Protein AF-0000000084521544 (afdb_homodimer)

Nearest PDB structures (foldseek):
  5mh6-assembly1_A  TM=7.989E-01  e=2.087E-28  Haloferax mediterranei ATCC 33500
  3evt-assembly1_A-2  TM=7.135E-01  e=3.095E-27  Lactiplantibacillus plantarum
  8hpg-assembly1_A  TM=7.380E-01  e=3.315E-25  Lactobacillus sp. CGMCC 9967
  4n18-assembly1_A-2  TM=7.648E-01  e=1.282E-23  Klebsiella pneumoniae 342
  4zqb-assembly1_B  TM=7.429E-01  e=1.446E-23  Cereibacter sphaeroides 2.4.1

pLDDT: mean 91.62, std 9.05, range [40.03, 98.94]

Foldseek 3Di:
DPDDDDDDDPDPPDVVDQQLDDQEAEEQAPPADPVSCVSHVNHAEYEHLDPANLPHPLVVCVVSNHWYFYDDDQQQVLLLVVVVVVVCCQQVVVLVVVVCVVVVHDDDPDDGHALAAFEEEEEDCPPSVLSSLQVSVVSNYAYEYEDQPQDDDPSHPGGDYLVCLLVSQLRHQEYEYADEDDPVQQQCDFQSSLLSHQLNHEYEYLHEQRNHDVVRVLVSCVVSSHQAYEYCYHNDPPDDPPDCLVPRSRYDYHPNCSRPDPCSVVSSVVLVVQCVVQVVVVHHRPRTDDSVVSD/DPDDDDDDDPDPPDVVDQQLDDQEAEEQAPPQDPVSCVSHVNHAEYEHLDPANLPHPLVVCVVSNHWYFYDDDQQQVLLLVVVVVVVCCQQVVVLVVVVCVVVVHDDDPDDGHALAAFEEEEEDCPPSVLSSLQVSVVSNYAYEYEDQPQDDDPSHPGGDYLVCLLVSQLRHQEYEYADEDDPVQQQCDFQSSLLSHQLNHEYEYLHEQRNHDVVRVLVSCVVSSHQAYEYCYHNDPPDDPPDCLVPRSRYDYHPNCSRPDPCSVVSSVVLVVQCVVQVVVVHHRPRTDPSVVSD

InterPro domains:
  IPR006139 D-isomer specific 2-hydroxyacid dehydrogenase, catalytic domain [PF00389] (19-289)
  IPR006140 D-isomer specific 2-hydroxyacid dehydrogenase, NAD-binding domain [PF02826] (84-258)
  IPR029753 D-isomer specific 2-hydroxyacid dehydrogenase, NAD-binding domain conserved site [PS00671] (197-213)
  IPR036291 NAD(P)-binding domain superfamily [SSF51735] (78-259)

Organism: Aneurinibacillus migulanus (NCBI:txid47500)

Sequence (590 aa):
MSPMEVVIEKDLYQPEIPIENAEILITYGHQVTGETLNRMPGLKWIQIFQSGVERLPFEEITKREILLTNIRDFHGIPMAEYVISMILYFTRCIPRYIQYQKERHWCRQEYVDEAYGKTLSIFGAGAIGQYIAQRCRQFGMRILGVNTTGKPHPDFDAMFSMKEKTEVLKRSDFVVLLLPATEETYHCFGKKEFAAMKQTACLINIGRGALINTDDLLASLDSREIRGAALDVTEEEPLPANHPLWDSEHVILTPHIAARTYQYFNRAIDKFALNWEMYSKGEQPPYYVDVKKEYMSPMEVVIEKDLYQPEIPIENAEILITYGHQVTGETLNRMPGLKWIQIFQSGVERLPFEEITKREILLTNIRDFHGIPMAEYVISMILYFTRCIPRYIQYQKERHWCRQEYVDEAYGKTLSIFGAGAIGQYIAQRCRQFGMRILGVNTTGKPHPDFDAMFSMKEKTEVLKRSDFVVLLLPATEETYHCFGKKEFAAMKQTACLINIGRGALINTDDLLASLDSREIRGAALDVTEEEPLPANHPLWDSEHVILTPHIAARTYQYFNRAIDKFALNWEMYSKGEQPPYYVDVKKEY

Secondary structure (DSSP, 8-state):
---------S-TT-TTS-GGG-SEEEE-STT--HHHHHH-TT--EEEESSS--TTS-HHHHHHTT-EEE---S-SHHHHHHHHHHHHHHHHTTHHHHHHHHHTT-----PPB--STT-EEEEE--SHHHHHHHHHHHHTT-EEEEEESS----TT-SEEEEGGGHHHHHHH-SEEEE-----TTTTT-BSHHHHHHS-TT-EEEE-S-GGGB-HHHHHHHHHTTSSSEEEES--SSSSPPTT-GGGG-TTEEE--S-TT-BTHHHHHHHHHHHHHHHHHHTT---TTB--TTTT-/---------S-TT-TTS-GGG-SEEEE-STT--HHHHHH-TT--EEEESSS--TTS-HHHHHHTT-EEE---S-SHHHHHHHHHHHHHHHHTTHHHHHHHHHTT-----PPB--STT-EEEEE--SHHHHHHHHHHHHTT-EEEEEESS----TT-SEEEEGGGHHHHHHH-SEEEE-----TTTTT-BSHHHHHHS-TT-EEEE-S-GGGB-HHHHHHHHHTTSSSEEEES--SSSSPPTT-GGGG-TTEEE--S-TT-BTHHHHHHHHHHHHHHHHHHTT---TTB--TTTT-

Radius of gyration: 28.56 Å; Cα contacts (8 Å, |Δi|>4): 1080; chains: 2; bounding box: 58×94×63 Å

Structure (mmCIF, N/CA/C/O backbone):
data_AF-0000000084521544-model_v1
#
loop_
_entity.id
_entity.type
_entity.pdbx_description
1 polymer 'Phosphoglycerate dehydrogenase'
#
loop_
_atom_site.group_PDB
_atom_site.id
_atom_site.type_symbol
_atom_site.label_atom_id
_atom_site.label_alt_id
_atom_site.label_comp_id
_atom_site.label_asym_id
_atom_site.label_entity_id
_atom_site.label_seq_id
_atom_site.pdbx_PDB_ins_code
_atom_site.Cartn_x
_atom_site.Cartn_y
_atom_site.Cartn_z
_atom_site.occupancy
_atom_site.B_iso_or_equiv
_atom_site.auth_seq_id
_atom_site.auth_comp_id
_atom_site.auth_asym_id
_atom_site.auth_atom_id
_atom_site.pdbx_PDB_model_num
ATOM 1 N N . MET A 1 1 ? 16.953 43.719 -7.117 1 40.03 1 MET A N 1
ATOM 2 C CA . MET A 1 1 ? 16.141 43.375 -5.953 1 40.03 1 MET A CA 1
ATOM 3 C C . MET A 1 1 ? 16.906 43.625 -4.66 1 40.03 1 MET A C 1
ATOM 5 O O . MET A 1 1 ? 18.078 43.281 -4.543 1 40.03 1 MET A O 1
ATOM 9 N N . SER A 1 2 ? 16.594 44.594 -4.016 1 53.31 2 SER A N 1
ATOM 10 C CA . SER A 1 2 ? 17.328 44.906 -2.797 1 53.31 2 SER A CA 1
ATOM 11 C C . SER A 1 2 ? 17.594 43.625 -1.973 1 53.31 2 SER A C 1
ATOM 13 O O . SER A 1 2 ? 16.812 42.688 -2.029 1 53.31 2 SER A O 1
ATOM 15 N N . PRO A 1 3 ? 18.781 43.531 -1.416 1 70.25 3 PRO A N 1
ATOM 16 C CA . PRO A 1 3 ? 19.125 42.344 -0.625 1 70.25 3 PRO A CA 1
ATOM 17 C C . PRO A 1 3 ? 18.094 42.031 0.448 1 70.25 3 PRO A C 1
ATOM 19 O O . PRO A 1 3 ? 17.531 42.938 1.065 1 70.25 3 PRO A O 1
ATOM 22 N N . MET A 1 4 ? 17.422 40.938 0.374 1 74.69 4 MET A N 1
ATOM 23 C CA . MET A 1 4 ? 16.469 40.469 1.383 1 74.69 4 MET A CA 1
ATOM 24 C C . MET A 1 4 ? 17.188 39.812 2.551 1 74.69 4 MET A C 1
ATOM 26 O O . MET A 1 4 ? 18.125 39.031 2.35 1 74.69 4 MET A O 1
ATOM 30 N N . GLU A 1 5 ? 16.938 40.438 3.746 1 81.5 5 GLU A N 1
ATOM 31 C CA . GLU A 1 5 ? 17.422 39.781 4.961 1 81.5 5 GLU A CA 1
ATOM 32 C C . GLU A 1 5 ? 16.406 38.75 5.461 1 81.5 5 GLU A C 1
ATOM 34 O O . GLU A 1 5 ? 15.203 39.031 5.539 1 81.5 5 GLU A O 1
ATOM 39 N N . VAL A 1 6 ? 16.938 37.531 5.535 1 81.19 6 VAL A N 1
ATOM 40 C CA . VAL A 1 6 ? 16.078 36.469 6.043 1 81.19 6 VAL A CA 1
ATOM 41 C C . VAL A 1 6 ? 16.516 36.094 7.453 1 81.19 6 VAL A C 1
ATOM 43 O O . VAL A 1 6 ? 17.688 35.812 7.691 1 81.19 6 VAL A O 1
ATOM 46 N N . VAL A 1 7 ? 15.531 36.219 8.406 1 79.94 7 VAL A N 1
ATOM 47 C CA . VAL A 1 7 ? 15.773 35.812 9.781 1 79.94 7 VAL A CA 1
ATOM 48 C C . VAL A 1 7 ? 14.953 34.594 10.109 1 79.94 7 VAL A C 1
ATOM 50 O O . VAL A 1 7 ? 13.75 34.531 9.852 1 79.94 7 VAL A O 1
ATOM 53 N N . ILE A 1 8 ? 15.688 33.5 10.508 1 77.56 8 ILE A N 1
ATOM 54 C CA . ILE A 1 8 ? 15.031 32.281 10.914 1 77.56 8 ILE A CA 1
ATOM 55 C C . ILE A 1 8 ? 15.141 32.094 12.422 1 77.56 8 ILE A C 1
ATOM 57 O O . ILE A 1 8 ? 16.25 32 12.969 1 77.56 8 ILE A O 1
ATOM 61 N N . GLU A 1 9 ? 13.945 32.219 13.07 1 76.88 9 GLU A N 1
ATOM 62 C CA . GLU A 1 9 ? 13.922 32.094 14.523 1 76.88 9 GLU A CA 1
ATOM 63 C C . GLU A 1 9 ? 12.719 31.297 15 1 76.88 9 GLU A C 1
ATOM 65 O O . GLU A 1 9 ? 11.648 31.359 14.398 1 76.88 9 GLU A O 1
ATOM 70 N N . LYS A 1 10 ? 12.977 30.516 16.047 1 75.69 10 LYS A N 1
ATOM 71 C CA . LYS A 1 10 ? 11.898 29.734 16.641 1 75.69 10 LYS A CA 1
ATOM 72 C C . LYS A 1 10 ? 10.922 30.641 17.391 1 75.69 10 LYS A C 1
ATOM 74 O O . LYS A 1 10 ? 9.711 30.391 17.375 1 75.69 10 LYS A O 1
ATOM 79 N N . ASP A 1 11 ? 11.531 31.609 17.984 1 76.81 11 ASP A N 1
ATOM 80 C CA . ASP A 1 11 ? 10.734 32.531 18.781 1 76.81 11 ASP A CA 1
ATOM 81 C C . ASP A 1 11 ? 10.633 33.906 18.109 1 76.81 11 ASP A C 1
ATOM 83 O O . ASP A 1 11 ? 11.641 34.594 17.938 1 76.81 11 ASP A O 1
ATOM 87 N N . LEU A 1 12 ? 9.484 34.25 17.75 1 77.81 12 LEU A N 1
ATOM 88 C CA . LEU A 1 12 ? 9.227 35.5 17.031 1 77.81 12 LEU A CA 1
ATOM 89 C C . LEU A 1 12 ? 9.562 36.688 17.891 1 77.81 12 LEU A C 1
ATOM 91 O O . LEU A 1 12 ? 9.906 37.75 17.375 1 77.81 12 LEU A O 1
ATOM 95 N N . TYR A 1 13 ? 9.531 36.531 19.266 1 73.31 13 TYR A N 1
ATOM 96 C CA . TYR A 1 13 ? 9.609 37.688 20.141 1 73.31 13 TYR A CA 1
ATOM 97 C C . TYR A 1 13 ? 11 37.812 20.766 1 73.31 13 TYR A C 1
ATOM 99 O O . TYR A 1 13 ? 11.18 38.531 21.75 1 73.31 13 TYR A O 1
ATOM 107 N N . GLN A 1 14 ? 11.844 37.188 20.078 1 75 14 GLN A N 1
ATOM 108 C CA . GLN A 1 14 ? 13.203 37.406 20.578 1 75 14 GLN A CA 1
ATOM 109 C C . GLN A 1 14 ? 13.656 38.844 20.391 1 75 14 GLN A C 1
ATOM 111 O O . GLN A 1 14 ? 13.523 39.406 19.297 1 75 14 GLN A O 1
ATOM 116 N N . PRO A 1 15 ? 14.039 39.406 21.453 1 71.81 15 PRO A N 1
ATOM 117 C CA . PRO A 1 15 ? 14.391 40.844 21.438 1 71.81 15 PRO A CA 1
ATOM 118 C C . PRO A 1 15 ? 15.43 41.188 20.375 1 71.81 15 PRO A C 1
ATOM 120 O O . PRO A 1 15 ? 15.43 42.281 19.844 1 71.81 15 PRO A O 1
ATOM 123 N N . GLU A 1 16 ? 16.156 40.25 20.031 1 74.75 16 GLU A N 1
ATOM 124 C CA . GLU A 1 16 ? 17.25 40.531 19.109 1 74.75 16 GLU A CA 1
ATOM 125 C C . GLU A 1 16 ? 16.766 40.562 17.656 1 74.75 16 GLU A C 1
ATOM 127 O O . GLU A 1 16 ? 17.5 40.938 16.75 1 74.75 16 GLU A O 1
ATOM 132 N N . ILE A 1 17 ? 15.539 40.312 17.516 1 75.62 17 ILE A N 1
ATOM 133 C CA . ILE A 1 17 ? 15.031 40.25 16.156 1 75.62 17 ILE A CA 1
ATOM 134 C C . ILE A 1 17 ? 14.211 41.531 15.852 1 75.62 17 ILE A C 1
ATOM 136 O O . ILE A 1 17 ? 13.234 41.812 16.547 1 75.62 17 ILE A O 1
ATOM 140 N N . PRO A 1 18 ? 14.609 42.281 14.961 1 81.75 18 PRO A N 1
ATOM 141 C CA . PRO A 1 18 ? 13.852 43.5 14.586 1 81.75 18 PRO A CA 1
ATOM 142 C C . PRO A 1 18 ? 12.602 43.156 13.773 1 81.75 18 PRO A C 1
ATOM 144 O O . PRO A 1 18 ? 12.547 43.438 12.57 1 81.75 18 PRO A O 1
ATOM 147 N N . ILE A 1 19 ? 11.672 42.688 14.414 1 86.56 19 ILE A N 1
ATOM 148 C CA . ILE A 1 19 ? 10.492 42.219 13.711 1 86.56 19 ILE A CA 1
ATOM 149 C C . ILE A 1 19 ? 9.688 43.375 13.172 1 86.56 19 ILE A C 1
ATOM 151 O O . ILE A 1 19 ? 8.844 43.219 12.289 1 86.56 19 ILE A O 1
ATOM 155 N N . GLU A 1 20 ? 9.961 44.594 13.758 1 87.75 20 GLU A N 1
ATOM 156 C CA . GLU A 1 20 ? 9.25 45.781 13.32 1 87.75 20 GLU A CA 1
ATOM 157 C C . GLU A 1 20 ? 9.539 46.094 11.852 1 87.75 20 GLU A C 1
ATOM 159 O O . GLU A 1 20 ? 8.734 46.719 11.172 1 87.75 20 GLU A O 1
ATOM 164 N N . ASN A 1 21 ? 10.641 45.562 11.398 1 88.25 21 ASN A N 1
ATOM 165 C CA . ASN A 1 21 ? 11.047 45.875 10.023 1 88.25 21 ASN A CA 1
ATOM 166 C C . ASN A 1 21 ? 10.68 44.719 9.078 1 88.25 21 ASN A C 1
ATOM 168 O O . ASN A 1 21 ? 10.938 44.812 7.875 1 88.25 21 ASN A O 1
ATOM 172 N N . ALA A 1 22 ? 10.094 43.75 9.57 1 91.56 22 ALA A N 1
ATOM 173 C CA . ALA A 1 22 ? 9.789 42.594 8.742 1 91.56 22 ALA A CA 1
ATOM 174 C C . ALA A 1 22 ? 8.656 42.875 7.766 1 91.56 22 ALA A C 1
ATOM 176 O O . ALA A 1 22 ? 7.652 43.5 8.141 1 91.56 22 ALA A O 1
ATOM 177 N N . GLU A 1 23 ? 8.828 42.5 6.531 1 93.5 23 GLU A N 1
ATOM 178 C CA . GLU A 1 23 ? 7.816 42.688 5.492 1 93.5 23 GLU A CA 1
ATOM 179 C C . GLU A 1 23 ? 7.078 41.375 5.195 1 93.5 23 GLU A C 1
ATOM 181 O O . GLU A 1 23 ? 5.969 41.406 4.656 1 93.5 23 GLU A O 1
ATOM 186 N N . ILE A 1 24 ? 7.785 40.344 5.457 1 93.62 24 ILE A N 1
ATOM 187 C CA . ILE A 1 24 ? 7.219 39.031 5.188 1 93.62 24 ILE A CA 1
ATOM 188 C C . ILE A 1 24 ? 7.355 38.125 6.426 1 93.62 24 ILE A C 1
ATOM 190 O O . ILE A 1 24 ? 8.422 38.094 7.043 1 93.62 24 ILE A O 1
ATOM 194 N N . LEU A 1 25 ? 6.238 37.562 6.828 1 92.44 25 LEU A N 1
ATOM 195 C CA . LEU A 1 25 ? 6.234 36.594 7.93 1 92.44 25 LEU A CA 1
ATOM 196 C C . LEU A 1 25 ? 5.855 35.219 7.438 1 92.44 25 LEU A C 1
ATOM 198 O O . LEU A 1 25 ? 4.785 35.031 6.859 1 92.44 25 LEU A O 1
ATOM 202 N N . ILE A 1 26 ? 6.785 34.281 7.57 1 90.5 26 ILE A N 1
ATOM 203 C CA . ILE A 1 26 ? 6.559 32.875 7.25 1 90.5 26 ILE A CA 1
ATOM 204 C C . ILE A 1 26 ? 6.391 32.094 8.539 1 90.5 26 ILE A C 1
ATOM 206 O O . ILE A 1 26 ? 7.301 32.031 9.375 1 90.5 26 ILE A O 1
ATOM 210 N N . THR A 1 27 ? 5.211 31.531 8.75 1 88.31 27 THR A N 1
ATOM 211 C CA . THR A 1 27 ? 4.918 30.906 10.031 1 88.31 27 THR A CA 1
ATOM 212 C C . THR A 1 27 ? 3.871 29.797 9.875 1 88.31 27 THR A C 1
ATOM 214 O O . THR A 1 27 ? 3.365 29.578 8.773 1 88.31 27 THR A O 1
ATOM 217 N N . TYR A 1 28 ? 3.592 29.078 10.992 1 82.12 28 TYR A N 1
ATOM 218 C CA . TYR A 1 28 ? 2.555 28.062 11 1 82.12 28 TYR A CA 1
ATOM 219 C C . TYR A 1 28 ? 1.21 28.641 11.414 1 82.12 28 TYR A C 1
ATOM 221 O O . TYR A 1 28 ? 0.18 27.969 11.32 1 82.12 28 TYR A O 1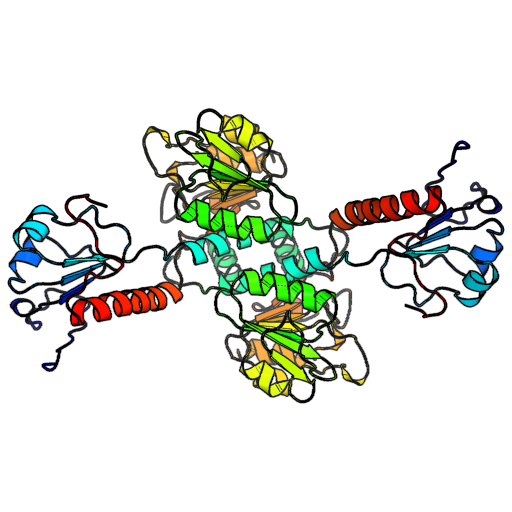
ATOM 229 N N . GLY A 1 29 ? 1.201 29.828 11.75 1 80.94 29 GLY A N 1
ATOM 230 C CA . GLY A 1 29 ? -0.072 30.516 11.93 1 80.94 29 GLY A CA 1
ATOM 231 C C . GLY A 1 29 ? -0.373 30.844 13.383 1 80.94 29 GLY A C 1
ATOM 232 O O . GLY A 1 29 ? -0.979 31.875 13.68 1 80.94 29 GLY A O 1
ATOM 233 N N . HIS A 1 30 ? 0.132 30.062 14.32 1 78.62 30 HIS A N 1
ATOM 234 C CA . HIS A 1 30 ? -0.253 30.188 15.719 1 78.62 30 HIS A CA 1
ATOM 235 C C . HIS A 1 30 ? 0.256 31.484 16.312 1 78.62 30 HIS A C 1
ATOM 237 O O . HIS A 1 30 ? -0.351 32.031 17.234 1 78.62 30 HIS A O 1
ATOM 243 N N . GLN A 1 31 ? 1.173 32.062 15.773 1 82 31 GLN A N 1
ATOM 244 C CA . GLN A 1 31 ? 1.794 33.281 16.312 1 82 31 GLN A CA 1
ATOM 245 C C . GLN A 1 31 ? 1.178 34.531 15.719 1 82 31 GLN A C 1
ATOM 247 O O . GLN A 1 31 ? 1.502 35.656 16.125 1 82 31 GLN A O 1
ATOM 252 N N . VAL A 1 32 ? 0.397 34.344 14.766 1 89.75 32 VAL A N 1
ATOM 253 C CA . VAL A 1 32 ? -0.199 35.5 14.109 1 89.75 32 VAL A CA 1
ATOM 254 C C . VAL A 1 32 ? -1.408 36 14.906 1 89.75 32 VAL A C 1
ATOM 256 O O . VAL A 1 32 ? -2.506 35.438 14.773 1 89.75 32 VAL A O 1
ATOM 259 N N . THR A 1 33 ? -1.177 36.938 15.758 1 90.38 33 THR A N 1
ATOM 260 C CA . THR A 1 33 ? -2.189 37.562 16.594 1 90.38 33 THR A CA 1
ATOM 261 C C . THR A 1 33 ? -2.211 39.094 16.391 1 90.38 33 THR A C 1
ATOM 263 O O . THR A 1 33 ? -1.355 39.625 15.695 1 90.38 33 THR A O 1
ATOM 266 N N . GLY A 1 34 ? -3.264 39.625 17.016 1 90.56 34 GLY A N 1
ATOM 267 C CA . GLY A 1 34 ? -3.281 41.094 16.984 1 90.56 34 GLY A CA 1
ATOM 268 C C . GLY A 1 34 ? -2.006 41.719 17.516 1 90.56 34 GLY A C 1
ATOM 269 O O . GLY A 1 34 ? -1.482 42.656 16.922 1 90.56 34 GLY A O 1
ATOM 270 N N . GLU A 1 35 ? -1.585 41.156 18.5 1 90.12 35 GLU A N 1
ATOM 271 C CA . GLU A 1 35 ? -0.365 41.656 19.125 1 90.12 35 GLU A CA 1
ATOM 272 C C . GLU A 1 35 ? 0.83 41.531 18.188 1 90.12 35 GLU A C 1
ATOM 274 O O . GLU A 1 35 ? 1.618 42.469 18.047 1 90.12 35 GLU A O 1
ATOM 279 N N . THR A 1 36 ? 0.923 40.406 17.562 1 91.38 36 THR A N 1
ATOM 280 C CA . THR A 1 36 ? 2.025 40.156 16.625 1 91.38 36 THR A CA 1
ATOM 281 C C . THR A 1 36 ? 1.962 41.156 15.461 1 91.38 36 THR A C 1
ATOM 283 O O . THR A 1 36 ? 2.984 41.719 15.055 1 91.38 36 THR A O 1
ATOM 286 N N . LEU A 1 37 ? 0.837 41.375 15 1 93.62 37 LEU A N 1
ATOM 287 C CA . LEU A 1 37 ? 0.668 42.281 13.867 1 93.62 37 LEU A CA 1
ATOM 288 C C . LEU A 1 37 ? 1.02 43.719 14.258 1 93.62 37 LEU A C 1
ATOM 290 O O . LEU A 1 37 ? 1.612 44.438 13.461 1 93.62 37 LEU A O 1
ATOM 294 N N . ASN A 1 38 ? 0.636 44 15.492 1 92.25 38 ASN A N 1
ATOM 295 C CA . ASN A 1 38 ? 0.954 45.344 15.984 1 92.25 38 ASN A CA 1
ATOM 296 C C . ASN A 1 38 ? 2.461 45.562 16.062 1 92.25 38 ASN A C 1
ATOM 298 O O . ASN A 1 38 ? 2.938 46.688 15.836 1 92.25 38 ASN A O 1
ATOM 302 N N . ARG A 1 39 ? 3.107 44.562 16.281 1 91.06 39 ARG A N 1
ATOM 303 C CA . ARG A 1 39 ? 4.559 44.656 16.438 1 91.06 39 ARG A CA 1
ATOM 304 C C . ARG A 1 39 ? 5.246 44.625 15.078 1 91.06 39 ARG A C 1
ATOM 306 O O . ARG A 1 39 ? 6.449 44.875 14.977 1 91.06 39 ARG A O 1
ATOM 313 N N . MET A 1 40 ? 4.488 44.344 14.07 1 93.25 40 MET A N 1
ATOM 314 C CA . MET A 1 40 ? 5.043 44.281 12.719 1 93.25 40 MET A CA 1
ATOM 315 C C . MET A 1 40 ? 4.32 45.219 11.773 1 93.25 40 MET A C 1
ATOM 317 O O . MET A 1 40 ? 3.666 44.781 10.82 1 93.25 40 MET A O 1
ATOM 321 N N . PRO A 1 41 ? 4.578 46.438 11.984 1 93.25 41 PRO A N 1
ATOM 322 C CA . PRO A 1 41 ? 3.82 47.438 11.203 1 93.25 41 PRO A CA 1
ATOM 323 C C . PRO A 1 41 ? 4.164 47.375 9.719 1 93.25 41 PRO A C 1
ATOM 325 O O . PRO A 1 41 ? 3.354 47.812 8.883 1 93.25 41 PRO A O 1
ATOM 328 N N . GLY A 1 42 ? 5.262 46.938 9.344 1 92.69 42 GLY A N 1
ATOM 329 C CA . GLY A 1 42 ? 5.691 46.906 7.957 1 92.69 42 GLY A CA 1
ATOM 330 C C . GLY A 1 42 ? 5.309 45.625 7.227 1 92.69 42 GLY A C 1
ATOM 331 O O . GLY A 1 42 ? 5.645 45.469 6.055 1 92.69 42 GLY A O 1
ATOM 332 N N . LE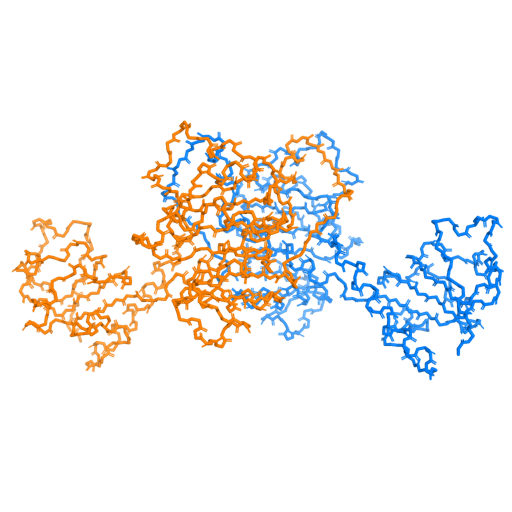U A 1 43 ? 4.602 44.812 7.848 1 94.75 43 LEU A N 1
ATOM 333 C CA . LEU A 1 43 ? 4.281 43.5 7.293 1 94.75 43 LEU A CA 1
ATOM 334 C C . LEU A 1 43 ? 3.41 43.656 6.047 1 94.75 43 LEU A C 1
ATOM 336 O O . LEU A 1 43 ? 2.412 44.375 6.059 1 94.75 43 LEU A O 1
ATOM 340 N N . LYS A 1 44 ? 3.816 42.938 4.988 1 94.94 44 LYS A N 1
ATOM 341 C CA . LYS A 1 44 ? 3.098 43 3.719 1 94.94 44 LYS A CA 1
ATOM 342 C C . LYS A 1 44 ? 2.58 41.625 3.312 1 94.94 44 LYS A C 1
ATOM 344 O O . LYS A 1 44 ? 1.625 41.5 2.539 1 94.94 44 LYS A O 1
ATOM 349 N N . TRP A 1 45 ? 3.209 40.594 3.791 1 95.81 45 TRP A N 1
ATOM 350 C CA . TRP A 1 45 ? 2.883 39.219 3.379 1 95.81 45 TRP A CA 1
ATOM 351 C C . TRP A 1 45 ? 3.035 38.25 4.547 1 95.81 45 TRP A C 1
ATOM 353 O O . TRP A 1 45 ? 4.055 38.281 5.238 1 95.81 45 TRP A O 1
ATOM 363 N N . ILE A 1 46 ? 1.935 37.562 4.781 1 95.19 46 ILE A N 1
ATOM 364 C CA . ILE A 1 46 ? 1.97 36.469 5.723 1 95.19 46 ILE A CA 1
ATOM 365 C C . ILE A 1 46 ? 1.808 35.125 4.969 1 95.19 46 ILE A C 1
ATOM 367 O O . ILE A 1 46 ? 0.793 34.906 4.305 1 95.19 46 ILE A O 1
ATOM 371 N N . GLN A 1 47 ? 2.822 34.281 5.051 1 93.44 47 GLN A N 1
ATOM 372 C CA . GLN A 1 47 ? 2.762 32.906 4.531 1 93.44 47 GLN A CA 1
ATOM 373 C C . GLN A 1 47 ? 2.52 31.906 5.652 1 93.44 47 GLN A C 1
ATOM 375 O O . GLN A 1 47 ? 3.316 31.812 6.59 1 93.44 47 GLN A O 1
ATOM 380 N N . ILE A 1 48 ? 1.399 31.172 5.477 1 89.31 48 ILE A N 1
ATOM 381 C CA . ILE A 1 48 ? 1.044 30.172 6.477 1 89.31 48 ILE A CA 1
ATOM 382 C C . ILE A 1 48 ? 1.344 28.781 5.938 1 89.31 48 ILE A C 1
ATOM 384 O O . ILE A 1 48 ? 0.876 28.406 4.859 1 89.31 48 ILE A O 1
ATOM 388 N N . PHE A 1 49 ? 2.102 27.984 6.727 1 84.31 49 PHE A N 1
ATOM 389 C CA . PHE A 1 49 ? 2.457 26.625 6.309 1 84.31 49 PHE A CA 1
ATOM 390 C C . PHE A 1 49 ? 1.435 25.609 6.82 1 84.31 49 PHE A C 1
ATOM 392 O O . PHE A 1 49 ? 1.801 24.531 7.273 1 84.31 49 PHE A O 1
ATOM 399 N N . GLN A 1 50 ? 0.224 26 6.863 1 75.75 50 GLN A N 1
ATOM 400 C CA . GLN A 1 50 ? -0.92 25.141 7.125 1 75.75 50 GLN A CA 1
ATOM 401 C C . GLN A 1 50 ? -2.111 25.516 6.25 1 75.75 50 GLN A C 1
ATOM 403 O O . GLN A 1 50 ? -2.186 26.641 5.754 1 75.75 50 GLN A O 1
ATOM 408 N N . SER A 1 51 ? -2.938 24.547 6.07 1 71.25 51 SER A N 1
ATOM 409 C CA . SER A 1 51 ? -4.109 24.844 5.246 1 71.25 51 SER A CA 1
ATOM 410 C C . SER A 1 51 ? -5.121 25.688 6.008 1 71.25 51 SER A C 1
ATOM 412 O O . SER A 1 51 ? -5.762 26.578 5.426 1 71.25 51 SER A O 1
ATOM 414 N N . GLY A 1 52 ? -5.262 25.438 7.254 1 69.12 52 GLY A N 1
ATOM 415 C CA . GLY A 1 52 ? -6.242 26.125 8.078 1 69.12 52 GLY A CA 1
ATOM 416 C C . GLY A 1 52 ? -5.801 27.516 8.5 1 69.12 52 GLY A C 1
ATOM 417 O O . GLY A 1 52 ? -4.688 27.688 9 1 69.12 52 GLY A O 1
ATOM 418 N N . VAL A 1 53 ? -6.598 28.625 8.25 1 76.5 53 VAL A N 1
ATOM 419 C CA . VAL A 1 53 ? -6.238 29.984 8.602 1 76.5 53 VAL A CA 1
ATOM 420 C C . VAL A 1 53 ? -7.375 30.625 9.398 1 76.5 53 VAL A C 1
ATOM 422 O O . VAL A 1 53 ? -7.43 31.859 9.531 1 76.5 53 VAL A O 1
ATOM 425 N N . GLU A 1 54 ? -8.156 29.719 9.945 1 67.69 54 GLU A N 1
ATOM 426 C CA . GLU A 1 54 ? -9.414 30.188 10.523 1 67.69 54 GLU A CA 1
ATOM 427 C C . GLU A 1 54 ? -9.156 31.047 11.766 1 67.69 54 GLU A C 1
ATOM 429 O O . GLU A 1 54 ? -9.977 31.906 12.109 1 67.69 54 GLU A O 1
ATOM 434 N N . ARG A 1 55 ? -8.109 30.984 12.43 1 76.06 55 ARG A N 1
ATOM 435 C CA . ARG A 1 55 ? -7.867 31.672 13.703 1 76.06 55 ARG A CA 1
ATOM 436 C C . ARG A 1 55 ? -7.109 32.969 13.484 1 76.06 55 ARG A C 1
ATOM 438 O O . ARG A 1 55 ? -6.766 33.656 14.445 1 76.06 55 ARG A O 1
ATOM 445 N N . LEU A 1 56 ? -6.945 33.344 12.375 1 87.12 56 LEU A N 1
ATOM 446 C CA . LEU A 1 56 ? -6.145 34.531 12.102 1 87.12 56 LEU A CA 1
ATOM 447 C C . LEU A 1 56 ? -6.984 35.781 12.234 1 87.12 56 LEU A C 1
ATOM 449 O O . LEU A 1 56 ? -8.203 35.75 12.039 1 87.12 56 LEU A O 1
ATOM 453 N N . PRO A 1 57 ? -6.387 36.844 12.664 1 90.06 57 PRO A N 1
ATOM 454 C CA . PRO A 1 57 ? -7.098 38.125 12.742 1 90.06 57 PRO A CA 1
ATOM 455 C C . PRO A 1 57 ? -7.359 38.75 11.375 1 90.06 57 PRO A C 1
ATOM 457 O O . PRO A 1 57 ? -6.703 39.719 11 1 90.06 57 PRO A O 1
ATOM 460 N N . PHE A 1 58 ? -8.406 38.312 10.727 1 90.44 58 PHE A N 1
ATOM 461 C CA . PHE A 1 58 ? -8.688 38.656 9.336 1 90.44 58 PHE A CA 1
ATOM 462 C C . PHE A 1 58 ? -9.008 40.125 9.188 1 90.44 58 PHE A C 1
ATOM 464 O O . PHE A 1 58 ? -8.633 40.75 8.188 1 90.44 58 PHE A O 1
ATOM 471 N N . GLU A 1 59 ? -9.648 40.656 10.164 1 90.25 59 GLU A N 1
ATOM 472 C CA . GLU A 1 59 ? -10.008 42.062 10.102 1 90.25 59 GLU A CA 1
ATOM 473 C C . GLU A 1 59 ? -8.773 42.938 9.977 1 90.25 59 GLU A C 1
ATOM 475 O O . GLU A 1 59 ? -8.719 43.812 9.117 1 90.25 59 GLU A O 1
ATOM 480 N N . GLU A 1 60 ? -7.879 42.688 10.812 1 93.12 60 GLU A N 1
ATOM 481 C CA . GLU A 1 60 ? -6.648 43.469 10.797 1 93.12 60 GLU A CA 1
ATOM 482 C C . GLU A 1 60 ? -5.848 43.219 9.523 1 93.12 60 GLU A C 1
ATOM 484 O O . GLU A 1 60 ? -5.266 44.156 8.953 1 93.12 60 GLU A O 1
ATOM 489 N N . ILE A 1 61 ? -5.809 42.031 9.016 1 94.19 61 ILE A N 1
ATOM 490 C CA . ILE A 1 61 ? -5.082 41.625 7.816 1 94.19 61 ILE A CA 1
ATOM 491 C C . ILE A 1 61 ? -5.676 42.344 6.602 1 94.19 61 ILE A C 1
ATOM 493 O O . ILE A 1 61 ? -4.941 42.844 5.75 1 94.19 61 ILE A O 1
ATOM 497 N N . THR A 1 62 ? -6.938 42.406 6.602 1 92.25 62 THR A N 1
ATOM 498 C CA . THR A 1 62 ? -7.645 43.062 5.512 1 92.25 62 THR A CA 1
ATOM 499 C C . THR A 1 62 ? -7.422 44.594 5.562 1 92.25 62 THR A C 1
ATOM 501 O O . THR A 1 62 ? -7.117 45.188 4.539 1 92.25 62 THR A O 1
ATOM 504 N N . LYS A 1 63 ? -7.609 45.156 6.719 1 93.19 63 LYS A N 1
ATOM 505 C CA . LYS A 1 63 ? -7.438 46.562 6.918 1 93.19 63 LYS A CA 1
ATOM 506 C C . LYS A 1 63 ? -6.062 47.031 6.445 1 93.19 63 LYS A C 1
ATOM 508 O O . LYS A 1 63 ? -5.934 48.094 5.824 1 93.19 63 LYS A O 1
ATOM 513 N N . ARG A 1 64 ? -5.094 46.281 6.664 1 94.19 64 ARG A N 1
ATOM 514 C CA . ARG A 1 64 ? -3.713 46.625 6.348 1 94.19 64 ARG A CA 1
ATOM 515 C C . ARG A 1 64 ? -3.334 46.156 4.949 1 94.19 64 ARG A C 1
ATOM 517 O O . ARG A 1 64 ? -2.203 46.375 4.504 1 94.19 64 ARG A O 1
ATOM 524 N N . GLU A 1 65 ? -4.258 45.406 4.285 1 93.5 65 GLU A N 1
ATOM 525 C CA . GLU A 1 65 ? -4.047 44.875 2.947 1 93.5 65 GLU A CA 1
ATOM 526 C C . GLU A 1 65 ? -2.824 43.938 2.902 1 93.5 65 GLU A C 1
ATOM 528 O O . GLU A 1 65 ? -2.014 44.031 1.979 1 93.5 65 GLU A O 1
ATOM 533 N N . ILE A 1 66 ? -2.68 43.219 3.967 1 95.19 66 ILE A N 1
ATOM 534 C CA . ILE A 1 66 ? -1.604 42.25 4.016 1 95.19 66 ILE A CA 1
ATOM 535 C C . ILE A 1 66 ? -1.967 41.031 3.154 1 95.19 66 ILE A C 1
ATOM 537 O O . ILE A 1 66 ? -3.07 40.5 3.266 1 95.19 66 ILE A O 1
ATOM 541 N N . LEU A 1 67 ? -1.038 40.625 2.301 1 95.12 67 LEU A N 1
ATOM 542 C CA . LEU A 1 67 ? -1.206 39.406 1.524 1 95.12 67 LEU A CA 1
ATOM 543 C C . LEU A 1 67 ? -1.164 38.188 2.426 1 95.12 67 LEU A C 1
ATOM 545 O O . LEU A 1 67 ? -0.274 38.062 3.271 1 95.12 67 LEU A O 1
ATOM 549 N N . LEU A 1 68 ? -2.193 37.406 2.303 1 94.81 68 LEU A N 1
ATOM 550 C CA . LEU A 1 68 ? -2.246 36.156 3.057 1 94.81 68 LEU A CA 1
ATOM 551 C C . LEU A 1 68 ? -2.236 34.969 2.117 1 94.81 68 LEU A C 1
ATOM 553 O O . LEU A 1 68 ? -3.066 34.875 1.21 1 94.81 68 LEU A O 1
ATOM 557 N N . THR A 1 69 ? -1.221 34.156 2.242 1 93.5 69 THR A N 1
ATOM 558 C CA . THR A 1 69 ? -1.158 32.875 1.502 1 93.5 69 THR A CA 1
ATOM 559 C C . THR A 1 69 ? -1.029 31.703 2.457 1 93.5 69 THR A C 1
ATOM 561 O O . THR A 1 69 ? -0.539 31.859 3.578 1 93.5 69 THR A O 1
ATOM 564 N N . ASN A 1 70 ? -1.562 30.641 2.072 1 87.75 70 ASN A N 1
ATOM 565 C CA . ASN A 1 70 ? -1.388 29.391 2.805 1 87.75 70 ASN A CA 1
ATOM 566 C C . ASN A 1 70 ? -0.927 28.25 1.885 1 87.75 70 ASN A C 1
ATOM 568 O O . ASN A 1 70 ? -0.435 28.516 0.784 1 87.75 70 ASN A O 1
ATOM 572 N N . ILE A 1 71 ? -0.691 27.172 2.438 1 79.88 71 ILE A N 1
ATOM 573 C CA . ILE A 1 71 ? -0.345 26 1.646 1 79.88 71 ILE A CA 1
ATOM 574 C C . ILE A 1 71 ? -1.457 24.969 1.755 1 79.88 71 ILE A C 1
ATOM 576 O O . ILE A 1 71 ? -2.047 24.781 2.824 1 79.88 71 ILE A O 1
ATOM 580 N N . ARG A 1 72 ? -1.978 24.5 0.585 1 73.38 72 ARG A N 1
ATOM 581 C CA . ARG A 1 72 ? -3.039 23.5 0.51 1 73.38 72 ARG A CA 1
ATOM 582 C C . ARG A 1 72 ? -2.572 22.266 -0.24 1 73.38 72 ARG A C 1
ATOM 584 O O . ARG A 1 72 ? -1.484 22.25 -0.822 1 73.38 72 ARG A O 1
ATOM 591 N N . ASP A 1 73 ? -3.244 21.281 -0.059 1 73.5 73 ASP A N 1
ATOM 592 C CA . ASP A 1 73 ? -3.086 20.031 -0.815 1 73.5 73 ASP A CA 1
ATOM 593 C C . ASP A 1 73 ? -1.791 19.328 -0.435 1 73.5 73 ASP A C 1
ATOM 595 O O . ASP A 1 73 ? -1.036 18.891 -1.307 1 73.5 73 ASP A O 1
ATOM 599 N N . PHE A 1 74 ? -1.465 19.344 0.782 1 77.38 74 PHE A N 1
ATOM 600 C CA . PHE A 1 74 ? -0.224 18.75 1.26 1 77.38 74 PHE A CA 1
ATOM 601 C C . PHE A 1 74 ? -0.476 17.344 1.818 1 77.38 74 PHE A C 1
ATOM 603 O O . PHE A 1 74 ? 0.43 16.516 1.848 1 77.38 74 PHE A O 1
ATOM 610 N N . HIS A 1 75 ? -1.707 17.203 2.082 1 87.19 75 HIS A N 1
ATOM 611 C CA . HIS A 1 75 ? -1.906 16.016 2.902 1 87.19 75 HIS A CA 1
ATOM 612 C C . HIS A 1 75 ? -2.48 14.859 2.078 1 87.19 75 HIS A C 1
ATOM 614 O O . HIS A 1 75 ? -2.537 13.727 2.547 1 87.19 75 HIS A O 1
ATOM 620 N N . GLY A 1 76 ? -2.758 15.148 0.815 1 90.62 76 GLY A N 1
ATOM 621 C CA . GLY A 1 76 ? -3.381 14.141 -0.02 1 90.62 76 GLY A CA 1
ATOM 622 C C . GLY A 1 76 ? -2.512 12.906 -0.217 1 90.62 76 GLY A C 1
ATOM 623 O O . GLY A 1 76 ? -2.955 11.781 0.021 1 90.62 76 GLY A O 1
ATOM 624 N N . ILE A 1 77 ? -1.268 13.18 -0.484 1 92.88 77 ILE A N 1
ATOM 625 C CA . ILE A 1 77 ? -0.354 12.094 -0.831 1 92.88 77 ILE A CA 1
ATOM 626 C C . ILE A 1 77 ? -0.086 11.227 0.4 1 92.88 77 ILE A C 1
ATOM 628 O O . ILE A 1 77 ? -0.363 10.031 0.396 1 92.88 77 ILE A O 1
ATOM 632 N N . PRO A 1 78 ? 0.365 11.859 1.481 1 94.44 78 PRO A N 1
ATOM 633 C CA . PRO A 1 78 ? 0.683 10.992 2.623 1 94.44 78 PRO A CA 1
ATOM 634 C C . PRO A 1 78 ? -0.549 10.297 3.199 1 94.44 78 PRO A C 1
ATOM 636 O O . PRO A 1 78 ? -0.468 9.141 3.625 1 94.44 78 PRO A O 1
ATOM 639 N N . MET A 1 79 ? -1.672 10.898 3.186 1 95.88 79 MET A N 1
ATOM 640 C CA . MET A 1 79 ? -2.861 10.289 3.775 1 95.88 79 MET A CA 1
ATOM 641 C C . MET A 1 79 ? -3.391 9.164 2.895 1 95.88 79 MET A C 1
ATOM 643 O O . MET A 1 79 ? -3.875 8.148 3.4 1 95.88 79 MET A O 1
ATOM 647 N N . ALA A 1 80 ? -3.285 9.328 1.585 1 96.56 80 ALA A N 1
ATOM 648 C CA . ALA A 1 80 ? -3.643 8.242 0.681 1 96.56 80 ALA A CA 1
ATOM 649 C C . ALA A 1 80 ? -2.709 7.047 0.865 1 96.56 80 ALA A C 1
ATOM 651 O O . ALA A 1 80 ? -3.158 5.898 0.904 1 96.56 80 ALA A O 1
ATOM 652 N N . GLU A 1 81 ? -1.434 7.324 0.976 1 96.94 81 GLU A N 1
ATOM 653 C CA . GLU A 1 81 ? -0.467 6.254 1.184 1 96.94 81 GLU A CA 1
ATOM 654 C C . GLU A 1 81 ? -0.717 5.535 2.506 1 96.94 81 GLU A C 1
ATOM 656 O O . GLU A 1 81 ? -0.562 4.312 2.596 1 96.94 81 GLU A O 1
ATOM 661 N N . TYR A 1 82 ? -1.096 6.305 3.494 1 97.5 82 TYR A N 1
ATOM 662 C CA . TYR A 1 82 ? -1.429 5.676 4.766 1 97.5 82 TYR A CA 1
ATOM 663 C C . TYR A 1 82 ? -2.611 4.727 4.613 1 97.5 82 TYR A C 1
ATOM 665 O O . TYR A 1 82 ? -2.539 3.566 5.02 1 97.5 82 TYR A O 1
ATOM 673 N N . VAL A 1 83 ? -3.67 5.172 4 1 98.62 83 VAL A N 1
ATOM 674 C CA . VAL A 1 83 ? -4.883 4.379 3.846 1 98.62 83 VAL A CA 1
ATOM 675 C C . VAL A 1 83 ? -4.574 3.115 3.045 1 98.62 83 VAL A C 1
ATOM 677 O O . VAL A 1 83 ? -4.938 2.01 3.453 1 98.62 83 VAL A O 1
ATOM 680 N N . ILE A 1 84 ? -3.857 3.246 2.002 1 98.25 84 ILE A N 1
ATOM 681 C CA . ILE A 1 84 ? -3.52 2.104 1.159 1 98.25 84 ILE A CA 1
ATOM 682 C C . ILE A 1 84 ? -2.623 1.14 1.932 1 98.25 84 ILE A C 1
ATOM 684 O O . ILE A 1 84 ? -2.766 -0.08 1.815 1 98.25 84 ILE A O 1
ATOM 688 N N . SER A 1 85 ? -1.716 1.705 2.742 1 98.25 85 SER A N 1
ATOM 689 C CA . SER A 1 85 ? -0.854 0.858 3.562 1 98.25 85 SER A CA 1
ATOM 690 C C . SER A 1 85 ? -1.674 -0.004 4.516 1 98.25 85 SER A C 1
ATOM 692 O O . SER A 1 85 ? -1.382 -1.188 4.699 1 98.25 85 SER A O 1
ATOM 694 N N . MET A 1 86 ? -2.682 0.563 5.059 1 98.69 86 MET A N 1
ATOM 695 C CA . MET A 1 86 ? -3.508 -0.187 6 1 98.69 86 MET A CA 1
ATOM 696 C C . MET A 1 86 ? -4.355 -1.225 5.273 1 98.69 86 MET A C 1
ATOM 698 O O . MET A 1 86 ? -4.539 -2.34 5.77 1 98.69 86 MET A O 1
ATOM 702 N N . ILE A 1 87 ? -4.875 -0.863 4.121 1 98.56 87 ILE A N 1
ATOM 703 C CA . ILE A 1 87 ? -5.637 -1.813 3.32 1 98.56 87 ILE A CA 1
ATOM 704 C C . ILE A 1 87 ? -4.773 -3.029 2.998 1 98.56 87 ILE A C 1
ATOM 706 O O . ILE A 1 87 ? -5.191 -4.172 3.205 1 98.56 87 ILE A O 1
ATOM 710 N N . LEU A 1 88 ? -3.555 -2.779 2.602 1 97.88 88 LEU A N 1
ATOM 711 C CA . LEU A 1 88 ? -2.654 -3.863 2.221 1 97.88 88 LEU A CA 1
ATOM 712 C C . LEU A 1 88 ? -2.145 -4.605 3.451 1 97.88 88 LEU A C 1
ATOM 714 O O . LEU A 1 88 ? -1.918 -5.816 3.402 1 97.88 88 LEU A O 1
ATOM 718 N N . TYR A 1 89 ? -2.002 -3.885 4.582 1 97.75 89 TYR A N 1
ATOM 719 C CA . TYR A 1 89 ? -1.642 -4.484 5.863 1 97.75 89 TYR A CA 1
ATOM 720 C C . TYR A 1 89 ? -2.607 -5.605 6.23 1 97.75 89 TYR A C 1
ATOM 722 O O . TYR A 1 89 ? -2.184 -6.684 6.656 1 97.75 89 TYR A O 1
ATOM 730 N N . PHE A 1 90 ? -3.865 -5.387 5.957 1 97.5 90 PHE A N 1
ATOM 731 C CA . PHE A 1 90 ? -4.891 -6.355 6.328 1 97.5 90 PHE A CA 1
ATOM 732 C C . PHE A 1 90 ? -5.086 -7.391 5.227 1 97.5 90 PHE A C 1
ATOM 734 O O . PHE A 1 90 ? -5.195 -8.586 5.5 1 97.5 90 PHE A O 1
ATOM 741 N N . THR A 1 91 ? -5.094 -6.977 3.943 1 96.5 91 THR A N 1
ATOM 742 C CA . THR A 1 91 ? -5.375 -7.906 2.854 1 96.5 91 THR A CA 1
ATOM 743 C C . THR A 1 91 ? -4.234 -8.898 2.68 1 96.5 91 THR A C 1
ATOM 745 O O . THR A 1 91 ? -4.465 -10.07 2.379 1 96.5 91 THR A O 1
ATOM 748 N N . ARG A 1 92 ? -3.012 -8.422 2.922 1 95.56 92 ARG A N 1
ATOM 749 C CA . ARG A 1 92 ? -1.86 -9.297 2.738 1 95.56 92 ARG A CA 1
ATOM 750 C C . ARG A 1 92 ? -1.528 -10.039 4.027 1 95.56 92 ARG A C 1
ATOM 752 O O . ARG A 1 92 ? -0.529 -10.758 4.094 1 95.56 92 ARG A O 1
ATOM 759 N N . CYS A 1 93 ? -2.287 -9.828 5.07 1 95 93 CYS A N 1
ATOM 760 C CA . CYS A 1 93 ? -2.176 -10.531 6.344 1 95 93 CYS A CA 1
ATOM 761 C C . CYS A 1 93 ? -0.801 -10.312 6.965 1 95 93 CYS A C 1
ATOM 763 O O . CYS A 1 93 ? -0.199 -11.25 7.492 1 95 93 CYS A O 1
ATOM 765 N N . ILE A 1 94 ? -0.312 -9.117 6.906 1 94.5 94 ILE A N 1
ATOM 766 C CA . ILE A 1 94 ? 1.006 -8.766 7.426 1 94.5 94 ILE A CA 1
ATOM 767 C C . ILE A 1 94 ? 1.069 -9.062 8.922 1 94.5 94 ILE A C 1
ATOM 769 O O . ILE A 1 94 ? 2.055 -9.625 9.406 1 94.5 94 ILE A O 1
ATOM 773 N N . PRO A 1 95 ? -0.018 -8.773 9.734 1 93.06 95 PRO A N 1
ATOM 774 C CA . PRO A 1 95 ? 0.022 -9.117 11.156 1 93.06 95 PRO A CA 1
ATOM 775 C C . PRO A 1 95 ? 0.314 -10.594 11.406 1 93.06 95 PRO A C 1
ATOM 777 O O . PRO A 1 95 ? 1.093 -10.938 12.297 1 93.06 95 PRO A O 1
ATOM 780 N N . ARG A 1 96 ? -0.288 -11.469 10.633 1 93.31 96 ARG A N 1
ATOM 781 C CA . ARG A 1 96 ? -0.1 -12.906 10.781 1 93.31 96 ARG A CA 1
ATOM 782 C C . ARG A 1 96 ? 1.35 -13.297 10.516 1 93.31 96 ARG A C 1
ATOM 784 O O . ARG A 1 96 ? 1.932 -14.086 11.266 1 93.31 96 ARG A O 1
ATOM 791 N N . TYR A 1 97 ? 1.931 -12.75 9.555 1 94.5 97 TYR A N 1
ATOM 792 C CA . TYR A 1 97 ? 3.27 -13.172 9.156 1 94.5 97 TYR A CA 1
ATOM 793 C C . TYR A 1 97 ? 4.324 -12.562 10.07 1 94.5 97 TYR A C 1
ATOM 795 O O . TYR A 1 97 ? 5.395 -13.141 10.273 1 94.5 97 TYR A O 1
ATOM 803 N N . ILE A 1 98 ? 4.035 -11.398 10.664 1 94 98 ILE A N 1
ATOM 804 C CA . ILE A 1 98 ? 4.887 -10.867 11.727 1 94 98 ILE A CA 1
ATOM 805 C C . ILE A 1 98 ? 4.891 -11.82 12.914 1 94 98 ILE A C 1
ATOM 807 O O . ILE A 1 98 ? 5.945 -12.117 13.484 1 94 98 ILE A O 1
ATOM 811 N N . GLN A 1 99 ? 3.715 -12.305 13.242 1 93.38 99 GLN A N 1
ATOM 812 C CA . GLN A 1 99 ? 3.602 -13.273 14.328 1 93.38 99 GLN A CA 1
ATOM 813 C C . GLN A 1 99 ? 4.32 -14.57 13.984 1 93.38 99 GLN A C 1
ATOM 815 O O . GLN A 1 99 ? 5.039 -15.125 14.82 1 93.38 99 GLN A O 1
ATOM 820 N N . TYR A 1 100 ? 4.113 -15.055 12.781 1 95.88 100 TYR A N 1
ATOM 821 C CA . TYR A 1 100 ? 4.766 -16.281 12.344 1 95.88 100 TYR A CA 1
ATOM 822 C C . TYR A 1 100 ? 6.285 -16.141 12.375 1 95.88 100 TYR A C 1
ATOM 824 O O . TYR A 1 100 ? 6.996 -17.078 12.719 1 95.88 100 TYR A O 1
ATOM 832 N N . GLN A 1 101 ? 6.777 -14.969 11.953 1 95.81 101 GLN A N 1
ATOM 833 C CA . GLN A 1 101 ? 8.219 -14.719 11.992 1 95.81 101 GLN A CA 1
ATOM 834 C C . GLN A 1 101 ? 8.742 -14.805 13.422 1 95.81 101 GLN A C 1
ATOM 836 O O . GLN A 1 101 ? 9.781 -15.422 13.672 1 95.81 101 GLN A O 1
ATOM 841 N N . LYS A 1 102 ? 8.031 -14.25 14.383 1 94.25 102 LYS A N 1
ATOM 842 C CA . LYS A 1 102 ? 8.414 -14.32 15.789 1 94.25 102 LYS A CA 1
ATOM 843 C C . LYS A 1 102 ? 8.438 -15.766 16.281 1 94.25 102 LYS A C 1
ATOM 845 O O . LYS A 1 102 ? 9.281 -16.141 17.109 1 94.25 102 LYS A O 1
ATOM 850 N N . GLU A 1 103 ? 7.551 -16.547 15.742 1 96.5 103 GLU A N 1
ATOM 851 C CA . GLU A 1 103 ? 7.426 -17.953 16.141 1 96.5 103 GLU A CA 1
ATOM 852 C C . GLU A 1 103 ? 8.344 -18.844 15.312 1 96.5 103 GLU A C 1
ATOM 854 O O . GLU A 1 103 ? 8.391 -20.062 15.523 1 96.5 103 GLU A O 1
ATOM 859 N N . ARG A 1 104 ? 9.023 -18.281 14.328 1 97.12 104 ARG A N 1
ATOM 860 C CA . ARG A 1 104 ? 9.906 -19.016 13.422 1 97.12 104 ARG A CA 1
ATOM 861 C C . ARG A 1 104 ? 9.156 -20.109 12.68 1 97.12 104 ARG A C 1
ATOM 863 O O . ARG A 1 104 ? 9.617 -21.25 12.617 1 97.12 104 ARG A O 1
ATOM 870 N N . HIS A 1 105 ? 7.992 -19.703 12.219 1 95.56 105 HIS A N 1
ATOM 871 C CA . HIS A 1 105 ? 7.07 -20.641 11.57 1 95.56 105 HIS A CA 1
ATOM 872 C C . HIS A 1 105 ? 6.879 -20.297 10.102 1 95.56 105 HIS A C 1
ATOM 874 O O . HIS A 1 105 ? 6.254 -19.281 9.773 1 95.56 105 HIS A O 1
ATOM 880 N N . TRP A 1 106 ? 7.434 -21.172 9.25 1 95.56 106 TRP A N 1
ATOM 881 C CA . TRP A 1 106 ? 7.262 -21.016 7.809 1 95.56 106 TRP A CA 1
ATOM 882 C C . TRP A 1 106 ? 5.984 -21.703 7.336 1 95.56 106 TRP A C 1
ATOM 884 O O . TRP A 1 106 ? 5.98 -22.906 7.082 1 95.56 106 TRP A O 1
ATOM 894 N N . CYS A 1 107 ? 4.863 -20.938 7.168 1 89.75 107 CYS A N 1
ATOM 895 C CA . CYS A 1 107 ? 3.568 -21.516 6.836 1 89.75 107 CYS A CA 1
ATOM 896 C C . CYS A 1 107 ? 3.021 -20.922 5.543 1 89.75 107 CYS A C 1
ATOM 898 O O . CYS A 1 107 ? 2.738 -19.734 5.473 1 89.75 107 CYS A O 1
ATOM 900 N N . ARG A 1 108 ? 2.807 -21.766 4.547 1 85.88 108 ARG A N 1
ATOM 901 C CA . ARG A 1 108 ? 2.336 -21.344 3.232 1 85.88 108 ARG A CA 1
ATOM 902 C C . ARG A 1 108 ? 0.882 -21.75 3.016 1 85.88 108 ARG A C 1
ATOM 904 O O . ARG A 1 108 ? 0.363 -21.641 1.902 1 85.88 108 ARG A O 1
ATOM 911 N N . GLN A 1 109 ? 0.266 -22.188 3.9 1 79.19 109 GLN A N 1
ATOM 912 C CA . GLN A 1 109 ? -1.029 -22.828 3.699 1 79.19 109 GLN A CA 1
ATOM 913 C C . GLN A 1 109 ? -2.133 -21.781 3.518 1 79.19 109 GLN A C 1
ATOM 915 O O . GLN A 1 109 ? -3.137 -22.047 2.85 1 79.19 109 GLN A O 1
ATOM 920 N N . GLU A 1 110 ? -1.948 -20.672 3.988 1 78.06 110 GLU A N 1
ATOM 921 C CA . GLU A 1 110 ? -3.043 -19.719 3.957 1 78.06 110 GLU A CA 1
ATOM 922 C C . GLU A 1 110 ? -2.943 -18.797 2.736 1 78.06 110 GLU A C 1
ATOM 924 O O . GLU A 1 110 ? -1.843 -18.5 2.268 1 78.06 110 GLU A O 1
ATOM 929 N N . TYR A 1 111 ? -4.148 -18.578 2.191 1 82.69 111 TYR A N 1
ATOM 930 C CA . TYR A 1 111 ? -4.258 -17.594 1.113 1 82.69 111 TYR A CA 1
ATOM 931 C C . TYR A 1 111 ? -4.512 -16.203 1.665 1 82.69 111 TYR A C 1
ATOM 933 O O . TYR A 1 111 ? -5.105 -16.047 2.736 1 82.69 111 TYR A O 1
ATOM 941 N N . VAL A 1 112 ? -3.914 -15.297 0.933 1 87.5 112 VAL A N 1
ATOM 942 C CA . VAL A 1 112 ? -4.16 -13.914 1.307 1 87.5 112 VAL A CA 1
ATOM 943 C C . VAL A 1 112 ? -5.168 -13.289 0.344 1 87.5 112 VAL A C 1
ATOM 945 O O . VAL A 1 112 ? -5.57 -13.914 -0.64 1 87.5 112 VAL A O 1
ATOM 948 N N . ASP A 1 113 ? -5.625 -12.18 0.678 1 92.19 113 ASP A N 1
ATOM 949 C CA . ASP A 1 113 ? -6.613 -11.461 -0.119 1 92.19 113 ASP A CA 1
ATOM 950 C C . ASP A 1 113 ? -5.961 -10.344 -0.926 1 92.19 113 ASP A C 1
ATOM 952 O O . ASP A 1 113 ? -4.738 -10.188 -0.912 1 92.19 113 ASP A O 1
ATOM 956 N N . GLU A 1 114 ? -6.742 -9.656 -1.765 1 95.12 114 GLU A N 1
ATOM 957 C CA . GLU A 1 114 ? -6.305 -8.539 -2.59 1 95.12 114 GLU A CA 1
ATOM 958 C C . GLU A 1 114 ? -7.168 -7.301 -2.342 1 95.12 114 GLU A C 1
ATOM 960 O O . GLU A 1 114 ? -8.336 -7.418 -1.956 1 95.12 114 GLU A O 1
ATOM 965 N N . ALA A 1 115 ? -6.578 -6.125 -2.527 1 96.75 115 ALA A N 1
ATOM 966 C CA . ALA A 1 115 ? -7.348 -4.883 -2.537 1 96.75 115 ALA A CA 1
ATOM 967 C C . ALA A 1 115 ? -8.172 -4.754 -3.816 1 96.75 115 ALA A C 1
ATOM 969 O O . ALA A 1 115 ? -9.281 -4.219 -3.795 1 96.75 115 ALA A O 1
ATOM 970 N N . TYR A 1 116 ? -7.586 -5.27 -4.891 1 94.88 116 TYR A N 1
ATOM 971 C CA . TYR A 1 116 ? -8.227 -5.199 -6.195 1 94.88 116 TYR A CA 1
ATOM 972 C C . TYR A 1 116 ? -9.625 -5.797 -6.148 1 94.88 116 TYR A C 1
ATOM 974 O O . TYR A 1 116 ? -9.82 -6.902 -5.637 1 94.88 116 TYR A O 1
ATOM 982 N N . GLY A 1 117 ? -10.57 -5.016 -6.559 1 95 117 GLY A N 1
ATOM 983 C CA . GLY A 1 117 ? -11.938 -5.484 -6.652 1 95 117 GLY A CA 1
ATOM 984 C C . GLY A 1 117 ? -12.742 -5.246 -5.387 1 95 117 GLY A C 1
ATOM 985 O O . GLY A 1 117 ? -13.961 -5.398 -5.383 1 95 117 GLY A O 1
ATOM 986 N N . LYS A 1 118 ? -12.117 -4.832 -4.32 1 97.69 118 LYS A N 1
ATOM 987 C CA . LYS A 1 118 ? -12.805 -4.582 -3.055 1 97.69 118 LYS A CA 1
ATOM 988 C C . LYS A 1 118 ? -13.453 -3.201 -3.049 1 97.69 118 LYS A C 1
ATOM 990 O O . LYS A 1 118 ? -13.109 -2.342 -3.861 1 97.69 118 LYS A O 1
ATOM 995 N N . THR A 1 119 ? -14.336 -3.035 -2.137 1 98.75 119 THR A N 1
ATOM 996 C CA . THR A 1 119 ? -15.062 -1.775 -2.016 1 98.75 119 THR A CA 1
ATOM 997 C C . THR A 1 119 ? -14.555 -0.969 -0.826 1 98.75 119 THR A C 1
ATOM 999 O O . THR A 1 119 ? -14.484 -1.48 0.294 1 98.75 119 THR A O 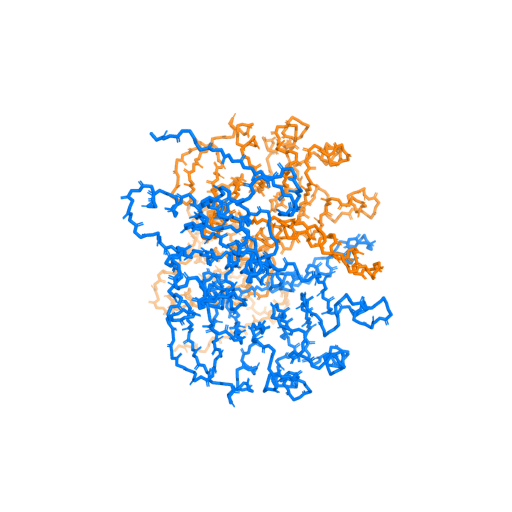1
ATOM 1002 N N . LEU A 1 120 ? -14.18 0.227 -1.09 1 98.88 120 LEU A N 1
ATOM 1003 C CA . LEU A 1 120 ? -13.781 1.192 -0.071 1 98.88 120 LEU A CA 1
ATOM 1004 C C . LEU A 1 120 ? -14.82 2.301 0.063 1 98.88 120 LEU A C 1
ATOM 1006 O O . LEU A 1 120 ? -15.219 2.91 -0.933 1 98.88 120 LEU A O 1
ATOM 1010 N N . SER A 1 121 ? -15.312 2.52 1.229 1 98.94 121 SER A N 1
ATOM 1011 C CA . SER A 1 121 ? -16.141 3.699 1.479 1 98.94 121 SER A CA 1
ATOM 1012 C C . SER A 1 121 ? -15.352 4.773 2.225 1 98.94 121 SER A C 1
ATOM 1014 O O . SER A 1 121 ? -14.562 4.465 3.119 1 98.94 121 SER A O 1
ATOM 1016 N N . ILE A 1 122 ? -15.531 5.977 1.814 1 98.81 122 ILE A N 1
ATOM 1017 C CA . ILE A 1 122 ? -14.875 7.129 2.418 1 98.81 122 ILE A CA 1
ATOM 1018 C C . ILE A 1 122 ? -15.922 8.07 3.002 1 98.81 122 ILE A C 1
ATOM 1020 O O . ILE A 1 122 ? -16.703 8.68 2.264 1 98.81 122 ILE A O 1
ATOM 1024 N N . PHE A 1 123 ? -15.938 8.094 4.324 1 98.56 123 PHE A N 1
ATOM 1025 C CA . PHE A 1 123 ? -16.797 9.055 5.016 1 98.56 123 PHE A CA 1
ATOM 1026 C C . PHE A 1 123 ? -16.078 10.391 5.168 1 98.56 123 PHE A C 1
ATOM 1028 O O . PHE A 1 123 ? -15.25 10.562 6.066 1 98.56 123 PHE A O 1
ATOM 1035 N N . GLY A 1 124 ? -16.438 11.352 4.43 1 96.5 124 GLY A N 1
ATOM 1036 C CA . GLY A 1 124 ? -15.719 12.602 4.203 1 96.5 124 GLY A CA 1
ATOM 1037 C C . GLY A 1 124 ? -15.148 12.719 2.801 1 96.5 124 GLY A C 1
ATOM 1038 O O . GLY A 1 124 ? -13.984 12.367 2.566 1 96.5 124 GLY A O 1
ATOM 1039 N N . ALA A 1 125 ? -15.945 13.312 1.891 1 94 125 ALA A N 1
ATOM 1040 C CA . ALA A 1 125 ? -15.594 13.352 0.474 1 94 125 ALA A CA 1
ATOM 1041 C C . ALA A 1 125 ? -15.047 14.719 0.082 1 94 125 ALA A C 1
ATOM 1043 O O . ALA A 1 125 ? -15.328 15.219 -1.011 1 94 125 ALA A O 1
ATOM 1044 N N . GLY A 1 126 ? -14.344 15.312 1.03 1 90.75 126 GLY A N 1
ATOM 1045 C CA . GLY A 1 126 ? -13.648 16.547 0.732 1 90.75 126 GLY A CA 1
ATOM 1046 C C . GLY A 1 126 ? -12.359 16.328 -0.044 1 90.75 126 GLY A C 1
ATOM 1047 O O . GLY A 1 126 ? -12.188 15.305 -0.704 1 90.75 126 GLY A O 1
ATOM 1048 N N . ALA A 1 127 ? -11.469 17.234 -0.034 1 87.38 127 ALA A N 1
ATOM 1049 C CA . ALA A 1 127 ? -10.25 17.234 -0.843 1 87.38 127 ALA A CA 1
ATOM 1050 C C . ALA A 1 127 ? -9.406 16 -0.555 1 87.38 127 ALA A C 1
ATOM 1052 O O . ALA A 1 127 ? -8.961 15.312 -1.479 1 87.38 127 ALA A O 1
ATOM 1053 N N . ILE A 1 128 ? -9.25 15.758 0.712 1 92.06 128 ILE A N 1
ATOM 1054 C CA . ILE A 1 128 ? -8.43 14.609 1.102 1 92.06 128 ILE A CA 1
ATOM 1055 C C . ILE A 1 128 ? -9.133 13.312 0.685 1 92.06 128 ILE A C 1
ATOM 1057 O O . ILE A 1 128 ? -8.5 12.414 0.129 1 92.06 128 ILE A O 1
ATOM 1061 N N . GLY A 1 129 ? -10.453 13.234 0.956 1 96.25 129 GLY A N 1
ATOM 1062 C CA . GLY A 1 129 ? -11.227 12.07 0.547 1 96.25 129 GLY A CA 1
ATOM 1063 C C . GLY A 1 129 ? -11.172 11.82 -0.948 1 96.25 129 GLY A C 1
ATOM 1064 O O . GLY A 1 129 ? -11.07 10.672 -1.384 1 96.25 129 GLY A O 1
ATOM 1065 N N . GLN A 1 130 ? -11.211 12.867 -1.667 1 95.38 130 GLN A N 1
ATOM 1066 C CA . GLN A 1 130 ? -11.148 12.766 -3.121 1 95.38 130 GLN A CA 1
ATOM 1067 C C . GLN A 1 130 ? -9.789 12.242 -3.576 1 95.38 130 GLN A C 1
ATOM 1069 O O . GLN A 1 130 ? -9.711 11.406 -4.48 1 95.38 130 GLN A O 1
ATOM 1074 N N . TYR A 1 131 ? -8.797 12.711 -2.979 1 93.75 131 TYR A N 1
ATOM 1075 C CA . TYR A 1 131 ? -7.465 12.242 -3.33 1 93.75 131 TYR A CA 1
ATOM 1076 C C . TYR A 1 131 ? -7.312 10.758 -3.029 1 93.75 131 TYR A C 1
ATOM 1078 O O . TYR A 1 131 ? -6.812 10 -3.859 1 93.75 131 TYR A O 1
ATOM 1086 N N . ILE A 1 132 ? -7.781 10.312 -1.899 1 97.44 132 ILE A N 1
ATOM 1087 C CA . ILE A 1 132 ? -7.746 8.906 -1.52 1 97.44 132 ILE A CA 1
ATOM 1088 C C . ILE A 1 132 ? -8.562 8.078 -2.51 1 97.44 132 ILE A C 1
ATOM 1090 O O . ILE A 1 132 ? -8.133 7.016 -2.953 1 97.44 132 ILE A O 1
ATOM 1094 N N . ALA A 1 133 ? -9.695 8.625 -2.873 1 98.06 133 ALA A N 1
ATOM 1095 C CA . ALA A 1 133 ? -10.578 7.957 -3.828 1 98.06 133 ALA A CA 1
ATOM 1096 C C . ALA A 1 133 ? -9.859 7.719 -5.156 1 98.06 133 ALA A C 1
ATOM 1098 O O . ALA A 1 133 ? -9.859 6.602 -5.676 1 98.06 133 ALA A O 1
ATOM 1099 N N . GLN A 1 134 ? -9.234 8.695 -5.617 1 95.94 134 GLN A N 1
ATOM 1100 C CA . GLN A 1 134 ? -8.531 8.609 -6.895 1 95.94 134 GLN A CA 1
ATOM 1101 C C . GLN A 1 134 ? -7.438 7.547 -6.852 1 95.94 134 GLN A C 1
ATOM 1103 O O . GLN A 1 134 ? -7.332 6.723 -7.758 1 95.94 134 GLN A O 1
ATOM 1108 N N . ARG A 1 135 ? -6.703 7.539 -5.84 1 95.44 135 ARG A N 1
ATOM 1109 C CA . ARG A 1 135 ? -5.57 6.625 -5.727 1 95.44 135 ARG A CA 1
ATOM 1110 C C . ARG A 1 135 ? -6.047 5.184 -5.562 1 95.44 135 ARG A C 1
ATOM 1112 O O . ARG A 1 135 ? -5.5 4.27 -6.184 1 95.44 135 ARG A O 1
ATOM 1119 N N . CYS A 1 136 ? -7.062 4.984 -4.758 1 97.31 136 CYS A N 1
ATOM 1120 C CA . CYS A 1 136 ? -7.57 3.639 -4.523 1 97.31 136 CYS A CA 1
ATOM 1121 C C . CYS A 1 136 ? -8.281 3.1 -5.758 1 97.31 136 CYS A C 1
ATOM 1123 O O . CYS A 1 136 ? -8.25 1.896 -6.02 1 97.31 136 CYS A O 1
ATOM 1125 N N . ARG A 1 137 ? -8.875 3.977 -6.484 1 95.19 137 ARG A N 1
ATOM 1126 C CA . ARG A 1 137 ? -9.484 3.568 -7.742 1 95.19 137 ARG A CA 1
ATOM 1127 C C . ARG A 1 137 ? -8.43 3.047 -8.719 1 95.19 137 ARG A C 1
ATOM 1129 O O . ARG A 1 137 ? -8.68 2.078 -9.438 1 95.19 137 ARG A O 1
ATOM 1136 N N . GLN A 1 138 ? -7.34 3.656 -8.703 1 89.06 138 GLN A N 1
ATOM 1137 C CA . GLN A 1 138 ? -6.234 3.219 -9.547 1 89.06 138 GLN A CA 1
ATOM 1138 C C . GLN A 1 138 ? -5.738 1.836 -9.141 1 89.06 138 GLN A C 1
ATOM 1140 O O . GLN A 1 138 ? -5.121 1.13 -9.938 1 89.06 138 GLN A O 1
ATOM 1145 N N . PHE A 1 139 ? -6.07 1.432 -7.922 1 90.5 139 PHE A N 1
ATOM 1146 C CA . PHE A 1 139 ? -5.738 0.1 -7.43 1 90.5 139 PHE A CA 1
ATOM 1147 C C . PHE A 1 139 ? -6.82 -0.903 -7.809 1 90.5 139 PHE A C 1
ATOM 1149 O O . PHE A 1 139 ? -6.754 -2.072 -7.426 1 90.5 139 PHE A O 1
ATOM 1156 N N . GLY A 1 140 ? -7.805 -0.397 -8.492 1 93.62 140 GLY A N 1
ATOM 1157 C CA . GLY A 1 140 ? -8.859 -1.278 -8.969 1 93.62 140 GLY A CA 1
ATOM 1158 C C . GLY A 1 140 ? -9.977 -1.474 -7.957 1 93.62 140 GLY A C 1
ATOM 1159 O O . GLY A 1 140 ? -10.742 -2.436 -8.047 1 93.62 140 GLY A O 1
ATOM 1160 N N . MET A 1 141 ? -10.031 -0.598 -6.977 1 97.44 141 MET A N 1
ATOM 1161 C CA . MET A 1 141 ? -11.086 -0.697 -5.969 1 97.44 141 MET A CA 1
ATOM 1162 C C . MET A 1 141 ? -12.336 0.052 -6.418 1 97.44 141 MET A C 1
ATOM 1164 O O . MET A 1 141 ? -12.258 0.946 -7.262 1 97.44 141 MET A O 1
ATOM 1168 N N . ARG A 1 142 ? -13.453 -0.364 -5.922 1 98.44 142 ARG A N 1
ATOM 1169 C CA . ARG A 1 142 ? -14.703 0.387 -6.031 1 98.44 142 ARG A CA 1
ATOM 1170 C C . ARG A 1 142 ? -14.836 1.392 -4.895 1 98.44 142 ARG A C 1
ATOM 1172 O O . ARG A 1 142 ? -14.68 1.038 -3.723 1 98.44 142 ARG A O 1
ATOM 1179 N N . ILE A 1 143 ? -15.148 2.668 -5.211 1 98.75 143 ILE A N 1
ATOM 1180 C CA . ILE A 1 143 ? -15.086 3.717 -4.195 1 98.75 143 ILE A CA 1
ATOM 1181 C C . ILE A 1 143 ? -16.484 4.281 -3.951 1 98.75 143 ILE A C 1
ATOM 1183 O O . ILE A 1 143 ? -17.125 4.793 -4.871 1 98.75 143 ILE A O 1
ATOM 1187 N N . LEU A 1 144 ? -16.953 4.207 -2.727 1 98.81 144 LEU A N 1
ATOM 1188 C CA . LEU A 1 144 ? -18.172 4.871 -2.273 1 98.81 144 LEU A CA 1
ATOM 1189 C C . LEU A 1 144 ? -17.844 6.094 -1.425 1 98.81 144 LEU A C 1
ATOM 1191 O O . LEU A 1 144 ? -16.969 6.031 -0.557 1 98.81 144 LEU A O 1
ATOM 1195 N N . GLY A 1 145 ? -18.453 7.188 -1.723 1 98.62 145 GLY A N 1
ATOM 1196 C CA . GLY A 1 145 ? -18.281 8.398 -0.936 1 98.62 145 GLY A CA 1
ATOM 1197 C C . GLY A 1 145 ? -19.5 8.773 -0.129 1 98.62 145 GLY A C 1
ATOM 1198 O O . GLY A 1 145 ? -20.641 8.516 -0.552 1 98.62 145 GLY A O 1
ATOM 1199 N N . VAL A 1 146 ? -19.266 9.312 1.05 1 98.06 146 VAL A N 1
ATOM 1200 C CA . VAL A 1 146 ? -20.344 9.805 1.895 1 98.06 146 VAL A CA 1
ATOM 1201 C C . VAL A 1 146 ? -20.078 11.25 2.289 1 98.06 146 VAL A C 1
ATOM 1203 O O . VAL A 1 146 ? -18.969 11.594 2.727 1 98.06 146 VAL A O 1
ATOM 1206 N N . ASN A 1 147 ? -20.969 12.062 2.068 1 93.56 147 ASN A N 1
ATOM 1207 C CA . ASN A 1 147 ? -20.969 13.43 2.578 1 93.56 147 ASN A CA 1
ATOM 1208 C C . ASN A 1 147 ? -22.375 13.859 3.023 1 93.56 147 ASN A C 1
ATOM 1210 O O . ASN A 1 147 ? -23.25 13.023 3.23 1 93.56 147 ASN A O 1
ATOM 1214 N N . THR A 1 148 ? -22.5 15.102 3.352 1 89.88 148 THR A N 1
ATOM 1215 C CA . THR A 1 148 ? -23.75 15.602 3.924 1 89.88 148 THR A CA 1
ATOM 1216 C C . THR A 1 148 ? -24.906 15.445 2.934 1 89.88 148 THR A C 1
ATOM 1218 O O . THR A 1 148 ? -26 15.047 3.314 1 89.88 148 THR A O 1
ATOM 1221 N N . THR A 1 149 ? -24.656 15.617 1.602 1 91.25 149 THR A N 1
ATOM 1222 C CA . THR A 1 149 ? -25.734 15.727 0.628 1 91.25 149 THR A CA 1
ATOM 1223 C C . THR A 1 149 ? -25.797 14.477 -0.241 1 91.25 149 THR A C 1
ATOM 1225 O O . THR A 1 149 ? -26.844 14.188 -0.84 1 91.25 149 THR A O 1
ATOM 1228 N N . GLY A 1 150 ? -24.688 13.852 -0.484 1 93.19 150 GLY A N 1
ATOM 1229 C CA . GLY A 1 150 ? -24.625 12.695 -1.366 1 93.19 150 GLY A CA 1
ATOM 1230 C C . GLY A 1 150 ? -24.516 13.07 -2.832 1 93.19 150 GLY A C 1
ATOM 1231 O O . GLY A 1 150 ? -24.797 12.25 -3.709 1 93.19 150 GLY A O 1
ATOM 1232 N N . LYS A 1 151 ? -24.156 14.32 -3.041 1 94 151 LYS A N 1
ATOM 1233 C CA . LYS A 1 151 ? -24.047 14.766 -4.43 1 94 151 LYS A CA 1
ATOM 1234 C C . LYS A 1 151 ? -22.922 14.016 -5.148 1 94 151 LYS A C 1
ATOM 1236 O O . LYS A 1 151 ? -21.828 13.836 -4.602 1 94 151 LYS A O 1
ATOM 1241 N N . PRO A 1 152 ? -23.266 13.57 -6.375 1 94.12 152 PRO A N 1
ATOM 1242 C CA . PRO A 1 152 ? -22.266 12.812 -7.133 1 94.12 152 PRO A CA 1
ATOM 1243 C C . PRO A 1 152 ? -20.969 13.594 -7.332 1 94.12 152 PRO A C 1
ATOM 1245 O O . PRO A 1 152 ? -20.984 14.828 -7.395 1 94.12 152 PRO A O 1
ATOM 1248 N N . HIS A 1 153 ? -19.906 12.883 -7.395 1 94.69 153 HIS A N 1
ATOM 1249 C CA . HIS A 1 153 ? -18.578 13.406 -7.668 1 94.69 153 HIS A CA 1
ATOM 1250 C C . HIS A 1 153 ? -17.766 12.438 -8.531 1 94.69 153 HIS A C 1
ATOM 1252 O O . HIS A 1 153 ? -17.828 11.227 -8.32 1 94.69 153 HIS A O 1
ATOM 1258 N N . PRO A 1 154 ? -16.953 12.906 -9.43 1 94.38 154 PRO A N 1
ATOM 1259 C CA . PRO A 1 154 ? -16.297 12.062 -10.438 1 94.38 154 PRO A CA 1
ATOM 1260 C C . PRO A 1 154 ? -15.281 11.102 -9.828 1 94.38 154 PRO A C 1
ATOM 1262 O O . PRO A 1 154 ? -14.992 10.047 -10.406 1 94.38 154 PRO A O 1
ATOM 1265 N N . ASP A 1 155 ? -14.797 11.367 -8.75 1 94.94 155 ASP A N 1
ATOM 1266 C CA . ASP A 1 155 ? -13.75 10.539 -8.172 1 94.94 155 ASP A CA 1
ATOM 1267 C C . ASP A 1 155 ? -14.336 9.328 -7.457 1 94.94 155 ASP A C 1
ATOM 1269 O O . ASP A 1 155 ? -13.602 8.422 -7.047 1 94.94 155 ASP A O 1
ATOM 1273 N N . PHE A 1 156 ? -15.641 9.32 -7.34 1 97.81 156 PHE A N 1
ATOM 1274 C CA . PHE A 1 156 ? -16.328 8.242 -6.637 1 97.81 156 PHE A CA 1
ATOM 1275 C C . PHE A 1 156 ? -17.25 7.48 -7.582 1 97.81 156 PHE A C 1
ATOM 1277 O O . PHE A 1 156 ? -17.844 8.07 -8.477 1 97.81 156 PHE A O 1
ATOM 1284 N N . ASP A 1 157 ? -17.359 6.172 -7.371 1 98.12 157 ASP A N 1
ATOM 1285 C CA . ASP A 1 157 ? -18.25 5.359 -8.18 1 98.12 157 ASP A CA 1
ATOM 1286 C C . ASP A 1 157 ? -19.719 5.617 -7.816 1 98.12 157 ASP A C 1
ATOM 1288 O O . ASP A 1 157 ? -20.594 5.527 -8.672 1 98.12 157 ASP A O 1
ATOM 1292 N N . ALA A 1 158 ? -19.938 5.891 -6.547 1 98.19 158 ALA A N 1
ATOM 1293 C CA . ALA A 1 158 ? -21.266 6.266 -6.039 1 98.19 158 ALA A CA 1
ATOM 1294 C C . ALA A 1 158 ? -21.141 7.172 -4.812 1 98.19 158 ALA A C 1
ATOM 1296 O O . ALA A 1 158 ? -20.172 7.062 -4.051 1 98.19 158 ALA A O 1
ATOM 1297 N N . MET A 1 159 ? -22.094 8.055 -4.656 1 98.38 159 MET A N 1
ATOM 1298 C CA . MET A 1 159 ? -22.141 8.977 -3.523 1 98.38 159 MET A CA 1
ATOM 1299 C C . MET A 1 159 ? -23.406 8.789 -2.707 1 98.38 159 MET A C 1
ATOM 1301 O O . MET A 1 159 ? -24.484 8.539 -3.266 1 98.38 159 MET A O 1
ATOM 1305 N N . PHE A 1 160 ? -23.219 8.953 -1.447 1 98.31 160 PHE A N 1
ATOM 1306 C CA . PHE A 1 160 ? -24.328 8.781 -0.517 1 98.31 160 PHE A CA 1
ATOM 1307 C C . PHE A 1 160 ? -24.344 9.898 0.524 1 98.31 160 PHE A C 1
ATOM 1309 O O . PHE A 1 160 ? -23.312 10.523 0.781 1 98.31 160 PHE A O 1
ATOM 1316 N N . SER A 1 161 ? -25.531 10.133 1.109 1 97.25 161 SER A N 1
ATOM 1317 C CA . SER A 1 161 ? -25.609 11.023 2.262 1 97.25 161 SER A CA 1
ATOM 1318 C C . SER A 1 161 ? -25.375 10.266 3.564 1 97.25 161 SER A C 1
ATOM 1320 O O . SER A 1 161 ? -25.438 9.031 3.592 1 97.25 161 SER A O 1
ATOM 1322 N N . MET A 1 162 ? -25.156 10.977 4.621 1 95.25 162 MET A N 1
ATOM 1323 C CA . MET A 1 162 ? -24.922 10.383 5.938 1 95.25 162 MET A CA 1
ATOM 1324 C C . MET A 1 162 ? -26.141 9.594 6.395 1 95.25 162 MET A C 1
ATOM 1326 O O . MET A 1 162 ? -26.016 8.641 7.16 1 95.25 162 MET A O 1
ATOM 1330 N N . LYS A 1 163 ? -27.266 9.906 5.895 1 95.31 163 LYS A N 1
ATOM 1331 C CA . LYS A 1 163 ? -28.5 9.203 6.242 1 95.31 163 LYS A CA 1
ATOM 1332 C C . LYS A 1 163 ? -28.484 7.777 5.703 1 95.31 163 LYS A C 1
ATOM 1334 O O . LYS A 1 163 ? -29.234 6.918 6.184 1 95.31 163 LYS A O 1
ATOM 1339 N N . GLU A 1 164 ? -27.609 7.531 4.719 1 97.44 164 GLU A N 1
ATOM 1340 C CA . GLU A 1 164 ? -27.547 6.23 4.062 1 97.44 164 GLU A CA 1
ATOM 1341 C C . GLU A 1 164 ? -26.328 5.438 4.531 1 97.44 164 GLU A C 1
ATOM 1343 O O . GLU A 1 164 ? -25.891 4.5 3.859 1 97.44 164 GLU A O 1
ATOM 1348 N N . LYS A 1 165 ? -25.781 5.789 5.633 1 96.62 165 LYS A N 1
ATOM 1349 C CA . LYS A 1 165 ? -24.531 5.227 6.098 1 96.62 165 LYS A CA 1
ATOM 1350 C C . LYS A 1 165 ? -24.625 3.713 6.273 1 96.62 165 LYS A C 1
ATOM 1352 O O . LYS A 1 165 ? -23.688 2.979 5.953 1 96.62 165 LYS A O 1
ATOM 1357 N N . THR A 1 166 ? -25.797 3.209 6.703 1 97.56 166 THR A N 1
ATOM 1358 C CA . THR A 1 166 ? -25.969 1.778 6.93 1 97.56 166 THR A CA 1
ATOM 1359 C C . THR A 1 166 ? -25.844 1.007 5.617 1 97.56 166 THR A C 1
ATOM 1361 O O . THR A 1 166 ? -25.172 -0.026 5.559 1 97.56 166 THR A O 1
ATOM 1364 N N . GLU A 1 167 ? -26.422 1.495 4.605 1 97.81 167 GLU A N 1
ATOM 1365 C CA . GLU A 1 167 ? -26.328 0.875 3.285 1 97.81 167 GLU A CA 1
ATOM 1366 C C . GLU A 1 167 ? -24.891 0.836 2.785 1 97.81 167 GLU A C 1
ATOM 1368 O O . GLU A 1 167 ? -24.453 -0.169 2.221 1 97.81 167 GLU A O 1
ATOM 1373 N N . VAL A 1 168 ? -24.219 1.879 3.02 1 98.75 168 VAL A N 1
ATOM 1374 C CA . VAL A 1 168 ? -22.828 1.986 2.594 1 98.75 168 VAL A CA 1
ATOM 1375 C C . VAL A 1 168 ? -21.984 0.965 3.344 1 98.75 168 VAL A C 1
ATOM 1377 O O . VAL A 1 168 ? -21.172 0.264 2.74 1 98.75 168 VAL A O 1
ATOM 1380 N N . LEU A 1 169 ? -22.219 0.83 4.617 1 98.81 169 LEU A N 1
ATOM 1381 C CA . LEU A 1 169 ? -21.438 -0.057 5.465 1 98.81 169 LEU A CA 1
ATOM 1382 C C . LEU A 1 169 ? -21.641 -1.515 5.062 1 98.81 169 LEU A C 1
ATOM 1384 O O . LEU A 1 169 ? -20.688 -2.293 5.039 1 98.81 169 LEU A O 1
ATOM 1388 N N . LYS A 1 170 ? -22.797 -1.877 4.609 1 98.62 170 LYS A N 1
ATOM 1389 C CA . LYS A 1 170 ? -23.125 -3.242 4.207 1 98.62 170 LYS A CA 1
ATOM 1390 C C . LYS A 1 170 ? -22.359 -3.637 2.943 1 98.62 170 LYS A C 1
ATOM 1392 O O . LYS A 1 170 ? -22.125 -4.824 2.701 1 98.62 170 LYS A O 1
ATOM 1397 N N . ARG A 1 171 ? -21.953 -2.672 2.252 1 98.38 171 ARG A N 1
ATOM 1398 C CA . ARG A 1 171 ? -21.328 -2.918 0.956 1 98.38 171 ARG A CA 1
ATOM 1399 C C . ARG A 1 171 ? -19.812 -2.809 1.051 1 98.38 171 ARG A C 1
ATOM 1401 O O . ARG A 1 171 ? -19.094 -3.131 0.097 1 98.38 171 ARG A O 1
ATOM 1408 N N . SER A 1 172 ? -19.312 -2.398 2.158 1 98.81 172 SER A N 1
ATOM 1409 C CA . SER A 1 172 ? -17.922 -1.97 2.248 1 98.81 172 SER A CA 1
ATOM 1410 C C . SER A 1 172 ? -17.031 -3.094 2.762 1 98.81 172 SER A C 1
ATOM 1412 O O . SER A 1 172 ? -17.375 -3.783 3.721 1 98.81 172 SER A O 1
ATOM 1414 N N . ASP A 1 173 ? -15.914 -3.297 2.1 1 98.75 173 ASP A N 1
ATOM 1415 C CA . ASP A 1 173 ? -14.852 -4.145 2.629 1 98.75 173 ASP A CA 1
ATOM 1416 C C . ASP A 1 173 ? -13.914 -3.352 3.535 1 98.75 173 ASP A C 1
ATOM 1418 O O . ASP A 1 173 ? -13.328 -3.904 4.469 1 98.75 173 ASP A O 1
ATOM 1422 N N . PHE A 1 174 ? -13.766 -2.078 3.195 1 98.88 174 PHE A N 1
ATOM 1423 C CA . PHE A 1 174 ? -13 -1.126 3.996 1 98.88 174 PHE A CA 1
ATOM 1424 C C . PHE A 1 174 ? -13.789 0.164 4.195 1 98.88 174 PHE A C 1
ATOM 1426 O O . PHE A 1 174 ? -14.453 0.639 3.271 1 98.88 174 PHE A O 1
ATOM 1433 N N . VAL A 1 175 ? -13.664 0.755 5.398 1 98.94 175 VAL A N 1
ATOM 1434 C CA . VAL A 1 175 ? -14.32 2.008 5.758 1 98.94 175 VAL A CA 1
ATOM 1435 C C . VAL A 1 175 ? -13.281 3.012 6.254 1 98.94 175 VAL A C 1
ATOM 1437 O O . VAL A 1 175 ? -12.562 2.744 7.219 1 98.94 175 VAL A O 1
ATOM 1440 N N . VAL A 1 176 ? -13.195 4.117 5.602 1 98.88 176 VAL A N 1
ATOM 1441 C CA . VAL A 1 176 ? -12.266 5.172 6 1 98.88 176 VAL A CA 1
ATOM 1442 C C . VAL A 1 176 ? -13.047 6.355 6.566 1 98.88 176 VAL A C 1
ATOM 1444 O O . VAL A 1 176 ? -14.008 6.82 5.957 1 98.88 176 VAL A O 1
ATOM 1447 N N . LEU A 1 177 ? -12.625 6.875 7.684 1 98.62 177 LEU A N 1
ATOM 1448 C CA . LEU A 1 177 ? -13.289 8.008 8.32 1 98.62 177 LEU A CA 1
ATOM 1449 C C . LEU A 1 177 ? -12.43 9.258 8.234 1 98.62 177 LEU A C 1
ATOM 1451 O O . LEU A 1 177 ? -11.273 9.258 8.672 1 98.62 177 LEU A O 1
ATOM 1455 N N . LEU A 1 178 ? -13.008 10.312 7.695 1 97 178 LEU A N 1
ATOM 1456 C CA . LEU A 1 178 ? -12.344 11.602 7.527 1 97 178 LEU A CA 1
ATOM 1457 C C . LEU A 1 178 ? -13.242 12.742 7.988 1 97 178 LEU A C 1
ATOM 1459 O O . LEU A 1 178 ? -12.969 13.906 7.695 1 97 178 LEU A O 1
ATOM 1463 N N . LEU A 1 179 ? -14.273 12.453 8.695 1 94.5 179 LEU A N 1
ATOM 1464 C CA . LEU A 1 179 ? -15.258 13.453 9.086 1 94.5 179 LEU A CA 1
ATOM 1465 C C . LEU A 1 179 ? -14.711 14.359 10.188 1 94.5 179 LEU A C 1
ATOM 1467 O O . LEU A 1 179 ? -13.898 13.922 11 1 94.5 179 LEU A O 1
ATOM 1471 N N . PRO A 1 180 ? -15.203 15.562 10.227 1 88.81 180 PRO A N 1
ATOM 1472 C CA . PRO A 1 180 ? -14.852 16.422 11.367 1 88.81 180 PRO A CA 1
ATOM 1473 C C . PRO A 1 180 ? -15.562 16 12.648 1 88.81 180 PRO A C 1
ATOM 1475 O O . PRO A 1 180 ? -16.578 15.312 12.602 1 88.81 180 PRO A O 1
ATOM 1478 N N . ALA A 1 181 ? -14.961 16.391 13.727 1 88.19 181 ALA A N 1
ATOM 1479 C CA . ALA A 1 181 ? -15.602 16.156 15.016 1 88.19 181 ALA A CA 1
ATOM 1480 C C . ALA A 1 181 ? -16.609 17.25 15.344 1 88.19 181 ALA A C 1
ATOM 1482 O O . ALA A 1 181 ? -16.219 18.406 15.57 1 88.19 181 ALA A O 1
ATOM 1483 N N . THR A 1 182 ? -17.844 16.953 15.25 1 90.62 182 THR A N 1
ATOM 1484 C CA . THR A 1 182 ? -18.969 17.828 15.617 1 90.62 182 THR A CA 1
ATOM 1485 C C . THR A 1 182 ? -19.938 17.109 16.547 1 90.62 182 THR A C 1
ATOM 1487 O O . THR A 1 182 ? -19.75 15.922 16.844 1 90.62 182 THR A O 1
ATOM 1490 N N . GLU A 1 183 ? -20.875 17.828 17.016 1 93 183 GLU A N 1
ATOM 1491 C CA . GLU A 1 183 ? -21.891 17.172 17.828 1 93 183 GLU A CA 1
ATOM 1492 C C . GLU A 1 183 ? -22.609 16.078 17.031 1 93 183 GLU A C 1
ATOM 1494 O O . GLU A 1 183 ? -22.922 15.016 17.578 1 93 183 GLU A O 1
ATOM 1499 N N . GLU A 1 184 ? -22.781 16.312 15.805 1 91.88 184 GLU A N 1
ATOM 1500 C CA . GLU A 1 184 ? -23.5 15.398 14.93 1 91.88 184 GLU A CA 1
ATOM 1501 C C . GLU A 1 184 ? -22.656 14.164 14.602 1 91.88 184 GLU A C 1
ATOM 1503 O O . GLU A 1 184 ? -23.203 13.086 14.359 1 91.88 184 GLU A O 1
ATOM 1508 N N . THR A 1 185 ? -21.359 14.266 14.648 1 95.06 185 THR A N 1
ATOM 1509 C CA . THR A 1 185 ? -20.516 13.156 14.227 1 95.06 185 THR A CA 1
ATOM 1510 C C . THR A 1 185 ? -19.906 12.453 15.43 1 95.06 185 THR A C 1
ATOM 1512 O O . THR A 1 185 ? -19.188 11.453 15.281 1 95.06 185 THR A O 1
ATOM 1515 N N . TYR A 1 186 ? -20.203 12.992 16.641 1 96.88 186 TYR A N 1
ATOM 1516 C CA . TYR A 1 186 ? -19.703 12.352 17.859 1 96.88 186 TYR A CA 1
ATOM 1517 C C . TYR A 1 186 ? -20.266 10.945 18 1 96.88 186 TYR A C 1
ATOM 1519 O O . TYR A 1 186 ? -21.484 10.758 18.078 1 96.88 186 TYR A O 1
ATOM 1527 N N . HIS A 1 187 ? -19.406 9.922 17.984 1 98.06 187 HIS A N 1
ATOM 1528 C CA . HIS A 1 187 ? -19.766 8.516 18.125 1 98.06 187 HIS A CA 1
ATOM 1529 C C . HIS A 1 187 ? -20.766 8.094 17.062 1 98.06 187 HIS A C 1
ATOM 1531 O O . HIS A 1 187 ? -21.672 7.309 17.328 1 98.06 187 HIS A O 1
ATOM 1537 N N . CYS A 1 188 ? -20.609 8.688 15.891 1 96.94 188 CYS A N 1
ATOM 1538 C CA . CYS A 1 188 ? -21.484 8.289 14.805 1 96.94 188 CYS A CA 1
ATOM 1539 C C . CYS A 1 188 ? -21.172 6.883 14.32 1 96.94 188 CYS A C 1
ATOM 1541 O O . CYS A 1 188 ? -21.906 6.312 13.516 1 96.94 188 CYS A O 1
ATOM 1543 N N . PHE A 1 189 ? -20.141 6.297 14.812 1 98.38 189 PHE A N 1
ATOM 1544 C CA . PHE A 1 189 ? -19.828 4.879 14.633 1 98.38 189 PHE A CA 1
ATOM 1545 C C . PHE A 1 189 ? -19.859 4.148 15.969 1 98.38 189 PHE A C 1
ATOM 1547 O O . PHE A 1 189 ? -18.953 4.301 16.781 1 98.38 189 PHE A O 1
ATOM 1554 N N . GLY A 1 190 ? -20.844 3.43 16.188 1 98.31 190 GLY A N 1
ATOM 1555 C CA . GLY A 1 190 ? -21.047 2.637 17.391 1 98.31 190 GLY A CA 1
ATOM 1556 C C . GLY A 1 190 ? -21.562 1.238 17.109 1 98.31 190 GLY A C 1
ATOM 1557 O O . GLY A 1 190 ? -21.203 0.633 16.094 1 98.31 190 GLY A O 1
ATOM 1558 N N . LYS A 1 191 ? -22.281 0.739 17.984 1 98.06 191 LYS A N 1
ATOM 1559 C CA . LYS A 1 191 ? -22.75 -0.642 17.938 1 98.06 191 LYS A CA 1
ATOM 1560 C C . LYS A 1 191 ? -23.531 -0.921 16.656 1 98.06 191 LYS A C 1
ATOM 1562 O O . LYS A 1 191 ? -23.266 -1.92 15.977 1 98.06 191 LYS A O 1
ATOM 1567 N N . LYS A 1 192 ? -24.422 -0.04 16.297 1 97.88 192 LYS A N 1
ATOM 1568 C CA . LYS A 1 192 ? -25.266 -0.229 15.133 1 97.88 192 LYS A CA 1
ATOM 1569 C C . LYS A 1 192 ? -24.438 -0.271 13.852 1 97.88 192 LYS A C 1
ATOM 1571 O O . LYS A 1 192 ? -24.672 -1.122 12.984 1 97.88 192 LYS A O 1
ATOM 1576 N N . GLU A 1 193 ? -23.547 0.647 13.719 1 98.5 193 GLU A N 1
ATOM 1577 C CA . GLU A 1 193 ? -22.703 0.725 12.531 1 98.5 193 GLU A CA 1
ATOM 1578 C C . GLU A 1 193 ? -21.797 -0.497 12.414 1 98.5 193 GLU A C 1
ATOM 1580 O O . GLU A 1 193 ? -21.656 -1.074 11.336 1 98.5 193 GLU A O 1
ATOM 1585 N N . PHE A 1 194 ? -21.219 -0.954 13.5 1 98.62 194 PHE A N 1
ATOM 1586 C CA . PHE A 1 194 ? -20.344 -2.113 13.477 1 98.62 194 PHE A CA 1
ATOM 1587 C C . PHE A 1 194 ? -21.109 -3.379 13.133 1 98.62 194 PHE A C 1
ATOM 1589 O O . PHE A 1 194 ? -20.609 -4.246 12.414 1 98.62 194 PHE A O 1
ATOM 1596 N N . ALA A 1 195 ? -22.359 -3.43 13.57 1 98.19 195 ALA A N 1
ATOM 1597 C CA . ALA A 1 195 ? -23.203 -4.578 13.266 1 98.19 195 ALA A CA 1
ATOM 1598 C C . ALA A 1 195 ? -23.578 -4.613 11.781 1 98.19 195 ALA A C 1
ATOM 1600 O O . ALA A 1 195 ? -23.844 -5.68 11.227 1 98.19 195 ALA A O 1
ATOM 1601 N N . ALA A 1 196 ? -23.594 -3.471 11.188 1 98.44 196 ALA A N 1
ATOM 1602 C CA . ALA A 1 196 ? -23.969 -3.369 9.781 1 98.44 196 ALA A CA 1
ATOM 1603 C C . ALA A 1 196 ? -22.797 -3.723 8.875 1 98.44 196 ALA A C 1
ATOM 1605 O O . ALA A 1 196 ? -22.984 -4.086 7.711 1 98.44 196 ALA A O 1
ATOM 1606 N N . MET A 1 197 ? -21.562 -3.574 9.352 1 98.69 197 MET A N 1
ATOM 1607 C CA . MET A 1 197 ? -20.375 -3.855 8.547 1 98.69 197 MET A CA 1
ATOM 1608 C C . MET A 1 197 ? -20.234 -5.352 8.289 1 98.69 197 MET A C 1
ATOM 1610 O O . MET A 1 197 ? -20.75 -6.172 9.047 1 98.69 197 MET A O 1
ATOM 1614 N N . LYS A 1 198 ? -19.562 -5.695 7.195 1 98.25 198 LYS A N 1
ATOM 1615 C CA . LYS A 1 198 ? -19.219 -7.09 6.938 1 98.25 198 LYS A CA 1
ATOM 1616 C C . LYS A 1 198 ? -18.297 -7.637 8.016 1 98.25 198 LYS A C 1
ATOM 1618 O O . LYS A 1 198 ? -17.391 -6.93 8.477 1 98.25 198 LYS A O 1
ATOM 1623 N N . GLN A 1 199 ? -18.406 -8.836 8.312 1 97.69 199 GLN A N 1
ATOM 1624 C CA . GLN A 1 199 ? -17.516 -9.484 9.258 1 97.69 199 GLN A CA 1
ATOM 1625 C C . GLN A 1 199 ? -16.062 -9.438 8.773 1 97.69 199 GLN A C 1
ATOM 1627 O O . GLN A 1 199 ? -15.133 -9.438 9.578 1 97.69 199 GLN A O 1
ATOM 1632 N N . THR A 1 200 ? -15.898 -9.328 7.473 1 97.25 200 THR A N 1
ATOM 1633 C CA . THR A 1 200 ? -14.562 -9.32 6.875 1 97.25 200 THR A CA 1
ATOM 1634 C C . THR A 1 200 ? -14.039 -7.895 6.73 1 97.25 200 THR A C 1
ATOM 1636 O O . THR A 1 200 ? -12.922 -7.68 6.262 1 97.25 200 THR A O 1
ATOM 1639 N N . ALA A 1 201 ? -14.797 -6.883 7.125 1 98.5 201 ALA A N 1
ATOM 1640 C CA . ALA A 1 201 ? -14.461 -5.488 6.855 1 98.5 201 ALA A CA 1
ATOM 1641 C C . ALA A 1 201 ? -13.484 -4.953 7.895 1 98.5 201 ALA A C 1
ATOM 1643 O O . ALA A 1 201 ? -13.406 -5.473 9.016 1 98.5 201 ALA A O 1
ATOM 1644 N N . CYS A 1 202 ? -12.758 -3.977 7.48 1 98.75 202 CYS A N 1
ATOM 1645 C CA . CYS A 1 202 ? -11.844 -3.258 8.359 1 98.75 202 CYS A CA 1
ATOM 1646 C C . CYS A 1 202 ? -12.18 -1.771 8.398 1 98.75 202 CYS A C 1
ATOM 1648 O O . CYS A 1 202 ? -12.609 -1.203 7.391 1 98.75 202 CYS A O 1
ATOM 1650 N N . LEU A 1 203 ? -11.969 -1.188 9.539 1 98.81 203 LEU A N 1
ATOM 1651 C CA . LEU A 1 203 ? -12.188 0.24 9.75 1 98.81 203 LEU A CA 1
ATOM 1652 C C . LEU A 1 203 ? -10.859 0.984 9.859 1 98.81 203 LEU A C 1
ATOM 1654 O O . LEU A 1 203 ? -9.953 0.539 10.562 1 98.81 203 LEU A O 1
ATOM 1658 N N . ILE A 1 204 ? -10.75 2.078 9.125 1 98.94 204 ILE A N 1
ATOM 1659 C CA . ILE A 1 204 ? -9.562 2.932 9.172 1 98.94 204 ILE A CA 1
ATOM 1660 C C . ILE A 1 204 ? -9.969 4.352 9.562 1 98.94 204 ILE A C 1
ATOM 1662 O O . ILE A 1 204 ? -10.695 5.02 8.828 1 98.94 204 ILE A O 1
ATOM 1666 N N . ASN A 1 205 ? -9.5 4.809 10.695 1 98.75 205 ASN A N 1
ATOM 1667 C CA . ASN A 1 205 ? -9.836 6.16 11.133 1 98.75 205 ASN A CA 1
ATOM 1668 C C . ASN A 1 205 ? -8.617 7.078 11.094 1 98.75 205 ASN A C 1
ATOM 1670 O O . ASN A 1 205 ? -7.695 6.926 11.898 1 98.75 205 ASN A O 1
ATOM 1674 N N . ILE A 1 206 ? -8.648 8.008 10.211 1 97.81 206 ILE A N 1
ATOM 1675 C CA . ILE A 1 206 ? -7.594 9.016 10.109 1 97.81 206 ILE A CA 1
ATOM 1676 C C . ILE A 1 206 ? -8.195 10.414 10.227 1 97.81 206 ILE A C 1
ATOM 1678 O O . ILE A 1 206 ? -7.586 11.391 9.797 1 97.81 206 ILE A O 1
ATOM 1682 N N . GLY A 1 207 ? -9.406 10.492 10.641 1 95.12 207 GLY A N 1
ATOM 1683 C CA . GLY A 1 207 ? -10.07 11.75 10.938 1 95.12 207 GLY A CA 1
ATOM 1684 C C . GLY A 1 207 ? -9.922 12.18 12.383 1 95.12 207 GLY A C 1
ATOM 1685 O O . GLY A 1 207 ? -8.875 12.688 12.781 1 95.12 207 GLY A O 1
ATOM 1686 N N . ARG A 1 208 ? -11.055 11.875 13.125 1 95.38 208 ARG A N 1
ATOM 1687 C CA . ARG A 1 208 ? -11.078 12.234 14.539 1 95.38 208 ARG A CA 1
ATOM 1688 C C . ARG A 1 208 ? -11.461 11.031 15.398 1 95.38 208 ARG A C 1
ATOM 1690 O O . ARG A 1 208 ? -12.344 10.25 15.031 1 95.38 208 ARG A O 1
ATOM 1697 N N . GLY A 1 209 ? -10.797 10.906 16.562 1 96.94 209 GLY A N 1
ATOM 1698 C CA . GLY A 1 209 ? -11.07 9.789 17.453 1 96.94 209 GLY A CA 1
ATOM 1699 C C . GLY A 1 209 ? -12.5 9.766 17.969 1 96.94 209 GLY A C 1
ATOM 1700 O O . GLY A 1 209 ? -13.078 8.695 18.156 1 96.94 209 GLY A O 1
ATOM 1701 N N . ALA A 1 210 ? -13.102 10.953 18.094 1 96 210 ALA A N 1
ATOM 1702 C CA . ALA A 1 210 ? -14.422 11.125 18.688 1 96 210 ALA A CA 1
ATOM 1703 C C . ALA A 1 210 ? -15.516 10.586 17.766 1 96 210 ALA A C 1
ATOM 1705 O O . ALA A 1 210 ? -16.672 10.445 18.188 1 96 210 ALA A O 1
ATOM 1706 N N . LEU A 1 211 ? -15.18 10.156 16.578 1 97.75 211 LEU A N 1
ATOM 1707 C CA . LEU A 1 211 ? -16.156 9.617 15.641 1 97.75 211 LEU A CA 1
ATOM 1708 C C . LEU A 1 211 ? -16.625 8.234 16.078 1 97.75 211 LEU A C 1
ATOM 1710 O O . LEU A 1 211 ? -17.719 7.805 15.742 1 97.75 211 LEU A O 1
ATOM 1714 N N . ILE A 1 212 ? -15.727 7.523 16.859 1 98.5 212 ILE A N 1
ATOM 1715 C CA . ILE A 1 212 ? -15.938 6.113 17.172 1 98.5 212 ILE A CA 1
ATOM 1716 C C . ILE A 1 212 ? -16.203 5.949 18.672 1 98.5 212 ILE A C 1
ATOM 1718 O O . ILE A 1 212 ? -15.477 6.512 19.5 1 98.5 212 ILE A O 1
ATOM 1722 N N . ASN A 1 213 ? -17.234 5.277 19.016 1 98.62 213 ASN A N 1
ATOM 1723 C CA . ASN A 1 213 ? -17.328 4.742 20.375 1 98.62 213 ASN A CA 1
ATOM 1724 C C . ASN A 1 213 ? -16.344 3.588 20.578 1 98.62 213 ASN A C 1
ATOM 1726 O O . ASN A 1 213 ? -16.594 2.471 20.125 1 98.62 213 ASN A O 1
ATOM 1730 N N . THR A 1 214 ? -15.344 3.85 21.344 1 98.12 214 THR A N 1
ATOM 1731 C CA . THR A 1 214 ? -14.219 2.926 21.438 1 98.12 214 THR A CA 1
ATOM 1732 C C . THR A 1 214 ? -14.648 1.621 22.109 1 98.12 214 THR A C 1
ATOM 1734 O O . THR A 1 214 ? -14.211 0.541 21.703 1 98.12 214 THR A O 1
ATOM 1737 N N . ASP A 1 215 ? -15.477 1.736 23.094 1 97.94 215 ASP A N 1
ATOM 1738 C CA . ASP A 1 215 ? -15.945 0.53 23.766 1 97.94 215 ASP A CA 1
ATOM 1739 C C . ASP A 1 215 ? -16.719 -0.368 22.812 1 97.94 215 ASP A C 1
ATOM 1741 O O . ASP A 1 215 ? -16.531 -1.587 22.797 1 97.94 215 ASP A O 1
ATOM 1745 N N . ASP A 1 216 ? -17.516 0.225 22.031 1 98.56 216 ASP A N 1
ATOM 1746 C CA . ASP A 1 216 ? -18.281 -0.532 21.047 1 98.56 216 ASP A CA 1
ATOM 1747 C C . ASP A 1 216 ? -17.359 -1.15 20 1 98.56 216 ASP A C 1
ATOM 1749 O O . ASP A 1 216 ? -17.594 -2.271 19.547 1 98.56 216 ASP A O 1
ATOM 1753 N N . LEU A 1 217 ? -16.375 -0.418 19.609 1 98.56 217 LEU A N 1
ATOM 1754 C CA . LEU A 1 217 ? -15.398 -0.948 18.656 1 98.56 217 LEU A CA 1
ATOM 1755 C C . LEU A 1 217 ? -14.703 -2.184 19.219 1 98.56 217 LEU A C 1
ATOM 1757 O O . LEU A 1 217 ? -14.625 -3.217 18.547 1 98.56 217 LEU A O 1
ATOM 1761 N N . LEU A 1 218 ? -14.25 -2.053 20.422 1 98.12 218 LEU A N 1
ATOM 1762 C CA . LEU A 1 218 ? -13.547 -3.162 21.047 1 98.12 218 LEU A CA 1
ATOM 1763 C C . LEU A 1 218 ? -14.445 -4.383 21.172 1 98.12 218 LEU A C 1
ATOM 1765 O O . LEU A 1 218 ? -14.023 -5.508 20.891 1 98.12 218 LEU A O 1
ATOM 1769 N N . ALA A 1 219 ? -15.656 -4.145 21.578 1 98 219 ALA A N 1
ATOM 1770 C CA . ALA A 1 219 ? -16.625 -5.238 21.688 1 98 219 ALA A CA 1
ATOM 1771 C C . ALA A 1 219 ? -16.844 -5.91 20.328 1 98 219 ALA A C 1
ATOM 1773 O O . ALA A 1 219 ? -16.906 -7.141 20.25 1 98 219 ALA A O 1
ATOM 1774 N N . SER A 1 220 ? -16.953 -5.152 19.297 1 98.25 220 SER A N 1
ATOM 1775 C CA . SER A 1 220 ? -17.188 -5.668 17.953 1 98.25 220 SER A CA 1
ATOM 1776 C C . SER A 1 220 ? -16 -6.473 17.438 1 98.25 220 SER A C 1
ATOM 1778 O O . SER A 1 220 ? -16.172 -7.473 16.734 1 98.25 220 SER A O 1
ATOM 1780 N N . LEU A 1 221 ? -14.836 -6.051 17.75 1 97.81 221 LEU A N 1
ATOM 1781 C CA . LEU A 1 221 ? -13.617 -6.762 17.375 1 97.81 221 LEU A CA 1
ATOM 1782 C C . LEU A 1 221 ? -13.492 -8.078 18.141 1 97.81 221 LEU A C 1
ATOM 1784 O O . LEU A 1 221 ? -13.148 -9.109 17.547 1 97.81 221 LEU A O 1
ATOM 1788 N N . ASP A 1 222 ? -13.812 -8.047 19.375 1 96.31 222 ASP A N 1
ATOM 1789 C CA . ASP A 1 222 ? -13.734 -9.234 20.219 1 96.31 222 ASP A CA 1
ATOM 1790 C C . ASP A 1 222 ? -14.727 -10.305 19.75 1 96.31 222 ASP A C 1
ATOM 1792 O O . ASP A 1 222 ? -14.414 -11.492 19.781 1 96.31 222 ASP A O 1
ATOM 1796 N N . SER A 1 223 ? -15.875 -9.867 19.312 1 96.5 223 SER A N 1
ATOM 1797 C CA . SER A 1 223 ? -16.906 -10.789 18.859 1 96.5 223 SER A CA 1
ATOM 1798 C C . SER A 1 223 ? -16.734 -11.117 17.375 1 96.5 223 SER A C 1
ATOM 1800 O O . SER A 1 223 ? -17.547 -11.852 16.812 1 96.5 223 SER A O 1
ATOM 1802 N N . ARG A 1 224 ? -15.812 -10.477 16.719 1 95.56 224 ARG A N 1
ATOM 1803 C CA . ARG A 1 224 ? -15.484 -10.703 15.312 1 95.56 224 ARG A CA 1
ATOM 1804 C C . ARG A 1 224 ? -16.625 -10.25 14.398 1 95.56 224 ARG A C 1
ATOM 1806 O O . ARG A 1 224 ? -16.922 -10.898 13.398 1 95.56 224 ARG A O 1
ATOM 1813 N N . GLU A 1 225 ? -17.234 -9.242 14.938 1 96.5 225 GLU A N 1
ATOM 1814 C CA . GLU A 1 225 ? -18.234 -8.609 14.07 1 96.5 225 GLU A CA 1
ATOM 1815 C C . GLU A 1 225 ? -17.578 -7.922 12.883 1 96.5 225 GLU A C 1
ATOM 1817 O O . GLU A 1 225 ? -18.156 -7.844 11.805 1 96.5 225 GLU A O 1
ATOM 1822 N N . ILE A 1 226 ? -16.438 -7.383 13.102 1 97.81 226 ILE A N 1
ATOM 1823 C CA . ILE A 1 226 ? -15.578 -6.883 12.023 1 97.81 226 ILE A CA 1
ATOM 1824 C C . ILE A 1 226 ? -14.18 -7.48 12.164 1 97.81 226 ILE A C 1
ATOM 1826 O O . ILE A 1 226 ? -13.82 -8 13.219 1 97.81 226 ILE A O 1
ATOM 1830 N N . ARG A 1 227 ? -13.422 -7.367 11.133 1 97.31 227 ARG A N 1
ATOM 1831 C CA . ARG A 1 227 ? -12.148 -8.078 11.055 1 97.31 227 ARG A CA 1
ATOM 1832 C C . ARG A 1 227 ? -11.062 -7.332 11.812 1 97.31 227 ARG A C 1
ATOM 1834 O O . ARG A 1 227 ? -10.219 -7.953 12.477 1 97.31 227 ARG A O 1
ATOM 1841 N N . GLY A 1 228 ? -11.047 -6.031 11.656 1 98.06 228 GLY A N 1
ATOM 1842 C CA . GLY A 1 228 ? -9.953 -5.27 12.242 1 98.06 228 GLY A CA 1
ATOM 1843 C C . GLY A 1 228 ? -10.125 -3.77 12.086 1 98.06 228 GLY A C 1
ATOM 1844 O O . GLY A 1 228 ? -11.086 -3.309 11.477 1 98.06 228 GLY A O 1
ATOM 1845 N N . ALA A 1 229 ? -9.188 -3.025 12.688 1 98.75 229 ALA A N 1
ATOM 1846 C CA . ALA A 1 229 ? -9.234 -1.568 12.609 1 98.75 229 ALA A CA 1
ATOM 1847 C C . ALA A 1 229 ? -7.824 -0.979 12.625 1 98.75 229 ALA A C 1
ATOM 1849 O O . ALA A 1 229 ? -6.93 -1.512 13.289 1 98.75 229 ALA A O 1
ATOM 1850 N N . ALA A 1 230 ? -7.637 0.018 11.875 1 98.81 230 ALA A N 1
ATOM 1851 C CA . ALA A 1 230 ? -6.461 0.886 11.938 1 98.81 230 ALA A CA 1
ATOM 1852 C C . ALA A 1 230 ? -6.832 2.27 12.469 1 98.81 230 ALA A C 1
ATOM 1854 O O . ALA A 1 230 ? -7.605 2.994 11.836 1 98.81 230 ALA A O 1
ATOM 1855 N N . LEU A 1 231 ? -6.258 2.639 13.617 1 98.69 231 LEU A N 1
ATOM 1856 C CA . LEU A 1 231 ? -6.59 3.908 14.25 1 98.69 231 LEU A CA 1
ATOM 1857 C C . LEU A 1 231 ? -5.367 4.812 14.336 1 98.69 231 LEU A C 1
ATOM 1859 O O . LEU A 1 231 ? -4.43 4.531 15.086 1 98.69 231 LEU A O 1
ATOM 1863 N N . ASP A 1 232 ? -5.406 5.848 13.57 1 97.94 232 ASP A N 1
ATOM 1864 C CA . ASP A 1 232 ? -4.367 6.867 13.656 1 97.94 232 ASP A CA 1
ATOM 1865 C C . ASP A 1 232 ? -4.723 7.93 14.695 1 97.94 232 ASP A C 1
ATOM 1867 O O . ASP A 1 232 ? -3.883 8.758 15.055 1 97.94 232 ASP A O 1
ATOM 1871 N N . VAL A 1 233 ? -5.988 7.969 15.125 1 97 233 VAL A N 1
ATOM 1872 C CA . VAL A 1 233 ? -6.516 8.906 16.109 1 97 233 VAL A CA 1
ATOM 1873 C C . VAL A 1 233 ? -7.359 8.148 17.141 1 97 233 VAL A C 1
ATOM 1875 O O . VAL A 1 233 ? -7.949 7.113 16.828 1 97 233 VAL A O 1
ATOM 1878 N N . THR A 1 234 ? -7.355 8.625 18.328 1 97.19 234 THR A N 1
ATOM 1879 C CA . THR A 1 234 ? -8.188 8.094 19.406 1 97.19 234 THR A CA 1
ATOM 1880 C C . THR A 1 234 ? -8.898 9.227 20.141 1 97.19 234 THR A C 1
ATOM 1882 O O . THR A 1 234 ? -8.602 10.398 19.922 1 97.19 234 THR A O 1
ATOM 1885 N N . GLU A 1 235 ? -9.828 8.891 20.875 1 95.25 235 GLU A N 1
ATOM 1886 C CA . GLU A 1 235 ? -10.594 9.906 21.578 1 95.25 235 GLU A CA 1
ATOM 1887 C C . GLU A 1 235 ? -9.688 10.734 22.5 1 95.25 235 GLU A C 1
ATOM 1889 O O . GLU A 1 235 ? -9.836 11.953 22.578 1 95.25 235 GLU A O 1
ATOM 1894 N N . GLU A 1 236 ? -8.852 10.031 23.156 1 94.56 236 GLU A N 1
ATOM 1895 C CA . GLU A 1 236 ? -7.84 10.68 24 1 94.56 236 GLU A CA 1
ATOM 1896 C C . GLU A 1 236 ? -6.449 10.547 23.375 1 94.56 236 GLU A C 1
ATOM 1898 O O . GLU A 1 236 ? -6.027 9.453 23.016 1 94.56 236 GLU A O 1
ATOM 1903 N N . GLU A 1 237 ? -5.781 11.625 23.219 1 93.19 237 GLU A N 1
ATOM 1904 C CA . GL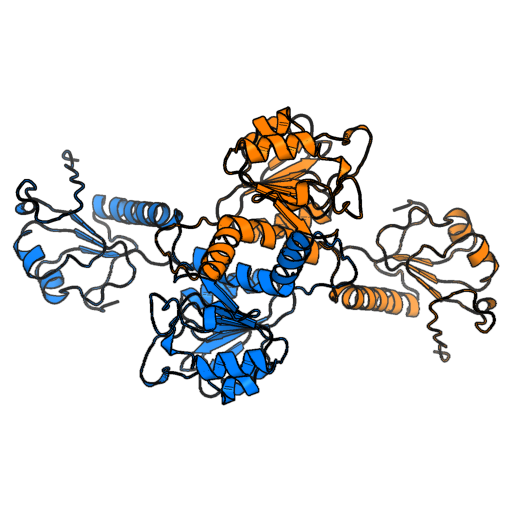U A 1 237 ? -4.418 11.664 22.703 1 93.19 237 GLU A CA 1
ATOM 1905 C C . GLU A 1 237 ? -3.512 12.516 23.578 1 93.19 237 GLU A C 1
ATOM 1907 O O . GLU A 1 237 ? -3.842 13.664 23.891 1 93.19 237 GLU A O 1
ATOM 1912 N N . PRO A 1 238 ? -2.471 12.016 24.125 1 95.69 238 PRO A N 1
ATOM 1913 C CA . PRO A 1 238 ? -1.934 10.68 23.891 1 95.69 238 PRO A CA 1
ATOM 1914 C C . PRO A 1 238 ? -2.787 9.578 24.516 1 95.69 238 PRO A C 1
ATOM 1916 O O . PRO A 1 238 ? -3.436 9.805 25.531 1 95.69 238 PRO A O 1
ATOM 1919 N N . LEU A 1 239 ? -2.738 8.414 23.844 1 97.12 239 LEU A N 1
ATOM 1920 C CA . LEU A 1 239 ? -3.475 7.277 24.391 1 97.12 239 LEU A CA 1
ATOM 1921 C C . LEU A 1 239 ? -2.861 6.816 25.703 1 97.12 239 LEU A C 1
ATOM 1923 O O . LEU A 1 239 ? -1.665 6.523 25.766 1 97.12 239 LEU A O 1
ATOM 1927 N N . PRO A 1 240 ? -3.699 6.758 26.719 1 97.12 240 PRO A N 1
ATOM 1928 C CA . PRO A 1 240 ? -3.15 6.34 28.016 1 97.12 240 PRO A CA 1
ATOM 1929 C C . PRO A 1 240 ? -2.576 4.922 27.984 1 97.12 240 PRO A C 1
ATOM 1931 O O . PRO A 1 240 ? -3.139 4.043 27.328 1 97.12 240 PRO A O 1
ATOM 1934 N N . ALA A 1 241 ? -1.567 4.691 28.734 1 96.31 241 ALA A N 1
ATOM 1935 C CA . ALA A 1 241 ? -0.826 3.432 28.719 1 96.31 241 ALA A CA 1
ATOM 1936 C C . ALA A 1 241 ? -1.708 2.271 29.172 1 96.31 241 ALA A C 1
ATOM 1938 O O . ALA A 1 241 ? -1.48 1.123 28.781 1 96.31 241 ALA A O 1
ATOM 1939 N N . ASN A 1 242 ? -2.719 2.557 29.906 1 97.12 242 ASN A N 1
ATOM 1940 C CA . ASN A 1 242 ? -3.574 1.499 30.438 1 97.12 242 ASN A CA 1
ATOM 1941 C C . ASN A 1 242 ? -4.793 1.266 29.547 1 97.12 242 ASN A C 1
ATOM 1943 O O . ASN A 1 242 ? -5.664 0.459 29.875 1 97.12 242 ASN A O 1
ATOM 1947 N N . HIS A 1 243 ? -4.828 1.923 28.547 1 97.56 243 HIS A N 1
ATOM 1948 C CA . HIS A 1 243 ? -5.996 1.801 27.688 1 97.56 243 HIS A CA 1
ATOM 1949 C C . HIS A 1 243 ? -6.035 0.437 27 1 97.56 243 HIS A C 1
ATOM 1951 O O . HIS A 1 243 ? -5.016 -0.039 26.5 1 97.56 243 HIS A O 1
ATOM 1957 N N . PRO A 1 244 ? -7.172 -0.183 26.828 1 97.12 244 PRO A N 1
ATOM 1958 C CA . PRO A 1 244 ? -7.277 -1.545 26.297 1 97.12 244 PRO A CA 1
ATOM 1959 C C . PRO A 1 244 ? -6.969 -1.625 24.797 1 97.12 244 PRO A 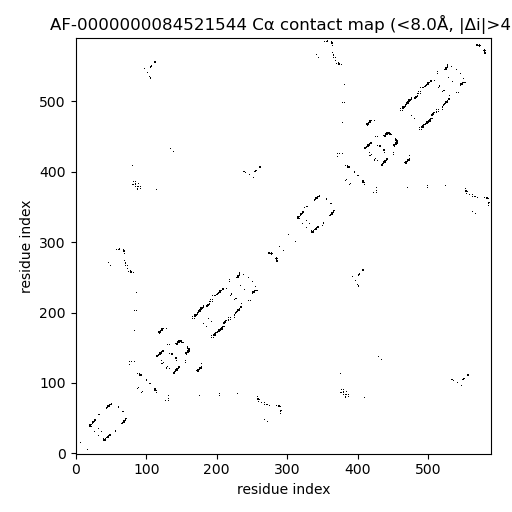C 1
ATOM 1961 O O . PRO A 1 244 ? -6.703 -2.711 24.281 1 97.12 244 PRO A O 1
ATOM 1964 N N . LEU A 1 245 ? -6.973 -0.557 24.094 1 97.5 245 LEU A N 1
ATOM 1965 C CA . LEU A 1 245 ? -6.691 -0.544 22.656 1 97.5 245 LEU A CA 1
ATOM 1966 C C . LEU A 1 245 ? -5.293 -1.08 22.375 1 97.5 245 LEU A C 1
ATOM 1968 O O . LEU A 1 245 ? -5.055 -1.673 21.328 1 97.5 245 LEU A O 1
ATOM 1972 N N . TRP A 1 246 ? -4.402 -0.917 23.344 1 97.44 246 TRP A N 1
ATOM 1973 C CA . TRP A 1 246 ? -3.018 -1.333 23.141 1 97.44 246 TRP A CA 1
ATOM 1974 C C . TRP A 1 246 ? -2.924 -2.844 22.953 1 97.44 246 TRP A C 1
ATOM 1976 O O . TRP A 1 246 ? -2.029 -3.334 22.266 1 97.44 246 TRP A O 1
ATOM 1986 N N . ASP A 1 247 ? -3.887 -3.537 23.469 1 94.94 247 ASP A N 1
ATOM 1987 C CA . ASP A 1 247 ? -3.764 -4.988 23.578 1 94.94 247 ASP A CA 1
ATOM 1988 C C . ASP A 1 247 ? -4.645 -5.691 22.547 1 94.94 247 ASP A C 1
ATOM 1990 O O . ASP A 1 247 ? -4.625 -6.922 22.453 1 94.94 247 ASP A O 1
ATOM 1994 N N . SER A 1 248 ? -5.375 -4.934 21.844 1 93.81 248 SER A N 1
ATOM 1995 C CA . SER A 1 248 ? -6.25 -5.559 20.859 1 93.81 248 SER A CA 1
ATOM 1996 C C . SER A 1 248 ? -5.449 -6.141 19.703 1 93.81 248 SER A C 1
ATOM 1998 O O . SER A 1 248 ? -4.719 -5.418 19.031 1 93.81 248 SER A O 1
ATOM 2000 N N . GLU A 1 249 ? -5.625 -7.367 19.375 1 90.25 249 GLU A N 1
ATOM 2001 C CA . GLU A 1 249 ? -4.859 -8.055 18.344 1 90.25 249 GLU A CA 1
ATOM 2002 C C . GLU A 1 249 ? -5.355 -7.688 16.953 1 90.25 249 GLU A C 1
ATOM 2004 O O . GLU A 1 249 ? -4.691 -7.973 15.953 1 90.25 249 GLU A O 1
ATOM 2009 N N . HIS A 1 250 ? -6.453 -7.02 16.891 1 93.81 250 HIS A N 1
ATOM 2010 C CA . HIS A 1 250 ? -7.078 -6.734 15.602 1 93.81 250 HIS A CA 1
ATOM 2011 C C . HIS A 1 250 ? -6.98 -5.254 15.258 1 93.81 250 HIS A C 1
ATOM 2013 O O . HIS A 1 250 ? -7.617 -4.789 14.312 1 93.81 250 HIS A O 1
ATOM 2019 N N . VAL A 1 251 ? -6.203 -4.535 16.125 1 97.5 251 VAL A N 1
ATOM 2020 C CA . VAL A 1 251 ? -6.086 -3.096 15.914 1 97.5 251 VAL A CA 1
ATOM 2021 C C . VAL A 1 251 ? -4.621 -2.723 15.703 1 97.5 251 VAL A C 1
ATOM 2023 O O . VAL A 1 251 ? -3.736 -3.217 16.406 1 97.5 251 VAL A O 1
ATOM 2026 N N . ILE A 1 252 ? -4.336 -1.995 14.688 1 97.94 252 ILE A N 1
ATOM 2027 C CA . ILE A 1 252 ? -3.043 -1.325 14.578 1 97.94 252 ILE A CA 1
ATOM 2028 C C . ILE A 1 252 ? -3.197 0.152 14.93 1 97.94 252 ILE A C 1
ATOM 2030 O O . ILE A 1 252 ? -4.137 0.81 14.477 1 97.94 252 ILE A O 1
ATOM 2034 N N . LEU A 1 253 ? -2.297 0.626 15.797 1 97.88 253 LEU A N 1
ATOM 2035 C CA . LEU A 1 253 ? -2.33 1.997 16.297 1 97.88 253 LEU A CA 1
ATOM 2036 C C . LEU A 1 253 ? -1.14 2.795 15.773 1 97.88 253 LEU A C 1
ATOM 2038 O O . LEU A 1 253 ? -0.009 2.303 15.773 1 97.88 253 LEU A O 1
ATOM 2042 N N . THR A 1 254 ? -1.414 3.914 15.258 1 97 254 THR A N 1
ATOM 2043 C CA . THR A 1 254 ? -0.402 4.922 14.961 1 97 254 THR A CA 1
ATOM 2044 C C . THR A 1 254 ? -0.776 6.266 15.578 1 97 254 THR A C 1
ATOM 2046 O O . THR A 1 254 ? -1.959 6.586 15.711 1 97 254 THR A O 1
ATOM 2049 N N . PRO A 1 255 ? 0.15 7.039 16.047 1 96.25 255 PRO A N 1
ATOM 2050 C CA . PRO A 1 255 ? -0.12 8.227 16.859 1 96.25 255 PRO A CA 1
ATOM 2051 C C . PRO A 1 255 ? -0.311 9.484 16.031 1 96.25 255 PRO A C 1
ATOM 2053 O O . PRO A 1 255 ? 0.461 10.445 16.156 1 96.25 255 PRO A O 1
ATOM 2056 N N . HIS A 1 256 ? -1.395 9.516 15.219 1 94.5 256 HIS A N 1
ATOM 2057 C CA . HIS A 1 256 ? -1.797 10.695 14.469 1 94.5 256 HIS A CA 1
ATOM 2058 C C . HIS A 1 256 ? -0.696 11.141 13.508 1 94.5 256 HIS A C 1
ATOM 2060 O O . HIS A 1 256 ? -0.333 12.32 13.477 1 94.5 256 HIS A O 1
ATOM 2066 N N . ILE A 1 257 ? -0.211 10.164 12.695 1 93.5 257 ILE A N 1
ATOM 2067 C CA . ILE A 1 257 ? 0.95 10.422 11.852 1 93.5 257 ILE A CA 1
ATOM 2068 C C . ILE A 1 257 ? 0.56 10.281 10.383 1 93.5 257 ILE A C 1
ATOM 2070 O O . ILE A 1 257 ? 1.414 10.367 9.492 1 93.5 257 ILE A O 1
ATOM 2074 N N . ALA A 1 258 ? -0.673 10.039 10.055 1 93.88 258 ALA A N 1
ATOM 2075 C CA . ALA A 1 258 ? -1.091 9.766 8.68 1 93.88 258 ALA A CA 1
ATOM 2076 C C . ALA A 1 258 ? -0.649 10.875 7.738 1 93.88 258 ALA A C 1
ATOM 2078 O O . ALA A 1 258 ? -0.267 10.617 6.594 1 93.88 258 ALA A O 1
ATOM 2079 N N . ALA A 1 259 ? -0.643 12.117 8.25 1 89.19 259 ALA A N 1
ATOM 2080 C CA . ALA A 1 259 ? -0.328 13.273 7.41 1 89.19 259 ALA A CA 1
ATOM 2081 C C . ALA A 1 259 ? 1.111 13.727 7.629 1 89.19 259 ALA A C 1
ATOM 2083 O O . ALA A 1 259 ? 1.592 14.633 6.938 1 89.19 259 ALA A O 1
ATOM 2084 N N . ARG A 1 260 ? 1.785 13.148 8.562 1 87.12 260 ARG A N 1
ATOM 2085 C CA . ARG A 1 260 ? 3.102 13.641 8.953 1 87.12 260 ARG A CA 1
ATOM 2086 C C . ARG A 1 260 ? 4.199 13 8.102 1 87.12 260 ARG A C 1
ATOM 2088 O O . ARG A 1 260 ? 4.438 11.797 8.195 1 87.12 260 ARG A O 1
ATOM 2095 N N . THR A 1 261 ? 4.797 13.719 7.289 1 89.75 261 THR A N 1
ATOM 2096 C CA . THR A 1 261 ? 5.852 13.227 6.41 1 89.75 261 THR A CA 1
ATOM 2097 C C . THR A 1 261 ? 6.965 14.258 6.262 1 89.75 261 THR A C 1
ATOM 2099 O O . THR A 1 261 ? 6.734 15.453 6.43 1 89.75 261 THR A O 1
ATOM 2102 N N . TYR A 1 262 ? 8.109 13.75 5.906 1 86.31 262 TYR A N 1
ATOM 2103 C CA . TYR A 1 262 ? 9.258 14.617 5.641 1 86.31 262 TYR A CA 1
ATOM 2104 C C . TYR A 1 262 ? 9.016 15.477 4.41 1 86.31 262 TYR A C 1
ATOM 2106 O O . TYR A 1 262 ? 9.641 16.531 4.25 1 86.31 262 TYR A O 1
ATOM 2114 N N . GLN A 1 263 ? 8.125 15.07 3.656 1 87.94 263 GLN A N 1
ATOM 2115 C CA . GLN A 1 263 ? 7.922 15.742 2.381 1 87.94 263 GLN A CA 1
ATOM 2116 C C . GLN A 1 263 ? 7.066 17 2.553 1 87.94 263 GLN A C 1
ATOM 2118 O O . GLN A 1 263 ? 6.914 17.781 1.618 1 87.94 263 GLN A O 1
ATOM 2123 N N . TYR A 1 264 ? 6.566 17.141 3.742 1 83.44 264 TYR A N 1
ATOM 2124 C CA . TYR A 1 264 ? 5.754 18.312 4.012 1 83.44 264 TYR A CA 1
ATOM 2125 C C . TYR A 1 264 ? 6.547 19.594 3.754 1 83.44 264 TYR A C 1
ATOM 2127 O O . TYR A 1 264 ? 6.07 20.5 3.061 1 83.44 264 TYR A O 1
ATOM 2135 N N . PHE A 1 265 ? 7.727 19.562 4.238 1 78.62 265 PHE A N 1
ATOM 2136 C CA . PHE A 1 265 ? 8.547 20.781 4.168 1 78.62 265 PHE A CA 1
ATOM 2137 C C . PHE A 1 265 ? 8.953 21.062 2.727 1 78.62 265 PHE A C 1
ATOM 2139 O O . PHE A 1 265 ? 8.875 22.219 2.275 1 78.62 265 PHE A O 1
ATOM 2146 N N . ASN A 1 266 ? 9.281 20 2.062 1 84.38 266 ASN A N 1
ATOM 2147 C CA . ASN A 1 266 ? 9.648 20.172 0.661 1 84.38 266 ASN A CA 1
ATOM 2148 C C . ASN A 1 266 ? 8.484 20.719 -0.164 1 84.38 266 ASN A C 1
ATOM 2150 O O . ASN A 1 266 ? 8.648 21.656 -0.937 1 84.38 266 ASN A O 1
ATOM 2154 N N . ARG A 1 267 ? 7.383 20.203 0.092 1 85.69 267 ARG A N 1
ATOM 2155 C CA . ARG A 1 267 ? 6.207 20.641 -0.646 1 85.69 267 ARG A CA 1
ATOM 2156 C C . ARG A 1 267 ? 5.809 22.062 -0.242 1 85.69 267 ARG A C 1
ATOM 2158 O O . ARG A 1 267 ? 5.41 22.859 -1.088 1 85.69 267 ARG A O 1
ATOM 2165 N N . ALA A 1 268 ? 5.949 22.266 1.016 1 83.5 268 ALA A N 1
ATOM 2166 C CA . ALA A 1 268 ? 5.633 23.609 1.508 1 83.5 268 ALA A CA 1
ATOM 2167 C C . ALA A 1 268 ? 6.562 24.641 0.894 1 83.5 268 ALA A C 1
ATOM 2169 O O . ALA A 1 268 ? 6.113 25.719 0.461 1 83.5 268 ALA A O 1
ATOM 2170 N N . ILE A 1 269 ? 7.797 24.312 0.787 1 85.81 269 ILE A N 1
ATOM 2171 C CA . ILE A 1 269 ? 8.789 25.234 0.241 1 85.81 269 ILE A CA 1
ATOM 2172 C C . ILE A 1 269 ? 8.531 25.453 -1.248 1 85.81 269 ILE A C 1
ATOM 2174 O O . ILE A 1 269 ? 8.617 26.578 -1.743 1 85.81 269 ILE A O 1
ATOM 2178 N N . ASP A 1 270 ? 8.195 24.406 -1.898 1 87.5 270 ASP A N 1
ATOM 2179 C CA . ASP A 1 270 ? 7.895 24.516 -3.322 1 87.5 270 ASP A CA 1
ATOM 2180 C C . ASP A 1 270 ? 6.699 25.438 -3.561 1 87.5 270 ASP A C 1
ATOM 2182 O O . ASP A 1 270 ? 6.727 26.281 -4.461 1 87.5 270 ASP A O 1
ATOM 2186 N N . LYS A 1 271 ? 5.781 25.25 -2.797 1 87.5 271 LYS A N 1
ATOM 2187 C CA . LYS A 1 271 ? 4.578 26.062 -2.941 1 87.5 271 LYS A CA 1
ATOM 2188 C C . LYS A 1 271 ? 4.848 27.516 -2.547 1 87.5 271 LYS A C 1
ATOM 2190 O O . LYS A 1 271 ? 4.34 28.438 -3.182 1 87.5 271 LYS A O 1
ATOM 2195 N N . PHE A 1 272 ? 5.676 27.688 -1.558 1 88.69 272 PHE A N 1
ATOM 2196 C CA . PHE A 1 272 ? 6.086 29.031 -1.176 1 88.69 272 PHE A CA 1
ATOM 2197 C C . PHE A 1 272 ? 6.859 29.703 -2.305 1 88.69 272 PHE A C 1
ATOM 2199 O O . PHE A 1 272 ? 6.672 30.891 -2.574 1 88.69 272 PHE A O 1
ATOM 2206 N N . ALA A 1 273 ? 7.645 28.875 -2.947 1 91.25 273 ALA A N 1
ATOM 2207 C CA . ALA A 1 273 ? 8.438 29.406 -4.059 1 91.25 273 ALA A CA 1
ATOM 2208 C C . ALA A 1 273 ? 7.535 29.906 -5.184 1 91.25 273 ALA A C 1
ATOM 2210 O O . ALA A 1 273 ? 7.812 30.938 -5.793 1 91.25 273 ALA A O 1
ATOM 2211 N N . LEU A 1 274 ? 6.531 29.219 -5.387 1 91.69 274 LEU A N 1
ATOM 2212 C CA . LEU A 1 274 ? 5.574 29.656 -6.395 1 91.69 274 LEU A CA 1
ATOM 2213 C C . LEU A 1 274 ? 4.922 30.969 -5.984 1 91.69 274 LEU A C 1
ATOM 2215 O O . LEU A 1 274 ? 4.777 31.891 -6.805 1 91.69 274 LEU A O 1
ATOM 2219 N N . ASN A 1 275 ? 4.543 31.047 -4.738 1 93.88 275 ASN A N 1
ATOM 2220 C CA . ASN A 1 275 ? 3.977 32.281 -4.215 1 93.88 275 ASN A CA 1
ATOM 2221 C C . ASN A 1 275 ? 4.965 33.438 -4.32 1 93.88 275 ASN A C 1
ATOM 2223 O O . ASN A 1 275 ? 4.598 34.531 -4.723 1 93.88 275 ASN A O 1
ATOM 2227 N N . TRP A 1 276 ? 6.211 33.156 -4.023 1 92.31 276 TRP A N 1
ATOM 2228 C CA . TRP A 1 276 ? 7.266 34.156 -4.047 1 92.31 276 TRP A CA 1
ATOM 2229 C C . TRP A 1 276 ? 7.484 34.656 -5.465 1 92.31 276 TRP A C 1
ATOM 2231 O O . TRP A 1 276 ? 7.629 35.875 -5.672 1 92.31 276 TRP A O 1
ATOM 2241 N N . GLU A 1 277 ? 7.5 33.781 -6.305 1 93.88 277 GLU A N 1
ATOM 2242 C CA . GLU A 1 277 ? 7.715 34.156 -7.699 1 93.88 277 GLU A CA 1
ATOM 2243 C C . GLU A 1 277 ? 6.641 35.125 -8.18 1 93.88 277 GLU A C 1
ATOM 2245 O O . GLU A 1 277 ? 6.953 36.125 -8.797 1 93.88 277 GLU A O 1
ATOM 2250 N N . MET A 1 278 ? 5.492 34.812 -7.91 1 94.88 278 MET A N 1
ATOM 2251 C CA . MET A 1 278 ? 4.395 35.688 -8.336 1 94.88 278 MET A CA 1
ATOM 2252 C C . MET A 1 278 ? 4.41 37 -7.562 1 94.88 278 MET A C 1
ATOM 2254 O O . MET A 1 278 ? 4.215 38.062 -8.141 1 94.88 278 MET A O 1
ATOM 2258 N N . TYR A 1 279 ? 4.668 36.938 -6.301 1 93.69 279 TYR A N 1
ATOM 2259 C CA . TYR A 1 279 ? 4.742 38.125 -5.457 1 93.69 279 TYR A CA 1
ATOM 2260 C C . TYR A 1 279 ? 5.824 39.062 -5.949 1 93.69 279 TYR A C 1
ATOM 2262 O O . TYR A 1 279 ? 5.605 40.281 -6.012 1 93.69 279 TYR A O 1
ATOM 2270 N N . SER A 1 280 ? 6.898 38.5 -6.297 1 92.38 280 SER A N 1
ATOM 2271 C CA . SER A 1 280 ? 8.039 39.281 -6.75 1 92.38 280 SER A CA 1
ATOM 2272 C C . SER A 1 280 ? 7.73 40 -8.07 1 92.38 280 SER A C 1
ATOM 2274 O O . SER A 1 280 ? 8.336 41 -8.383 1 92.38 280 SER A O 1
ATOM 2276 N N . LYS A 1 281 ? 6.754 39.469 -8.75 1 94.06 281 LYS A N 1
ATOM 2277 C CA . LYS A 1 281 ? 6.348 40.031 -10.023 1 94.06 281 LYS A CA 1
ATOM 2278 C C . LYS A 1 281 ? 5.145 40.969 -9.852 1 94.06 281 LYS A C 1
ATOM 2280 O O . LYS A 1 281 ? 4.645 41.531 -10.82 1 94.06 281 LYS A O 1
ATOM 2285 N N . GLY A 1 282 ? 4.734 41.031 -8.711 1 93.12 282 GLY A N 1
ATOM 2286 C CA . GLY A 1 282 ? 3.57 41.844 -8.461 1 93.12 282 GLY A CA 1
ATOM 2287 C C . GLY A 1 282 ? 2.268 41.188 -8.875 1 93.12 282 GLY A C 1
ATOM 2288 O O . GLY A 1 282 ? 1.277 41.875 -9.141 1 93.12 282 GLY A O 1
ATOM 2289 N N . GLU A 1 283 ? 2.326 39.844 -8.961 1 94.12 283 GLU A N 1
ATOM 2290 C CA . GLU A 1 283 ? 1.146 39.094 -9.344 1 94.12 283 GLU A CA 1
ATOM 2291 C C . GLU A 1 283 ? 0.554 38.344 -8.141 1 94.12 283 GLU A C 1
ATOM 2293 O O . GLU A 1 283 ? 1.209 38.219 -7.109 1 94.12 283 GLU A O 1
ATOM 2298 N N . GLN A 1 284 ? -0.662 37.969 -8.32 1 92.94 284 GLN A N 1
ATOM 2299 C CA . GLN A 1 284 ? -1.322 37.25 -7.238 1 92.94 284 GLN A CA 1
ATOM 2300 C C . GLN A 1 284 ? -0.759 35.844 -7.094 1 92.94 284 GLN A C 1
ATOM 2302 O O . GLN A 1 284 ? -0.739 35.062 -8.055 1 92.94 284 GLN A O 1
ATOM 2307 N N . PRO A 1 285 ? -0.322 35.531 -5.902 1 94.56 285 PRO A N 1
ATOM 2308 C CA . PRO A 1 285 ? 0.181 34.188 -5.684 1 94.56 285 PRO A CA 1
ATOM 2309 C C . PRO A 1 285 ? -0.896 33.125 -5.875 1 94.56 285 PRO A C 1
ATOM 2311 O O . PRO A 1 285 ? -2.072 33.375 -5.602 1 94.56 285 PRO A O 1
ATOM 2314 N N . PRO A 1 286 ? -0.539 31.969 -6.305 1 90.62 286 PRO A N 1
ATOM 2315 C CA . PRO A 1 286 ? -1.503 30.891 -6.578 1 90.62 286 PRO A CA 1
ATOM 2316 C C . PRO A 1 286 ? -2.223 30.422 -5.316 1 90.62 286 PRO A C 1
ATOM 2318 O O . PRO A 1 286 ? -3.354 29.938 -5.395 1 90.62 286 PRO A O 1
ATOM 2321 N N . TYR A 1 287 ? -1.627 30.609 -4.168 1 90.06 287 TYR A N 1
ATOM 2322 C CA . TYR A 1 287 ? -2.238 30.109 -2.939 1 90.06 287 TYR A CA 1
ATOM 2323 C C . TYR A 1 287 ? -2.68 31.266 -2.049 1 90.06 287 TYR A C 1
ATOM 2325 O O . TYR A 1 287 ? -2.545 31.203 -0.824 1 90.06 287 TYR A O 1
ATOM 2333 N N . TYR A 1 288 ? -3.15 32.219 -2.678 1 91.69 288 TYR A N 1
ATOM 2334 C CA . TYR A 1 288 ? -3.719 33.375 -2.008 1 91.69 288 TYR A CA 1
ATOM 2335 C C . TYR A 1 288 ? -4.988 33 -1.255 1 91.69 288 TYR A C 1
ATOM 2337 O O . TYR A 1 288 ? -5.785 32.188 -1.729 1 91.69 288 TYR A O 1
ATOM 2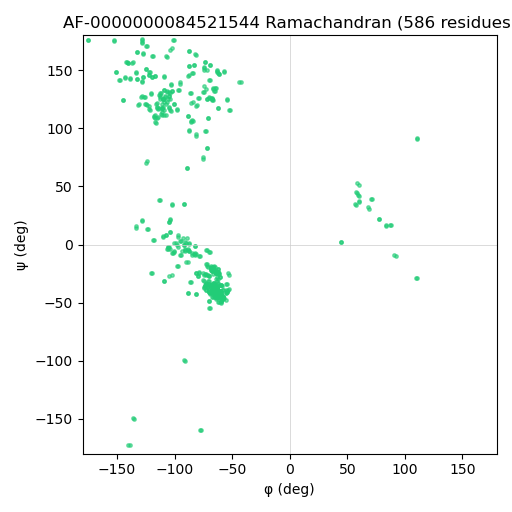345 N N . VAL A 1 289 ? -5.105 33.469 -0.012 1 88.81 289 VAL A N 1
ATOM 2346 C CA . VAL A 1 289 ? -6.309 33.281 0.791 1 88.81 289 VAL A CA 1
ATOM 2347 C C . VAL A 1 289 ? -7.188 34.531 0.711 1 88.81 289 VAL A C 1
ATOM 2349 O O . VAL A 1 289 ? -6.742 35.625 1.039 1 88.81 289 VAL A O 1
ATOM 2352 N N . ASP A 1 290 ? -8.328 34.312 0.162 1 82.44 290 ASP A N 1
ATOM 2353 C CA . ASP A 1 290 ? -9.273 35.406 0.149 1 82.44 290 ASP A CA 1
ATOM 2354 C C . ASP A 1 290 ? -9.859 35.656 1.538 1 82.44 290 ASP A C 1
ATOM 2356 O O . ASP A 1 290 ? -10.75 34.906 1.978 1 82.44 290 ASP A O 1
ATOM 2360 N N . VAL A 1 291 ? -9.328 36.594 2.24 1 72.44 291 VAL A N 1
ATOM 2361 C CA . VAL A 1 291 ? -9.672 36.906 3.625 1 72.44 291 VAL A CA 1
ATOM 2362 C C . VAL A 1 291 ? -11.125 37.375 3.705 1 72.44 291 VAL A C 1
ATOM 2364 O O . VAL A 1 291 ? -11.742 37.312 4.77 1 72.44 291 VAL A O 1
ATOM 2367 N N . LYS A 1 292 ? -11.594 37.844 2.619 1 64.56 292 LYS A N 1
ATOM 2368 C CA . LYS A 1 292 ? -13 38.25 2.605 1 64.56 292 LYS A CA 1
ATOM 2369 C C . LYS A 1 292 ? -13.914 37.031 2.611 1 64.56 292 LYS A C 1
ATOM 2371 O O . LYS A 1 292 ? -15.023 37.062 3.139 1 64.56 292 LYS A O 1
ATOM 2376 N N . LYS A 1 293 ? -13.328 35.938 2.102 1 57.28 293 LYS A N 1
ATOM 2377 C CA . LYS A 1 293 ? -14.125 34.719 2 1 57.28 293 LYS A CA 1
ATOM 2378 C C . LYS A 1 293 ? -13.742 33.719 3.09 1 57.28 293 LYS A C 1
ATOM 2380 O O . LYS A 1 293 ? -14.445 32.719 3.303 1 57.28 293 LYS A O 1
ATOM 2385 N N . GLU A 1 294 ? -13.039 34.125 3.941 1 48.75 294 GLU A N 1
ATOM 2386 C CA . GLU A 1 294 ? -12.523 33.312 5.043 1 48.75 294 GLU A CA 1
ATOM 2387 C C . GLU A 1 294 ? -12.031 31.969 4.547 1 48.75 294 GLU A C 1
ATOM 2389 O O . GLU A 1 294 ? -12.125 30.969 5.258 1 48.75 294 GLU A O 1
ATOM 2394 N N . TYR A 1 295 ? -12.07 31.703 3.258 1 46.38 295 TYR A N 1
ATOM 2395 C CA . TYR A 1 295 ? -11.477 30.469 2.752 1 46.38 295 TYR A CA 1
ATOM 2396 C C . TYR A 1 295 ? -10.523 30.766 1.597 1 46.38 295 TYR A C 1
ATOM 2398 O O . TYR A 1 295 ? -10.656 31.781 0.911 1 46.38 295 TYR A O 1
ATOM 2406 N N . MET B 1 1 ? -26.656 -29.016 -26.922 1 40.19 1 MET B N 1
ATOM 2407 C CA . MET B 1 1 ? -25.344 -29.406 -26.438 1 40.19 1 MET B CA 1
ATOM 2408 C C . MET B 1 1 ? -25.438 -30.625 -25.531 1 40.19 1 MET B C 1
ATOM 2410 O O . MET B 1 1 ? -26.328 -30.688 -24.656 1 40.19 1 MET B O 1
ATOM 2414 N N . SER B 1 2 ? -25.062 -31.672 -25.969 1 53.81 2 SER B N 1
ATOM 2415 C CA . SER B 1 2 ? -25.188 -32.875 -25.156 1 53.81 2 SER B CA 1
ATOM 2416 C C . SER B 1 2 ? -24.766 -32.625 -23.719 1 53.81 2 SER B C 1
ATOM 2418 O O . SER B 1 2 ? -23.938 -31.766 -23.453 1 53.81 2 SER B O 1
ATOM 2420 N N . PRO B 1 3 ? -25.5 -33.188 -22.766 1 71 3 PRO B N 1
ATOM 2421 C CA . PRO B 1 3 ? -25.203 -32.969 -21.359 1 71 3 PRO B CA 1
ATOM 2422 C C . PRO B 1 3 ? -23.734 -33.281 -21.016 1 71 3 PRO B C 1
ATOM 2424 O O . PRO B 1 3 ? -23.156 -34.219 -21.547 1 71 3 PRO B O 1
ATOM 2427 N N . MET B 1 4 ? -22.969 -32.312 -20.609 1 74.94 4 MET B N 1
ATOM 2428 C CA . MET B 1 4 ? -21.594 -32.5 -20.188 1 74.94 4 MET B CA 1
ATOM 2429 C C . MET B 1 4 ? -21.516 -33 -18.75 1 74.94 4 MET B C 1
ATOM 2431 O O . MET B 1 4 ? -22.266 -32.531 -17.891 1 74.94 4 MET B O 1
ATOM 2435 N N . GLU B 1 5 ? -20.906 -34.219 -18.625 1 82.06 5 GLU B N 1
ATOM 2436 C CA . GLU B 1 5 ? -20.594 -34.688 -17.281 1 82.06 5 GLU B CA 1
ATOM 2437 C C . GLU B 1 5 ? -19.281 -34.125 -16.766 1 82.06 5 GLU B C 1
ATOM 2439 O O . GLU B 1 5 ? -18.281 -34.156 -17.484 1 82.06 5 GLU B O 1
ATOM 2444 N N . VAL B 1 6 ? -19.438 -33.469 -15.641 1 81.81 6 VAL B N 1
ATOM 2445 C CA . VAL B 1 6 ? -18.234 -32.906 -15.031 1 81.81 6 VAL B CA 1
ATOM 2446 C C . VAL B 1 6 ? -17.875 -33.719 -13.781 1 81.81 6 VAL B C 1
ATOM 2448 O O . VAL B 1 6 ? -18.719 -33.938 -12.906 1 81.81 6 VAL B O 1
ATOM 2451 N N . VAL B 1 7 ? -16.641 -34.281 -13.812 1 80.62 7 VAL B N 1
ATOM 2452 C CA . VAL B 1 7 ? -16.125 -35.031 -12.656 1 80.62 7 VAL B CA 1
ATOM 2453 C C . VAL B 1 7 ? -15.008 -34.219 -11.992 1 80.62 7 VAL B C 1
ATOM 2455 O O . VAL B 1 7 ? -14.078 -33.781 -12.656 1 80.62 7 VAL B O 1
ATOM 2458 N N . ILE B 1 8 ? -15.234 -33.938 -10.68 1 78 8 ILE B N 1
ATOM 2459 C CA . ILE B 1 8 ? -14.227 -33.219 -9.898 1 78 8 ILE B CA 1
ATOM 2460 C C . ILE B 1 8 ? -13.586 -34.188 -8.898 1 78 8 ILE B C 1
ATOM 2462 O O . ILE B 1 8 ? -14.266 -34.719 -8.016 1 78 8 ILE B O 1
ATOM 2466 N N . GLU B 1 9 ? -12.281 -34.469 -9.172 1 77.31 9 GLU B N 1
ATOM 2467 C CA . GLU B 1 9 ? -11.562 -35.406 -8.312 1 77.31 9 GLU B CA 1
ATOM 2468 C C . GLU B 1 9 ? -10.141 -34.906 -8.039 1 77.31 9 GLU B C 1
ATOM 2470 O O . GLU B 1 9 ? -9.5 -34.312 -8.914 1 77.31 9 GLU B O 1
ATOM 2475 N N . LYS B 1 10 ? -9.727 -35.156 -6.805 1 75.62 10 LYS B N 1
ATOM 2476 C CA . LYS B 1 10 ? -8.359 -34.812 -6.434 1 75.62 10 LYS B CA 1
ATOM 2477 C C . LYS B 1 10 ? -7.348 -35.75 -7.09 1 75.62 10 LYS B C 1
ATOM 2479 O O . LYS B 1 10 ? -6.266 -35.312 -7.492 1 75.62 10 LYS B O 1
ATOM 2484 N N . ASP B 1 11 ? -7.82 -36.938 -7.168 1 77.06 11 ASP B N 1
ATOM 2485 C CA . ASP B 1 11 ? -6.953 -37.969 -7.734 1 77.06 11 ASP B CA 1
ATOM 2486 C C . ASP B 1 11 ? -7.461 -38.438 -9.102 1 77.06 11 ASP B C 1
ATOM 2488 O O . ASP B 1 11 ? -8.555 -38.969 -9.211 1 77.06 11 ASP B O 1
ATOM 2492 N N . LEU B 1 12 ? -6.703 -38.156 -10.062 1 78.25 12 LEU B N 1
ATOM 2493 C CA . LEU B 1 12 ? -7.066 -38.469 -11.445 1 78.25 12 LEU B CA 1
ATOM 2494 C C . LEU B 1 12 ? -7.215 -39.969 -11.648 1 78.25 12 LEU B C 1
ATOM 2496 O O . LEU B 1 12 ? -7.98 -40.406 -12.508 1 78.25 12 LEU B O 1
ATOM 2500 N N . TYR B 1 13 ? -6.52 -40.812 -10.812 1 73.56 13 TYR B N 1
ATOM 2501 C CA . TYR B 1 13 ? -6.438 -42.25 -11.109 1 73.56 13 TYR B CA 1
ATOM 2502 C C . TYR B 1 13 ? -7.367 -43.031 -10.203 1 73.56 13 TYR B C 1
ATOM 2504 O O . TYR B 1 13 ? -7.219 -44.25 -10.07 1 73.56 13 TYR B O 1
ATOM 2512 N N . GLN B 1 14 ? -8.273 -42.312 -9.758 1 75.25 14 GLN B N 1
ATOM 2513 C CA . GLN B 1 14 ? -9.258 -43.094 -8.992 1 75.25 14 GLN B CA 1
ATOM 2514 C C . GLN B 1 14 ? -10.039 -44.031 -9.891 1 75.25 14 GLN B C 1
ATOM 2516 O O . GLN B 1 14 ? -10.547 -43.625 -10.938 1 75.25 14 GLN B O 1
ATOM 2521 N N . PRO B 1 15 ? -9.992 -45.281 -9.523 1 71.69 15 PRO B N 1
ATOM 2522 C CA . PRO B 1 15 ? -10.609 -46.312 -10.359 1 71.69 15 PRO B CA 1
ATOM 2523 C C . PRO B 1 15 ? -12.062 -46 -10.695 1 71.69 15 PRO B C 1
ATOM 2525 O O . PRO B 1 15 ? -12.547 -46.406 -11.758 1 71.69 15 PRO B O 1
ATOM 2528 N N . GLU B 1 16 ? -12.672 -45.281 -9.891 1 75 16 GLU B N 1
ATOM 2529 C CA . GLU B 1 16 ? -14.102 -45.062 -10.094 1 75 16 GLU B CA 1
ATOM 2530 C C . GLU B 1 16 ? -14.344 -43.969 -11.125 1 75 16 GLU B C 1
ATOM 2532 O O . GLU B 1 16 ? -15.484 -43.75 -11.547 1 75 16 GLU B O 1
ATOM 2537 N N . ILE B 1 17 ? -13.297 -43.438 -11.602 1 75.56 17 ILE B N 1
ATOM 2538 C CA . ILE B 1 17 ? -13.477 -42.344 -12.547 1 75.56 17 ILE B CA 1
ATOM 2539 C C . ILE B 1 17 ? -13.18 -42.844 -13.969 1 75.56 17 ILE B C 1
ATOM 2541 O O . ILE B 1 17 ? -12.078 -43.312 -14.242 1 75.56 17 ILE B O 1
ATOM 2545 N N . PRO B 1 18 ? -14.094 -42.812 -14.82 1 81.94 18 PRO B N 1
ATOM 2546 C CA . PRO B 1 18 ? -13.867 -43.219 -16.203 1 81.94 18 PRO B CA 1
ATOM 2547 C C . PRO B 1 18 ? -13.094 -42.188 -17.016 1 81.94 18 PRO B C 1
ATOM 2549 O O . PRO B 1 18 ? -13.672 -41.531 -17.875 1 81.94 18 PRO B O 1
ATOM 2552 N N . ILE B 1 19 ? -11.891 -42.125 -16.75 1 86.69 19 ILE B N 1
ATOM 2553 C CA . ILE B 1 19 ? -11.094 -41.062 -17.344 1 86.69 19 ILE B CA 1
ATOM 2554 C C . ILE B 1 19 ? -10.906 -41.312 -18.844 1 86.69 19 ILE B C 1
ATOM 2556 O O . ILE B 1 19 ? -10.547 -40.406 -19.609 1 86.69 19 ILE B O 1
ATOM 2560 N N . GLU B 1 20 ? -11.125 -42.625 -19.234 1 87.88 20 GLU B N 1
ATOM 2561 C CA . GLU B 1 20 ? -10.969 -42.969 -20.641 1 87.88 20 GLU B CA 1
ATOM 2562 C C . GLU B 1 20 ? -11.969 -42.219 -21.516 1 87.88 20 GLU B C 1
ATOM 2564 O O . GLU B 1 20 ? -11.727 -42.031 -22.703 1 87.88 20 GLU B O 1
ATOM 2569 N N . ASN B 1 21 ? -13.008 -41.781 -20.891 1 88.38 21 ASN B N 1
ATOM 2570 C CA . ASN B 1 21 ? -14.062 -41.094 -21.656 1 88.38 21 ASN B CA 1
ATOM 2571 C C . ASN B 1 21 ? -13.938 -39.594 -21.547 1 88.38 21 ASN B C 1
ATOM 2573 O O . ASN B 1 21 ? -14.727 -38.844 -22.156 1 88.38 21 ASN B O 1
ATOM 2577 N N . ALA B 1 22 ? -13 -39.125 -20.891 1 91.62 22 ALA B N 1
ATOM 2578 C CA . ALA B 1 22 ? -12.875 -37.688 -20.672 1 91.62 22 ALA B CA 1
ATOM 2579 C C . ALA B 1 22 ? -12.406 -37 -21.953 1 91.62 22 ALA B C 1
ATOM 2581 O O . ALA B 1 22 ? -11.5 -37.469 -22.625 1 91.62 22 ALA B O 1
ATOM 2582 N N . GLU B 1 23 ? -13.039 -35.875 -22.266 1 93.56 23 GLU B N 1
ATOM 2583 C CA . GLU B 1 23 ? -12.68 -35.094 -23.438 1 93.56 23 GLU B CA 1
ATOM 2584 C C . GLU B 1 23 ? -11.906 -33.844 -23.031 1 93.56 23 GLU B C 1
ATOM 2586 O O . GLU B 1 23 ? -11.203 -33.25 -23.859 1 93.56 23 GLU B O 1
ATOM 2591 N N . ILE B 1 24 ? -12.18 -33.438 -21.844 1 93.75 24 ILE B N 1
ATOM 2592 C CA . ILE B 1 24 ? -11.531 -32.25 -21.328 1 93.75 24 ILE B CA 1
ATOM 2593 C C . ILE B 1 24 ? -10.898 -32.531 -19.969 1 93.75 24 ILE B C 1
ATOM 2595 O O . ILE B 1 24 ? -11.523 -33.156 -19.109 1 93.75 24 ILE B O 1
ATOM 2599 N N . LEU B 1 25 ? -9.617 -32.188 -19.859 1 92.56 25 LEU B N 1
ATOM 2600 C CA . LEU B 1 25 ? -8.914 -32.312 -18.594 1 92.56 25 LEU B CA 1
ATOM 2601 C C . LEU B 1 25 ? -8.516 -30.938 -18.062 1 92.56 25 LEU B C 1
ATOM 2603 O O . LEU B 1 25 ? -7.809 -30.188 -18.75 1 92.56 25 LEU B O 1
ATOM 2607 N N . ILE B 1 26 ? -9.07 -30.594 -16.922 1 90.56 26 ILE B N 1
ATOM 2608 C CA . ILE B 1 26 ? -8.719 -29.359 -16.219 1 90.56 26 ILE B CA 1
ATOM 2609 C C . ILE B 1 26 ? -7.812 -29.672 -15.039 1 90.56 26 ILE B C 1
ATOM 2611 O O . ILE B 1 26 ? -8.203 -30.422 -14.133 1 90.56 26 ILE B O 1
ATOM 2615 N N . THR B 1 27 ? -6.574 -29.203 -15.086 1 88.38 27 THR B N 1
ATOM 2616 C CA . THR B 1 27 ? -5.602 -29.609 -14.078 1 88.38 27 THR B CA 1
ATOM 2617 C C . THR B 1 27 ? -4.539 -28.531 -13.891 1 88.38 27 THR B C 1
ATOM 2619 O O . THR B 1 27 ? -4.566 -27.5 -14.57 1 88.38 27 THR B O 1
ATOM 2622 N N . TYR B 1 28 ? -3.621 -28.766 -12.898 1 82.19 28 TYR B N 1
ATOM 2623 C CA . TYR B 1 28 ? -2.508 -27.859 -12.656 1 82.19 28 TYR B CA 1
ATOM 2624 C C . TYR B 1 28 ? -1.283 -28.266 -13.469 1 82.19 28 TYR B C 1
ATOM 2626 O O . TYR B 1 28 ? -0.296 -27.531 -13.531 1 82.19 28 TYR B O 1
ATOM 2634 N N . GLY B 1 29 ? -1.377 -29.312 -14.117 1 80.94 29 GLY B N 1
ATOM 2635 C CA . GLY B 1 29 ? -0.337 -29.656 -15.078 1 80.94 29 GLY B CA 1
ATOM 2636 C C . GLY B 1 29 ? 0.516 -30.828 -14.648 1 80.94 29 GLY B C 1
ATOM 2637 O O . GLY B 1 29 ? 0.958 -31.625 -15.484 1 80.94 29 GLY B O 1
ATOM 2638 N N . HIS B 1 30 ? 0.679 -31.047 -13.352 1 78.56 30 HIS B N 1
ATOM 2639 C CA . HIS B 1 30 ? 1.626 -32.031 -12.852 1 78.56 30 HIS B CA 1
ATOM 2640 C C . HIS B 1 30 ? 1.181 -33.438 -13.195 1 78.56 30 HIS B C 1
ATOM 2642 O O . HIS B 1 30 ? 2.012 -34.344 -13.352 1 78.56 30 HIS B O 1
ATOM 2648 N N . GLN B 1 31 ? 0.018 -33.656 -13.477 1 82.12 31 GLN B N 1
ATOM 2649 C CA . GLN B 1 31 ? -0.52 -35 -13.727 1 82.12 31 GLN B CA 1
ATOM 2650 C C . GLN B 1 31 ? -0.539 -35.312 -15.219 1 82.12 31 GLN B C 1
ATOM 2652 O O . GLN B 1 31 ? -0.869 -36.406 -15.617 1 82.12 31 GLN B O 1
ATOM 2657 N N . VAL B 1 32 ? -0.269 -34.344 -15.984 1 89.75 32 VAL B N 1
ATOM 2658 C CA . VAL B 1 32 ? -0.305 -34.562 -17.422 1 89.75 32 VAL B CA 1
ATOM 2659 C C . VAL B 1 32 ? 1.001 -35.219 -17.891 1 89.75 32 VAL B C 1
ATOM 2661 O O . VAL B 1 32 ? 2.002 -34.531 -18.094 1 89.75 32 VAL B O 1
ATOM 2664 N N . THR B 1 33 ? 0.984 -36.5 -17.984 1 90.38 33 THR B N 1
ATOM 2665 C CA . THR B 1 33 ? 2.111 -37.312 -18.422 1 90.38 33 THR B CA 1
ATOM 2666 C C . THR B 1 33 ? 1.714 -38.188 -19.594 1 90.38 33 THR B C 1
ATOM 2668 O O . THR B 1 33 ? 0.538 -38.25 -19.969 1 90.38 33 THR B O 1
ATOM 2671 N N . GLY B 1 34 ? 2.791 -38.781 -20.125 1 90.69 34 GLY B N 1
ATOM 2672 C CA . GLY B 1 34 ? 2.482 -39.75 -21.172 1 90.69 34 GLY B CA 1
ATOM 2673 C C . GLY B 1 34 ? 1.499 -40.812 -20.734 1 90.69 34 GLY B C 1
ATOM 2674 O O . GLY B 1 34 ? 0.579 -41.156 -21.469 1 90.69 34 GLY B O 1
ATOM 2675 N N . GLU B 1 35 ? 1.71 -41.219 -19.594 1 90.19 35 GLU B N 1
ATOM 2676 C CA . GLU B 1 35 ? 0.842 -42.25 -19.047 1 90.19 35 GLU B CA 1
ATOM 2677 C C . GLU B 1 35 ? -0.596 -41.75 -18.922 1 90.19 35 GLU B C 1
ATOM 2679 O O . GLU B 1 35 ? -1.536 -42.469 -19.281 1 90.19 35 GLU B O 1
ATOM 2684 N N . THR B 1 36 ? -0.72 -40.562 -18.438 1 91.44 36 THR B N 1
ATOM 2685 C CA . THR B 1 36 ? -2.049 -40 -18.266 1 91.44 36 THR B CA 1
ATOM 2686 C C . THR B 1 36 ? -2.738 -39.844 -19.625 1 91.44 36 THR B C 1
ATOM 2688 O O . THR B 1 36 ? -3.924 -40.125 -19.766 1 91.44 36 THR B O 1
ATOM 2691 N N . LEU B 1 37 ? -2.029 -39.438 -20.547 1 93.62 37 LEU B N 1
ATOM 2692 C CA . LEU B 1 37 ? -2.596 -39.219 -21.875 1 93.62 37 LEU B CA 1
ATOM 2693 C C . LEU B 1 37 ? -3.021 -40.531 -22.5 1 93.62 37 LEU B C 1
ATOM 2695 O O . LEU B 1 37 ? -4.051 -40.625 -23.172 1 93.62 37 LEU B O 1
ATOM 2699 N N . ASN B 1 38 ? -2.189 -41.531 -22.203 1 92.38 38 ASN B N 1
ATOM 2700 C CA . ASN B 1 38 ? -2.521 -42.875 -22.719 1 92.38 38 ASN B CA 1
ATOM 2701 C C . ASN B 1 38 ? -3.836 -43.375 -22.141 1 92.38 38 ASN B C 1
ATOM 2703 O O . ASN B 1 38 ? -4.586 -44.094 -22.828 1 92.38 38 ASN B O 1
ATOM 2707 N N . ARG B 1 39 ? -4.07 -42.969 -21.016 1 91.12 39 ARG B N 1
ATOM 2708 C CA . ARG B 1 39 ? -5.273 -43.438 -20.328 1 91.12 39 ARG B CA 1
ATOM 2709 C C . ARG B 1 39 ? -6.484 -42.594 -20.734 1 91.12 39 ARG B C 1
ATOM 2711 O O . ARG B 1 39 ? -7.621 -42.938 -20.406 1 91.12 39 ARG B O 1
ATOM 2718 N N . MET B 1 40 ? -6.23 -41.562 -21.453 1 93.31 40 MET B N 1
ATOM 2719 C CA . MET B 1 40 ? -7.309 -40.656 -21.859 1 93.31 40 MET B CA 1
ATOM 2720 C C . MET B 1 40 ? -7.324 -40.5 -23.375 1 93.31 40 MET B C 1
ATOM 2722 O O . MET B 1 40 ? -7.102 -39.406 -23.891 1 93.31 40 MET B O 1
ATOM 2726 N N . PRO B 1 41 ? -7.711 -41.562 -24 1 93.19 41 PRO B N 1
ATOM 2727 C CA . PRO B 1 41 ? -7.621 -41.531 -25.469 1 93.19 41 PRO B CA 1
ATOM 2728 C C . PRO B 1 41 ? -8.594 -40.531 -26.094 1 93.19 41 PRO B C 1
ATOM 2730 O O . PRO B 1 41 ? -8.359 -40.062 -27.219 1 93.19 41 PRO B O 1
ATOM 2733 N N . GLY B 1 42 ? -9.609 -40.156 -25.469 1 92.75 42 GLY B N 1
ATOM 2734 C CA . GLY B 1 42 ? -10.609 -39.281 -26.031 1 92.75 42 GLY B CA 1
ATOM 2735 C C . GLY B 1 42 ? -10.352 -37.812 -25.719 1 92.75 42 GLY B C 1
ATOM 2736 O O . GLY B 1 42 ? -11.148 -36.938 -26.062 1 92.75 42 GLY B O 1
ATOM 2737 N N . LEU B 1 43 ? -9.289 -37.531 -25.125 1 94.81 43 LEU B N 1
ATOM 2738 C CA . LEU B 1 43 ? -8.992 -36.188 -24.672 1 94.81 43 LEU B CA 1
ATOM 2739 C C . LEU B 1 43 ? -8.836 -35.25 -25.844 1 94.81 43 LEU B C 1
ATOM 2741 O O . LEU B 1 43 ? -8.117 -35.531 -26.797 1 94.81 43 LEU B O 1
ATOM 2745 N N . LYS B 1 44 ? -9.523 -34.094 -25.734 1 95 44 LYS B N 1
ATOM 2746 C CA . LYS B 1 44 ? -9.5 -33.094 -26.797 1 95 44 LYS B CA 1
ATOM 2747 C C . LYS B 1 44 ? -8.945 -31.766 -26.297 1 95 44 LYS B C 1
ATOM 2749 O O . LYS B 1 44 ? -8.461 -30.953 -27.094 1 95 44 LYS B O 1
ATOM 2754 N N . TRP B 1 45 ? -9.047 -31.531 -25.031 1 95.88 45 TRP B N 1
ATOM 2755 C CA . TRP B 1 45 ? -8.664 -30.234 -24.469 1 95.88 45 TRP B CA 1
ATOM 2756 C C . TRP B 1 45 ? -8.055 -30.422 -23.078 1 95.88 45 TRP B C 1
ATOM 2758 O O . TRP B 1 45 ? -8.617 -31.125 -22.234 1 95.88 45 TRP B O 1
ATOM 2768 N N . ILE B 1 46 ? -6.844 -29.891 -22.984 1 95.19 46 ILE B N 1
ATOM 2769 C CA . ILE B 1 46 ? -6.203 -29.797 -21.672 1 95.19 46 ILE B CA 1
ATOM 2770 C C . ILE B 1 46 ? -6.133 -28.344 -21.25 1 95.19 46 ILE B C 1
ATOM 2772 O O . ILE B 1 46 ? -5.516 -27.516 -21.922 1 95.19 46 ILE B O 1
ATOM 2776 N N . GLN B 1 47 ? -6.801 -28 -20.125 1 93.44 47 GLN B N 1
ATOM 2777 C CA . GLN B 1 47 ? -6.703 -26.703 -19.484 1 93.44 47 GLN B CA 1
ATOM 2778 C C . GLN B 1 47 ? -5.762 -26.75 -18.281 1 93.44 47 GLN B C 1
ATOM 2780 O O . GLN B 1 47 ? -6 -27.484 -17.344 1 93.44 47 GLN B O 1
ATOM 2785 N N . ILE B 1 48 ? -4.715 -25.891 -18.391 1 89.38 48 ILE B N 1
ATOM 2786 C CA . ILE B 1 48 ? -3.736 -25.828 -17.312 1 89.38 48 ILE B CA 1
ATOM 2787 C C . ILE B 1 48 ? -3.949 -24.562 -16.5 1 89.38 48 ILE B C 1
ATOM 2789 O O . ILE B 1 48 ? -3.959 -23.453 -17.047 1 89.38 48 ILE B O 1
ATOM 2793 N N . PHE B 1 49 ? -4.074 -24.719 -15.164 1 84.31 49 PHE B N 1
ATOM 2794 C CA . PHE B 1 49 ? -4.289 -23.578 -14.281 1 84.31 49 PHE B CA 1
ATOM 2795 C C . PHE B 1 49 ? -2.961 -23.031 -13.766 1 84.31 49 PHE B C 1
ATOM 2797 O O . PHE B 1 49 ? -2.844 -22.688 -12.594 1 84.31 49 PHE B O 1
ATOM 2804 N N . GLN B 1 50 ? -1.976 -23.078 -14.57 1 75.94 50 GLN B N 1
ATOM 2805 C CA . GLN B 1 50 ? -0.685 -22.438 -14.352 1 75.94 50 GLN B CA 1
ATOM 2806 C C . GLN B 1 50 ? -0.138 -21.844 -15.648 1 75.94 50 GLN B C 1
ATOM 2808 O O . GLN B 1 50 ? -0.538 -22.25 -16.734 1 75.94 50 GLN B O 1
ATOM 2813 N N . SER B 1 51 ? 0.697 -20.891 -15.453 1 71 51 SER B N 1
ATOM 2814 C CA . SER B 1 51 ? 1.266 -20.266 -16.641 1 71 51 SER B CA 1
ATOM 2815 C C . SER B 1 51 ? 2.305 -21.172 -17.297 1 71 51 SER B C 1
ATOM 2817 O O . SER B 1 51 ? 2.398 -21.234 -18.531 1 71 51 SER B O 1
ATOM 2819 N N . GLY B 1 52 ? 3.049 -21.859 -16.5 1 68.94 52 GLY B N 1
ATOM 2820 C CA . GLY B 1 52 ? 4.125 -22.703 -16.984 1 68.94 52 GLY B CA 1
ATOM 2821 C C . GLY B 1 52 ? 3.641 -24.031 -17.516 1 68.94 52 GLY B C 1
ATOM 2822 O O . GLY B 1 52 ? 2.865 -24.734 -16.859 1 68.94 52 GLY B O 1
ATOM 2823 N N . VAL B 1 53 ? 3.986 -24.453 -18.797 1 76.38 53 VAL B N 1
ATOM 2824 C CA . VAL B 1 53 ? 3.549 -25.719 -19.391 1 76.38 53 VAL B CA 1
ATOM 2825 C C . VAL B 1 53 ? 4.754 -26.484 -19.922 1 76.38 53 VAL B C 1
ATOM 2827 O O . VAL B 1 53 ? 4.605 -27.406 -20.734 1 76.38 53 VAL B O 1
ATOM 2830 N N . GLU B 1 54 ? 5.875 -26.062 -19.359 1 67.5 54 GLU B N 1
ATOM 2831 C CA . GLU B 1 54 ? 7.125 -26.547 -19.938 1 67.5 54 GLU B CA 1
ATOM 2832 C C . GLU B 1 54 ? 7.293 -28.047 -19.734 1 67.5 54 GLU B C 1
ATOM 2834 O O . GLU B 1 54 ? 7.98 -28.703 -20.516 1 67.5 54 GLU B O 1
ATOM 2839 N N . ARG B 1 55 ? 6.699 -28.688 -18.844 1 76 55 ARG B N 1
ATOM 2840 C CA . ARG B 1 55 ? 6.93 -30.078 -18.5 1 76 55 ARG B CA 1
ATOM 2841 C C . ARG B 1 55 ? 5.906 -30.984 -19.188 1 76 55 ARG B C 1
ATOM 2843 O O . ARG B 1 55 ? 5.91 -32.219 -18.984 1 76 55 ARG B O 1
ATOM 2850 N N . LEU B 1 56 ? 5.168 -30.484 -19.969 1 87.12 56 LEU B N 1
ATOM 2851 C CA . LEU B 1 56 ? 4.102 -31.281 -20.578 1 87.12 56 LEU B CA 1
ATOM 2852 C C . LEU B 1 56 ? 4.621 -32.062 -21.781 1 87.12 56 LEU B C 1
ATOM 2854 O O . LEU B 1 56 ? 5.59 -31.656 -22.422 1 87.12 56 LEU B O 1
ATOM 2858 N N . PRO B 1 57 ? 4.074 -33.219 -22 1 89.94 57 PRO B N 1
ATOM 2859 C CA . PRO B 1 57 ? 4.457 -34 -23.172 1 89.94 57 PRO B CA 1
ATOM 2860 C C . PRO B 1 57 ? 3.926 -33.406 -24.484 1 89.94 57 PRO B C 1
ATOM 2862 O O . PRO B 1 57 ? 2.975 -33.938 -25.062 1 89.94 57 PRO B O 1
ATOM 2865 N N . PHE B 1 58 ? 4.629 -32.438 -25.016 1 90.38 58 PHE B N 1
ATOM 2866 C CA . PHE B 1 58 ? 4.172 -31.641 -26.141 1 90.38 58 PHE B CA 1
ATOM 2867 C C . PHE B 1 58 ? 4.059 -32.469 -27.391 1 90.38 58 PHE B C 1
ATOM 2869 O O . PHE B 1 58 ? 3.15 -32.281 -28.203 1 90.38 58 PHE B O 1
ATOM 2876 N N . GLU B 1 59 ? 4.965 -33.406 -27.516 1 90.25 59 GLU B N 1
ATOM 2877 C CA . GLU B 1 59 ? 4.945 -34.25 -28.703 1 90.25 59 GLU B CA 1
ATOM 2878 C C . GLU B 1 59 ? 3.631 -35 -28.812 1 90.25 59 GLU B C 1
ATOM 2880 O O . GLU B 1 59 ? 3.004 -35.031 -29.875 1 90.25 59 GLU B O 1
ATOM 2885 N N . GLU B 1 60 ? 3.295 -35.594 -27.781 1 93.06 60 GLU B N 1
ATOM 2886 C CA . GLU B 1 60 ? 2.061 -36.375 -27.766 1 93.06 60 GLU B CA 1
ATOM 2887 C C . GLU B 1 60 ? 0.839 -35.469 -27.922 1 93.06 60 GLU B C 1
ATOM 2889 O O . GLU B 1 60 ? -0.12 -35.844 -28.609 1 93.06 60 GLU B O 1
ATOM 2894 N N . ILE B 1 61 ? 0.814 -34.312 -27.344 1 94.12 61 ILE B N 1
ATOM 2895 C CA . ILE B 1 61 ? -0.282 -33.344 -27.391 1 94.12 61 ILE B CA 1
ATOM 2896 C C . ILE B 1 61 ? -0.475 -32.875 -28.828 1 94.12 61 ILE B C 1
ATOM 2898 O O . ILE B 1 61 ? -1.606 -32.781 -29.312 1 94.12 61 ILE B O 1
ATOM 2902 N N . THR B 1 62 ? 0.615 -32.656 -29.453 1 92.25 62 THR B N 1
ATOM 2903 C CA . THR B 1 62 ? 0.584 -32.188 -30.844 1 92.25 62 THR B CA 1
ATOM 2904 C C . THR B 1 62 ? 0.095 -33.312 -31.766 1 92.25 62 THR B C 1
ATOM 2906 O O . THR B 1 62 ? -0.767 -33.094 -32.625 1 92.25 62 THR B O 1
ATOM 2909 N N . LYS B 1 63 ? 0.667 -34.469 -31.609 1 93.25 63 LYS B N 1
ATOM 2910 C CA . LYS B 1 63 ? 0.309 -35.625 -32.406 1 93.25 63 LYS B CA 1
ATOM 2911 C C . LYS B 1 63 ? -1.192 -35.906 -32.375 1 93.25 63 LYS B C 1
ATOM 2913 O O . LYS B 1 63 ? -1.811 -36.219 -33.375 1 93.25 63 LYS B O 1
ATOM 2918 N N . ARG B 1 64 ? -1.769 -35.719 -31.281 1 94.25 64 ARG B N 1
ATOM 2919 C CA . ARG B 1 64 ? -3.178 -36.031 -31.062 1 94.25 64 ARG B CA 1
ATOM 2920 C C . ARG B 1 64 ? -4.047 -34.812 -31.312 1 94.25 64 ARG B C 1
ATOM 2922 O O . ARG B 1 64 ? -5.273 -34.875 -31.188 1 94.25 64 ARG B O 1
ATOM 2929 N N . GLU B 1 65 ? -3.396 -33.625 -31.578 1 93.56 65 GLU B N 1
ATOM 2930 C CA . GLU B 1 65 ? -4.078 -32.375 -31.844 1 93.56 65 GLU B CA 1
ATOM 2931 C C . GLU B 1 65 ? -4.961 -31.969 -30.656 1 93.56 65 GLU B C 1
ATOM 2933 O O . GLU B 1 65 ? -6.105 -31.547 -30.859 1 93.56 65 GLU B O 1
ATOM 2938 N N . ILE B 1 66 ? -4.441 -32.25 -29.5 1 95.25 66 ILE B N 1
ATOM 2939 C CA . ILE B 1 66 ? -5.137 -31.828 -28.297 1 95.25 66 ILE B CA 1
ATOM 2940 C C . ILE B 1 66 ? -4.965 -30.328 -28.094 1 95.25 66 ILE B C 1
ATOM 2942 O O . ILE B 1 66 ? -3.846 -29.812 -28.156 1 95.25 66 ILE B O 1
ATOM 2946 N N . LEU B 1 67 ? -6.074 -29.641 -27.844 1 95.06 67 LEU B N 1
ATOM 2947 C CA . LEU B 1 67 ? -6.027 -28.219 -27.5 1 95.06 67 LEU B CA 1
ATOM 2948 C C . LEU B 1 67 ? -5.391 -28.031 -26.125 1 95.06 67 LEU B C 1
ATOM 2950 O O . LEU B 1 67 ? -5.75 -28.703 -25.172 1 95.06 67 LEU B O 1
ATOM 2954 N N . LEU B 1 68 ? -4.395 -27.203 -26.125 1 94.81 68 LEU B N 1
ATOM 2955 C CA . LEU B 1 68 ? -3.738 -26.859 -24.875 1 94.81 68 LEU B CA 1
ATOM 2956 C C . LEU B 1 68 ? -3.924 -25.391 -24.547 1 94.81 68 LEU B C 1
ATOM 2958 O O . LEU B 1 68 ? -3.605 -24.516 -25.359 1 94.81 68 LEU B O 1
ATOM 2962 N N . THR B 1 69 ? -4.566 -25.125 -23.453 1 93.31 69 THR B N 1
ATOM 2963 C CA . THR B 1 69 ? -4.695 -23.766 -22.953 1 93.31 69 THR B CA 1
ATOM 2964 C C . THR B 1 69 ? -4.117 -23.641 -21.547 1 93.31 69 THR B C 1
ATOM 2966 O O . THR B 1 69 ? -4.051 -24.625 -20.812 1 93.31 69 THR B O 1
ATOM 2969 N N . ASN B 1 70 ? -3.607 -22.531 -21.25 1 87.5 70 ASN B N 1
ATOM 2970 C CA . ASN B 1 70 ? -3.158 -22.219 -19.906 1 87.5 70 ASN B CA 1
ATOM 2971 C C . ASN B 1 70 ? -3.738 -20.891 -19.406 1 87.5 70 ASN B C 1
ATOM 2973 O O . ASN B 1 70 ? -4.719 -20.406 -19.969 1 87.5 70 ASN B O 1
ATOM 2977 N N . ILE B 1 71 ? -3.463 -20.594 -18.234 1 79.56 71 ILE B N 1
ATOM 2978 C CA . ILE B 1 71 ? -3.877 -19.312 -17.703 1 79.56 71 ILE B CA 1
ATOM 2979 C C . ILE B 1 71 ? -2.648 -18.453 -17.422 1 79.56 71 ILE B C 1
ATOM 2981 O O . ILE B 1 71 ? -1.616 -18.953 -16.969 1 79.56 71 ILE B O 1
ATOM 2985 N N . ARG B 1 72 ? -2.645 -17.219 -18.016 1 73.75 72 ARG B N 1
ATOM 2986 C CA . ARG B 1 72 ? -1.551 -16.266 -17.844 1 73.75 72 ARG B CA 1
ATOM 2987 C C . ARG B 1 72 ? -2.037 -14.984 -17.188 1 73.75 72 ARG B C 1
ATOM 2989 O O . ARG B 1 72 ? -3.24 -14.797 -16.984 1 73.75 72 ARG B O 1
ATOM 2996 N N . ASP B 1 73 ? -1.162 -14.281 -16.703 1 73.62 73 ASP B N 1
ATOM 2997 C CA . ASP B 1 73 ? -1.388 -12.938 -16.188 1 73.62 73 ASP B CA 1
ATOM 2998 C C . ASP B 1 73 ? -2.182 -12.977 -14.883 1 73.62 73 ASP B C 1
ATOM 3000 O O . ASP B 1 73 ? -3.145 -12.227 -14.711 1 73.62 73 ASP B O 1
ATOM 3004 N N . PHE B 1 74 ? -1.905 -13.898 -14.062 1 77.75 74 PHE B N 1
ATOM 3005 C CA . PHE B 1 74 ? -2.629 -14.078 -12.805 1 77.75 74 PHE B CA 1
ATOM 3006 C C . PHE B 1 74 ? -1.881 -13.43 -11.648 1 77.75 74 PHE B C 1
ATOM 3008 O O . PHE B 1 74 ? -2.488 -13.062 -10.641 1 77.75 74 PHE B O 1
ATOM 3015 N N . HIS B 1 75 ? -0.658 -13.234 -11.977 1 87.19 75 HIS B N 1
ATOM 3016 C CA . HIS B 1 75 ? 0.128 -12.945 -10.781 1 87.19 75 HIS B CA 1
ATOM 3017 C C . HIS B 1 75 ? 0.482 -11.461 -10.703 1 87.19 75 HIS B C 1
ATOM 3019 O O . HIS B 1 75 ? 0.989 -11 -9.68 1 87.19 75 HIS B O 1
ATOM 3025 N N . GLY B 1 76 ? 0.063 -10.734 -11.727 1 90.69 76 GLY B N 1
ATOM 3026 C CA . GLY B 1 76 ? 0.422 -9.328 -11.766 1 90.69 76 GLY B CA 1
ATOM 3027 C C . GLY B 1 76 ? -0.158 -8.531 -10.609 1 90.69 76 GLY B C 1
ATOM 3028 O O . GLY B 1 76 ? 0.571 -7.836 -9.898 1 90.69 76 GLY B O 1
ATOM 3029 N N . ILE B 1 77 ? -1.412 -8.781 -10.359 1 92.94 77 ILE B N 1
ATOM 3030 C CA . ILE B 1 77 ? -2.131 -7.988 -9.367 1 92.94 77 ILE B CA 1
ATOM 3031 C C . ILE B 1 77 ? -1.606 -8.312 -7.973 1 92.94 77 ILE B C 1
ATOM 3033 O O . ILE B 1 77 ? -1.114 -7.43 -7.266 1 92.94 77 ILE B O 1
ATOM 3037 N N . PRO B 1 78 ? -1.623 -9.594 -7.609 1 94.44 78 PRO B N 1
ATOM 3038 C CA . PRO B 1 78 ? -1.185 -9.867 -6.238 1 94.44 78 PRO B CA 1
ATOM 3039 C C . PRO B 1 78 ? 0.288 -9.539 -6.012 1 94.44 78 PRO B C 1
ATOM 3041 O O . PRO B 1 78 ? 0.66 -9.062 -4.934 1 94.44 78 PRO B O 1
ATOM 3044 N N . MET B 1 79 ? 1.118 -9.703 -6.957 1 95.94 79 MET B N 1
ATOM 3045 C CA . MET B 1 79 ? 2.543 -9.445 -6.762 1 95.94 79 MET B CA 1
ATOM 3046 C C . MET B 1 79 ? 2.826 -7.949 -6.703 1 95.94 79 MET B C 1
ATOM 3048 O O . MET B 1 79 ? 3.691 -7.508 -5.945 1 95.94 79 MET B O 1
ATOM 3052 N N . ALA B 1 80 ? 2.096 -7.172 -7.488 1 96.56 80 ALA B N 1
ATOM 3053 C CA . ALA B 1 80 ? 2.211 -5.719 -7.387 1 96.56 80 ALA B CA 1
ATOM 3054 C C . ALA B 1 80 ? 1.743 -5.227 -6.02 1 96.56 80 ALA B C 1
ATOM 3056 O O . ALA B 1 80 ? 2.391 -4.375 -5.406 1 96.56 80 ALA B O 1
ATOM 3057 N N . GLU B 1 81 ? 0.645 -5.766 -5.559 1 96.94 81 GLU B N 1
ATOM 3058 C CA . GLU B 1 81 ? 0.134 -5.379 -4.246 1 96.94 81 GLU B CA 1
ATOM 3059 C C . GLU B 1 81 ? 1.113 -5.758 -3.141 1 96.94 81 GLU B C 1
ATOM 3061 O O . GLU B 1 81 ? 1.276 -5.016 -2.168 1 96.94 81 GLU B O 1
ATOM 3066 N N . TYR B 1 82 ? 1.729 -6.895 -3.318 1 97.5 82 TYR B N 1
ATOM 3067 C CA . TYR B 1 82 ? 2.74 -7.285 -2.34 1 97.5 82 TYR B CA 1
ATOM 3068 C C . TYR B 1 82 ? 3.885 -6.277 -2.309 1 97.5 82 TYR B C 1
ATOM 3070 O O . TYR B 1 82 ? 4.254 -5.781 -1.241 1 97.5 82 TYR B O 1
ATOM 3078 N N . VAL B 1 83 ? 4.422 -5.93 -3.445 1 98.62 83 VAL B N 1
ATOM 3079 C CA . VAL B 1 83 ? 5.559 -5.02 -3.537 1 98.62 83 VAL B CA 1
ATOM 3080 C C . VAL B 1 83 ? 5.188 -3.662 -2.947 1 98.62 83 VAL B C 1
ATOM 3082 O O . VAL B 1 83 ? 5.918 -3.113 -2.119 1 98.62 83 VAL B O 1
ATOM 3085 N N . ILE B 1 84 ? 4.051 -3.168 -3.275 1 98.25 84 ILE B N 1
ATOM 3086 C CA . ILE B 1 84 ? 3.605 -1.87 -2.779 1 98.25 84 ILE B CA 1
ATOM 3087 C C . ILE B 1 84 ? 3.395 -1.938 -1.269 1 98.25 84 ILE B C 1
ATOM 3089 O O . ILE B 1 84 ? 3.719 -0.993 -0.547 1 98.25 84 ILE B O 1
ATOM 3093 N N . SER B 1 85 ? 2.881 -3.084 -0.806 1 98.25 85 SER B N 1
ATOM 3094 C CA . SER B 1 85 ? 2.695 -3.258 0.631 1 98.25 85 SER B CA 1
ATOM 3095 C C . SER B 1 85 ? 4.023 -3.16 1.376 1 98.25 85 SER B C 1
ATOM 3097 O O . SER B 1 85 ? 4.102 -2.537 2.438 1 98.25 85 SER B O 1
ATOM 3099 N N . MET B 1 86 ? 5.023 -3.719 0.811 1 98.62 86 MET B N 1
ATOM 3100 C CA . MET B 1 86 ? 6.328 -3.691 1.466 1 98.62 86 MET B CA 1
ATOM 3101 C C . MET B 1 86 ? 6.938 -2.297 1.402 1 98.62 86 MET B C 1
ATOM 3103 O O . MET B 1 86 ? 7.559 -1.842 2.365 1 98.62 86 MET B O 1
ATOM 3107 N N . ILE B 1 87 ? 6.773 -1.627 0.28 1 98.56 87 ILE B N 1
ATOM 3108 C CA . ILE B 1 87 ? 7.258 -0.257 0.153 1 98.56 87 ILE B CA 1
ATOM 3109 C C . ILE B 1 87 ? 6.617 0.618 1.229 1 98.56 87 ILE B C 1
ATOM 3111 O O . ILE B 1 87 ? 7.312 1.341 1.945 1 98.56 87 ILE B O 1
ATOM 3115 N N . LEU B 1 88 ? 5.328 0.464 1.405 1 97.94 88 LEU B N 1
ATOM 3116 C CA . LEU B 1 88 ? 4.602 1.283 2.369 1 97.94 88 LEU B CA 1
ATOM 3117 C C . LEU B 1 88 ? 4.887 0.826 3.795 1 97.94 88 LEU B C 1
ATOM 3119 O O . LEU B 1 88 ? 4.922 1.642 4.719 1 97.94 88 LEU B O 1
ATOM 3123 N N . TYR B 1 89 ? 5.145 -0.485 3.971 1 97.75 89 TYR B N 1
ATOM 3124 C CA . TYR B 1 89 ? 5.551 -1.043 5.258 1 97.75 89 TYR B CA 1
ATOM 3125 C C . TYR B 1 89 ? 6.785 -0.328 5.793 1 97.75 89 TYR B C 1
ATOM 3127 O O . TYR B 1 89 ? 6.844 0.02 6.977 1 97.75 89 TYR B O 1
ATOM 3135 N N . PHE B 1 90 ? 7.695 -0.019 4.914 1 97.5 90 PHE B N 1
ATOM 3136 C CA . PHE B 1 90 ? 8.953 0.601 5.316 1 97.5 90 PHE B CA 1
ATOM 3137 C C . PHE B 1 90 ? 8.82 2.119 5.344 1 97.5 90 PHE B C 1
ATOM 3139 O O . PHE B 1 90 ? 9.289 2.771 6.277 1 97.5 90 PHE B O 1
ATOM 3146 N N . THR B 1 91 ? 8.141 2.734 4.352 1 96.5 91 THR B N 1
ATOM 3147 C CA . THR B 1 91 ? 8.078 4.191 4.27 1 96.5 91 THR B CA 1
ATOM 3148 C C . THR B 1 91 ? 7.215 4.754 5.398 1 96.5 91 THR B C 1
ATOM 3150 O O . THR B 1 91 ? 7.516 5.816 5.941 1 96.5 91 THR B O 1
ATOM 3153 N N . ARG B 1 92 ? 6.188 3.996 5.758 1 95.69 92 ARG B N 1
ATOM 3154 C CA . ARG B 1 92 ? 5.293 4.484 6.805 1 95.69 92 ARG B CA 1
ATOM 3155 C C . ARG B 1 92 ? 5.758 4.016 8.18 1 95.69 92 ARG B C 1
ATOM 3157 O O . ARG B 1 92 ? 5.078 4.246 9.18 1 95.69 92 ARG B O 1
ATOM 3164 N N . CYS B 1 93 ? 6.855 3.311 8.25 1 95 93 CYS B N 1
ATOM 3165 C CA . CYS B 1 93 ? 7.5 2.875 9.484 1 95 93 CYS B CA 1
ATOM 3166 C C . CYS B 1 93 ? 6.566 2.004 10.312 1 95 93 CYS B C 1
ATOM 3168 O O . CYS B 1 93 ? 6.496 2.146 11.531 1 95 93 CYS B O 1
ATOM 3170 N N . ILE B 1 94 ? 5.867 1.12 9.672 1 94.62 94 ILE B N 1
ATOM 3171 C CA . ILE B 1 94 ? 4.902 0.241 10.32 1 94.62 94 ILE B CA 1
ATOM 3172 C C . ILE B 1 94 ? 5.605 -0.613 11.375 1 94.62 94 ILE B C 1
ATOM 3174 O O . ILE B 1 94 ? 5.102 -0.782 12.484 1 94.62 94 ILE B O 1
ATOM 3178 N N . PRO B 1 95 ? 6.859 -1.146 11.117 1 93.19 95 PRO B N 1
ATOM 3179 C CA . PRO B 1 95 ? 7.562 -1.915 12.148 1 93.19 95 PRO B CA 1
ATOM 3180 C C . PRO B 1 95 ? 7.73 -1.139 13.453 1 93.19 95 PRO B C 1
ATOM 3182 O O . PRO B 1 95 ? 7.547 -1.698 14.539 1 93.19 95 PRO B O 1
ATOM 3185 N N . ARG B 1 96 ? 8.062 0.121 13.367 1 93.31 96 ARG B N 1
ATOM 3186 C CA . ARG B 1 96 ? 8.273 0.96 14.539 1 93.31 96 ARG B CA 1
ATOM 3187 C C . ARG B 1 96 ? 6.984 1.104 15.344 1 93.31 96 ARG B C 1
ATOM 3189 O O . ARG B 1 96 ? 6.996 0.994 16.578 1 93.31 96 ARG B O 1
ATOM 3196 N N . TYR B 1 97 ? 5.918 1.275 14.695 1 94.62 97 TYR B N 1
ATOM 3197 C CA . TYR B 1 97 ? 4.668 1.558 15.391 1 94.62 97 TYR B CA 1
ATOM 3198 C C . TYR B 1 97 ? 4.059 0.28 15.953 1 94.62 97 TYR B C 1
ATOM 3200 O O . TYR B 1 97 ? 3.35 0.313 16.969 1 94.62 97 TYR B O 1
ATOM 3208 N N . ILE B 1 98 ? 4.34 -0.869 15.336 1 94.06 98 ILE B N 1
ATOM 3209 C CA . ILE B 1 98 ? 3.99 -2.152 15.938 1 94.06 98 ILE B CA 1
ATOM 3210 C C . ILE B 1 98 ? 4.738 -2.328 17.25 1 94.06 98 ILE B C 1
ATOM 3212 O O . ILE B 1 98 ? 4.152 -2.746 18.25 1 94.06 98 ILE B O 1
ATOM 3216 N N . GLN B 1 99 ? 6.004 -1.978 17.219 1 93.44 99 GLN B N 1
ATOM 3217 C CA . GLN B 1 99 ? 6.805 -2.055 18.438 1 93.44 99 GLN B CA 1
ATOM 3218 C C . GLN B 1 99 ? 6.301 -1.075 19.5 1 93.44 99 GLN B C 1
ATOM 3220 O O . GLN B 1 99 ? 6.18 -1.428 20.672 1 93.44 99 GLN B O 1
ATOM 3225 N N . TYR B 1 100 ? 6.023 0.144 19.078 1 95.94 100 TYR B N 1
ATOM 3226 C CA . TYR B 1 100 ? 5.52 1.154 20 1 95.94 100 TYR B CA 1
ATOM 3227 C C . TYR B 1 100 ? 4.195 0.714 20.625 1 95.94 100 TYR B C 1
ATOM 3229 O O . TYR B 1 100 ? 3.938 0.98 21.797 1 95.94 100 TYR B O 1
ATOM 3237 N N . GLN B 1 101 ? 3.326 0.108 19.797 1 95.94 101 GLN B N 1
ATOM 3238 C CA . GLN B 1 101 ? 2.059 -0.396 20.312 1 95.94 101 GLN B CA 1
ATOM 3239 C C . GLN B 1 101 ? 2.285 -1.442 21.406 1 95.94 101 GLN B C 1
ATOM 3241 O O . GLN B 1 101 ? 1.632 -1.41 22.453 1 95.94 101 GLN B O 1
ATOM 3246 N N . LYS B 1 102 ? 3.223 -2.342 21.203 1 94.31 102 LYS B N 1
ATOM 3247 C CA . LYS B 1 102 ? 3.559 -3.357 22.203 1 94.31 102 LYS B CA 1
ATOM 3248 C C . LYS B 1 102 ? 4.074 -2.717 23.484 1 94.31 102 LYS B C 1
ATOM 3250 O O . LYS B 1 102 ? 3.805 -3.211 24.578 1 94.31 102 LYS B O 1
ATOM 3255 N N . GLU B 1 103 ? 4.75 -1.618 23.328 1 96.5 103 GLU B N 1
ATOM 3256 C CA . GLU B 1 103 ? 5.336 -0.91 24.469 1 96.5 103 GLU B CA 1
ATOM 3257 C C . GLU B 1 103 ? 4.348 0.089 25.062 1 96.5 103 GLU B C 1
ATOM 3259 O O . GLU B 1 103 ? 4.656 0.764 26.047 1 96.5 103 GLU B O 1
ATOM 3264 N N . ARG B 1 104 ? 3.195 0.233 24.453 1 97.19 104 ARG B N 1
ATOM 3265 C CA . ARG B 1 104 ? 2.164 1.177 24.875 1 97.19 104 ARG B CA 1
ATOM 3266 C C . ARG B 1 104 ? 2.701 2.604 24.891 1 97.19 104 ARG B C 1
ATOM 3268 O O . ARG B 1 104 ? 2.516 3.338 25.859 1 97.19 104 ARG B O 1
ATOM 3275 N N . HIS B 1 105 ? 3.395 2.906 23.812 1 95.62 105 HIS B N 1
ATOM 3276 C CA . HIS B 1 105 ? 4.09 4.184 23.688 1 95.62 105 HIS B CA 1
ATOM 3277 C C . HIS B 1 105 ? 3.496 5.02 22.547 1 95.62 105 HIS B C 1
ATOM 3279 O O . HIS B 1 105 ? 3.67 4.688 21.375 1 95.62 105 HIS B O 1
ATOM 3285 N N . TRP B 1 106 ? 2.803 6.086 22.953 1 95.69 106 TRP B N 1
ATOM 3286 C CA . TRP B 1 106 ? 2.25 7.027 21.984 1 95.69 106 TRP B CA 1
ATOM 3287 C C . TRP B 1 106 ? 3.273 8.102 21.625 1 95.69 106 TRP B C 1
ATOM 3289 O O . TRP B 1 106 ? 3.418 9.094 22.328 1 95.69 106 TRP B O 1
ATOM 3299 N N . CYS B 1 107 ? 3.998 7.945 20.469 1 89.94 107 CYS B N 1
ATOM 3300 C CA . CYS B 1 107 ? 5.078 8.852 20.094 1 89.94 107 CYS B CA 1
ATOM 3301 C C . CYS B 1 107 ? 4.824 9.453 18.719 1 89.94 107 CYS B C 1
ATOM 3303 O O . CYS B 1 107 ? 4.785 8.734 17.719 1 89.94 107 CYS B O 1
ATOM 3305 N N . ARG B 1 108 ? 4.73 10.766 18.656 1 85.81 108 ARG B N 1
ATOM 3306 C CA . ARG B 1 108 ? 4.438 11.492 17.422 1 85.81 108 ARG B CA 1
ATOM 3307 C C . ARG B 1 108 ? 5.68 12.211 16.906 1 85.81 108 ARG B C 1
ATOM 3309 O O . ARG B 1 108 ? 5.594 13.008 15.969 1 85.81 108 ARG B O 1
ATOM 3316 N N . GLN B 1 109 ? 6.719 12.023 17.406 1 79.19 109 GLN B N 1
ATOM 3317 C CA . GLN B 1 109 ? 7.879 12.867 17.141 1 79.19 109 GLN B CA 1
ATOM 3318 C C . GLN B 1 109 ? 8.523 12.5 15.812 1 79.19 109 GLN B C 1
ATOM 3320 O O . GLN B 1 109 ? 9.141 13.352 15.164 1 79.19 109 GLN B O 1
ATOM 3325 N N . GLU B 1 110 ? 8.336 11.375 15.383 1 78.12 110 GLU B N 1
ATOM 3326 C CA . GLU B 1 110 ? 9.062 10.953 14.188 1 78.12 110 GLU B CA 1
ATOM 3327 C C . GLU B 1 110 ? 8.219 11.164 12.938 1 78.12 110 GLU B C 1
ATOM 3329 O O . GLU B 1 110 ? 6.996 11.008 12.969 1 78.12 110 GLU B O 1
ATOM 3334 N N . TYR B 1 111 ? 8.953 11.672 11.93 1 82.69 111 TYR B N 1
ATOM 3335 C CA . TYR B 1 111 ? 8.344 11.781 10.609 1 82.69 111 TYR B CA 1
ATOM 3336 C C . TYR B 1 111 ? 8.523 10.492 9.812 1 82.69 111 TYR B C 1
ATOM 3338 O O . TYR B 1 111 ? 9.484 9.742 10.031 1 82.69 111 TYR B O 1
ATOM 3346 N N . VAL B 1 112 ? 7.488 10.281 9.055 1 87.94 112 VAL B N 1
ATOM 3347 C CA . VAL B 1 112 ? 7.574 9.117 8.172 1 87.94 112 VAL B CA 1
ATOM 3348 C C . VAL B 1 112 ? 7.859 9.57 6.742 1 87.94 112 VAL B C 1
ATOM 3350 O O . VAL B 1 112 ? 7.867 10.766 6.453 1 87.94 112 VAL B O 1
ATOM 3353 N N . ASP B 1 113 ? 8.188 8.68 5.945 1 92.31 113 ASP B N 1
ATOM 3354 C CA . ASP B 1 113 ? 8.523 8.945 4.551 1 92.31 113 ASP B CA 1
ATOM 3355 C C . ASP B 1 113 ? 7.352 8.609 3.631 1 92.31 113 ASP B C 1
ATOM 3357 O O . ASP B 1 113 ? 6.273 8.242 4.102 1 92.31 113 ASP B O 1
ATOM 3361 N N . GLU B 1 114 ? 7.488 8.883 2.336 1 95.19 114 GLU B N 1
ATOM 3362 C CA . GLU B 1 114 ? 6.496 8.602 1.303 1 95.19 114 GLU B CA 1
ATOM 3363 C C . GLU B 1 114 ? 7.094 7.758 0.179 1 95.19 114 GLU B C 1
ATOM 3365 O O . GLU B 1 114 ? 8.305 7.812 -0.069 1 95.19 114 GLU B O 1
ATOM 3370 N N . ALA B 1 115 ? 6.254 6.969 -0.471 1 96.75 115 ALA B N 1
ATOM 3371 C CA . ALA B 1 115 ? 6.648 6.285 -1.698 1 96.75 115 ALA B CA 1
ATOM 3372 C C . ALA B 1 115 ? 6.734 7.262 -2.869 1 96.75 115 ALA B C 1
ATOM 3374 O O . ALA B 1 115 ? 7.582 7.109 -3.752 1 96.75 115 ALA B O 1
ATOM 3375 N N . TYR B 1 116 ? 5.836 8.234 -2.822 1 94.88 116 TYR B N 1
ATOM 3376 C CA . TYR B 1 116 ? 5.766 9.234 -3.885 1 94.88 116 TYR B CA 1
ATOM 3377 C C . TYR B 1 116 ? 7.117 9.906 -4.094 1 94.88 116 TYR B C 1
ATOM 3379 O O . TYR B 1 116 ? 7.75 10.344 -3.133 1 94.88 116 TYR B O 1
ATOM 3387 N N . GLY B 1 117 ? 7.578 9.844 -5.289 1 94.94 117 GLY B N 1
ATOM 3388 C CA . GLY B 1 117 ? 8.812 10.523 -5.648 1 94.94 117 GLY B CA 1
ATOM 3389 C C . GLY B 1 117 ? 10.039 9.641 -5.5 1 94.94 117 GLY B C 1
ATOM 3390 O O . GLY B 1 117 ? 11.125 9.992 -5.965 1 94.94 117 GLY B O 1
ATOM 3391 N N . LYS B 1 118 ? 9.906 8.484 -4.902 1 97.69 118 LYS B N 1
ATOM 3392 C CA . LYS B 1 118 ? 11.031 7.578 -4.707 1 97.69 118 LYS B CA 1
ATOM 3393 C C . LYS B 1 118 ? 11.305 6.758 -5.969 1 97.69 118 LYS B C 1
ATOM 3395 O O . LYS B 1 118 ? 10.445 6.656 -6.844 1 97.69 118 LYS B O 1
ATOM 3400 N N . THR B 1 119 ? 12.461 6.207 -6.004 1 98.81 119 THR B N 1
ATOM 3401 C CA . THR B 1 119 ? 12.883 5.414 -7.152 1 98.81 119 THR B CA 1
ATOM 3402 C C . THR B 1 119 ? 12.828 3.924 -6.832 1 98.81 119 THR B C 1
ATOM 3404 O O . THR B 1 119 ? 13.391 3.477 -5.832 1 98.81 119 THR B O 1
ATOM 3407 N N . LEU B 1 120 ? 12.133 3.205 -7.641 1 98.88 120 LEU B N 1
ATOM 3408 C CA . LEU B 1 120 ? 12.062 1.75 -7.578 1 98.88 120 LEU B CA 1
ATOM 3409 C C . LEU B 1 120 ? 12.789 1.116 -8.758 1 98.88 120 LEU B C 1
ATOM 3411 O O . LEU B 1 120 ? 12.539 1.48 -9.914 1 98.88 120 LEU B O 1
ATOM 3415 N N . SER B 1 121 ? 13.703 0.251 -8.5 1 98.94 121 SER B N 1
ATOM 3416 C CA . SER B 1 121 ? 14.289 -0.555 -9.57 1 98.94 121 SER B CA 1
ATOM 3417 C C . SER B 1 121 ? 13.734 -1.977 -9.555 1 98.94 121 SER B C 1
ATOM 3419 O O . SER B 1 121 ? 13.531 -2.557 -8.484 1 98.94 121 SER B O 1
ATOM 3421 N N . ILE B 1 122 ? 13.445 -2.473 -10.703 1 98.81 122 ILE B N 1
ATOM 3422 C CA . ILE B 1 122 ? 12.914 -3.82 -10.883 1 98.81 122 ILE B CA 1
ATOM 3423 C C . ILE B 1 122 ? 13.891 -4.656 -11.703 1 98.81 122 ILE B C 1
ATOM 3425 O O . ILE B 1 122 ? 14.094 -4.395 -12.891 1 98.81 122 ILE B O 1
ATOM 3429 N N . PHE B 1 123 ? 14.516 -5.59 -11 1 98.5 123 PHE B N 1
ATOM 3430 C CA . PHE B 1 123 ? 15.367 -6.551 -11.695 1 98.5 123 PHE B CA 1
ATOM 3431 C C . PHE B 1 123 ? 14.547 -7.727 -12.211 1 98.5 123 PHE B C 1
ATOM 3433 O O . PHE B 1 123 ? 14.211 -8.641 -11.461 1 98.5 123 PHE B O 1
ATOM 3440 N N . GLY B 1 124 ? 14.305 -7.797 -13.453 1 96.44 124 GLY B N 1
ATOM 3441 C CA . GLY B 1 124 ? 13.328 -8.641 -14.117 1 96.44 124 GLY B CA 1
ATOM 3442 C C . GLY B 1 124 ? 12.156 -7.867 -14.695 1 96.44 124 GLY B C 1
ATOM 3443 O O . GLY B 1 124 ? 11.125 -7.711 -14.047 1 96.44 124 GLY B O 1
ATOM 3444 N N . ALA B 1 125 ? 12.305 -7.461 -15.977 1 93.94 125 ALA B N 1
ATOM 3445 C CA . ALA B 1 125 ? 11.336 -6.574 -16.609 1 93.94 125 ALA B CA 1
ATOM 3446 C C . ALA B 1 125 ? 10.398 -7.352 -17.531 1 93.94 125 ALA B C 1
ATOM 3448 O O . ALA B 1 125 ? 10.031 -6.871 -18.609 1 93.94 125 ALA B O 1
ATOM 3449 N N . GLY B 1 126 ? 10.117 -8.562 -17.094 1 90.56 126 GLY B N 1
ATOM 3450 C CA . GLY B 1 126 ? 9.117 -9.352 -17.797 1 90.56 126 GLY B CA 1
ATOM 3451 C C . GLY B 1 126 ? 7.691 -8.93 -17.484 1 90.56 126 GLY B C 1
ATOM 3452 O O . GLY B 1 126 ? 7.453 -7.805 -17.047 1 90.56 126 GLY B O 1
ATOM 3453 N N . ALA B 1 127 ? 6.742 -9.75 -17.703 1 87.19 127 ALA B N 1
ATOM 3454 C CA . ALA B 1 127 ? 5.32 -9.438 -17.578 1 87.19 127 ALA B CA 1
ATOM 3455 C C . ALA B 1 127 ? 4.984 -8.977 -16.156 1 87.19 127 ALA B C 1
ATOM 3457 O O . ALA B 1 127 ? 4.309 -7.957 -15.984 1 87.19 127 ALA B O 1
ATOM 3458 N N . ILE B 1 128 ? 5.484 -9.727 -15.227 1 91.94 128 ILE B N 1
ATOM 3459 C CA . ILE B 1 128 ? 5.203 -9.383 -13.836 1 91.94 128 ILE B CA 1
ATOM 3460 C C . ILE B 1 128 ? 5.879 -8.062 -13.484 1 91.94 128 ILE B C 1
ATOM 3462 O O . ILE B 1 128 ? 5.266 -7.191 -12.859 1 91.94 128 ILE B O 1
ATOM 3466 N N . GLY B 1 129 ? 7.164 -7.914 -13.891 1 96.19 129 GLY B N 1
ATOM 3467 C CA . GLY B 1 129 ? 7.879 -6.672 -13.656 1 96.19 129 GLY B CA 1
ATOM 3468 C C . GLY B 1 129 ? 7.195 -5.465 -14.273 1 96.19 129 GLY B C 1
ATOM 3469 O O . GLY B 1 129 ? 7.145 -4.395 -13.664 1 96.19 129 GLY B O 1
ATOM 3470 N N . GLN B 1 130 ? 6.676 -5.676 -15.422 1 95.38 130 GLN B N 1
ATOM 3471 C CA . GLN B 1 130 ? 5.965 -4.605 -16.109 1 95.38 130 GLN B CA 1
ATOM 3472 C C . GLN B 1 130 ? 4.695 -4.211 -15.367 1 95.38 130 GLN B C 1
ATOM 3474 O O . GLN B 1 130 ? 4.387 -3.025 -15.242 1 95.38 130 GLN B O 1
ATOM 3479 N N . TYR B 1 131 ? 4.027 -5.156 -14.906 1 93.75 131 TYR B N 1
ATOM 3480 C CA . TYR B 1 131 ? 2.812 -4.871 -14.156 1 93.75 131 TYR B CA 1
ATOM 3481 C C . TYR B 1 131 ? 3.131 -4.094 -12.883 1 93.75 131 TYR B C 1
ATOM 3483 O O . TYR B 1 131 ? 2.471 -3.098 -12.578 1 93.75 131 TYR B O 1
ATOM 3491 N N . ILE B 1 132 ? 4.152 -4.48 -12.172 1 97.44 132 ILE B N 1
ATOM 3492 C CA . ILE B 1 132 ? 4.59 -3.791 -10.961 1 97.44 132 ILE B CA 1
ATOM 3493 C C . ILE B 1 132 ? 5.012 -2.363 -11.312 1 97.44 132 ILE B C 1
ATOM 3495 O O . ILE B 1 132 ? 4.652 -1.416 -10.609 1 97.44 132 ILE B O 1
ATOM 3499 N N . ALA B 1 133 ? 5.699 -2.24 -12.414 1 98.06 133 ALA B N 1
ATOM 3500 C CA . ALA B 1 133 ? 6.152 -0.93 -12.875 1 98.06 133 ALA B CA 1
ATOM 3501 C C . ALA B 1 133 ? 4.973 0.01 -13.102 1 98.06 133 ALA B C 1
ATOM 3503 O O . ALA B 1 133 ? 4.965 1.139 -12.609 1 98.06 133 ALA B O 1
ATOM 3504 N N . GLN B 1 134 ? 4.016 -0.477 -13.75 1 96 134 GLN B N 1
ATOM 3505 C CA . GLN B 1 134 ? 2.836 0.326 -14.062 1 96 134 GLN B CA 1
ATOM 3506 C C . GLN B 1 134 ? 2.137 0.795 -12.789 1 96 134 GLN B C 1
ATOM 3508 O O . GLN B 1 134 ? 1.797 1.973 -12.664 1 96 134 GLN B O 1
ATOM 3513 N N . ARG B 1 135 ? 1.97 -0.056 -11.891 1 95.5 135 ARG B N 1
ATOM 3514 C CA . ARG B 1 135 ? 1.241 0.256 -10.664 1 95.5 135 ARG B CA 1
ATOM 3515 C C . ARG B 1 135 ? 2.027 1.229 -9.797 1 95.5 135 ARG B C 1
ATOM 3517 O O . ARG B 1 135 ? 1.462 2.178 -9.25 1 95.5 135 ARG B O 1
ATOM 3524 N N . CYS B 1 136 ? 3.316 1.01 -9.68 1 97.31 136 CYS B N 1
ATOM 3525 C CA . CYS B 1 136 ? 4.145 1.876 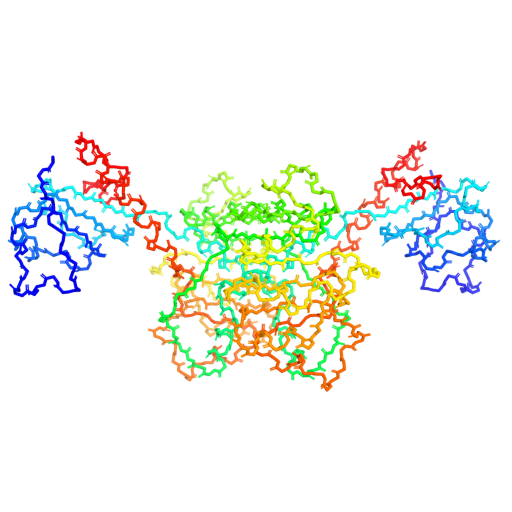-8.852 1 97.31 136 CYS B CA 1
ATOM 3526 C C . CYS B 1 136 ? 4.293 3.256 -9.477 1 97.31 136 CYS B C 1
ATOM 3528 O O . CYS B 1 136 ? 4.395 4.258 -8.773 1 97.31 136 CYS B O 1
ATOM 3530 N N . ARG B 1 137 ? 4.277 3.291 -10.766 1 95.19 137 ARG B N 1
ATOM 3531 C CA . ARG B 1 137 ? 4.305 4.578 -11.453 1 95.19 137 ARG B CA 1
ATOM 3532 C C . ARG B 1 137 ? 3.055 5.391 -11.133 1 95.19 137 ARG B C 1
ATOM 3534 O O . ARG B 1 137 ? 3.129 6.609 -10.961 1 95.19 137 ARG B O 1
ATOM 3541 N N . GLN B 1 138 ? 2.002 4.727 -11.047 1 89.12 138 GLN B N 1
ATOM 3542 C CA . GLN B 1 138 ? 0.748 5.383 -10.703 1 89.12 138 GLN B CA 1
ATOM 3543 C C . GLN B 1 138 ? 0.791 5.934 -9.281 1 89.12 138 GLN B C 1
ATOM 3545 O O . GLN B 1 138 ? 0.035 6.844 -8.938 1 89.12 138 GLN B O 1
ATOM 3550 N N . PHE B 1 139 ? 1.719 5.426 -8.484 1 90.5 139 PHE B N 1
ATOM 3551 C CA . PHE B 1 139 ? 1.932 5.918 -7.125 1 90.5 139 PHE B CA 1
ATOM 3552 C C . PHE B 1 139 ? 2.898 7.094 -7.121 1 90.5 139 PHE B C 1
ATOM 3554 O O . PHE B 1 139 ? 3.254 7.609 -6.059 1 90.5 139 PHE B O 1
ATOM 3561 N N . GLY B 1 140 ? 3.328 7.445 -8.297 1 93.56 140 GLY B N 1
ATOM 3562 C CA . GLY B 1 140 ? 4.195 8.602 -8.422 1 93.56 140 GLY B CA 1
ATOM 3563 C C . GLY B 1 140 ? 5.664 8.273 -8.25 1 93.56 140 GLY B C 1
ATOM 3564 O O . GLY B 1 140 ? 6.48 9.156 -7.969 1 93.56 140 GLY B O 1
ATOM 3565 N N . MET B 1 141 ? 5.988 6.996 -8.352 1 97.44 141 MET B N 1
ATOM 3566 C CA . MET B 1 141 ? 7.383 6.59 -8.219 1 97.44 141 MET B CA 1
ATOM 3567 C C . MET B 1 141 ? 8.102 6.652 -9.562 1 97.44 141 MET B C 1
ATOM 3569 O O . MET B 1 141 ? 7.457 6.617 -10.617 1 97.44 141 MET B O 1
ATOM 3573 N N . ARG B 1 142 ? 9.391 6.832 -9.523 1 98.38 142 ARG B N 1
ATOM 3574 C CA . ARG B 1 142 ? 10.258 6.656 -10.68 1 98.38 142 ARG B CA 1
ATOM 3575 C C . ARG B 1 142 ? 10.688 5.203 -10.828 1 98.38 142 ARG B C 1
ATOM 3577 O O . ARG B 1 142 ? 11.164 4.594 -9.867 1 98.38 142 ARG B O 1
ATOM 3584 N N . ILE B 1 143 ? 10.555 4.613 -12.039 1 98.81 143 ILE B N 1
ATOM 3585 C CA . ILE B 1 143 ? 10.75 3.176 -12.195 1 98.81 143 ILE B CA 1
ATOM 3586 C C . ILE B 1 143 ? 11.953 2.914 -13.102 1 98.81 143 ILE B C 1
ATOM 3588 O O . ILE B 1 143 ? 11.969 3.342 -14.258 1 98.81 143 ILE B O 1
ATOM 3592 N N . LEU B 1 144 ? 12.945 2.213 -12.594 1 98.81 144 LEU B N 1
ATOM 3593 C CA . LEU B 1 144 ? 14.062 1.696 -13.375 1 98.81 144 LEU B CA 1
ATOM 3594 C C . LEU B 1 144 ? 13.914 0.197 -13.617 1 98.81 144 LEU B C 1
ATOM 3596 O O . LEU B 1 144 ? 13.578 -0.552 -12.695 1 98.81 144 LEU B O 1
ATOM 3600 N N . GLY B 1 145 ? 14.062 -0.219 -14.836 1 98.62 145 GLY B N 1
ATOM 3601 C CA . GLY B 1 145 ? 14.023 -1.635 -15.164 1 98.62 145 GLY B CA 1
ATOM 3602 C C . GLY B 1 145 ? 15.375 -2.195 -15.555 1 98.62 145 GLY B C 1
ATOM 3603 O O . GLY B 1 145 ? 16.203 -1.484 -16.125 1 98.62 145 GLY B O 1
ATOM 3604 N N . VAL B 1 146 ? 15.609 -3.439 -15.18 1 98.06 146 VAL B N 1
ATOM 3605 C CA . VAL B 1 146 ? 16.828 -4.133 -15.562 1 98.06 146 VAL B CA 1
ATOM 3606 C C . VAL B 1 146 ? 16.484 -5.461 -16.234 1 98.06 146 VAL B C 1
ATOM 3608 O O . VAL B 1 146 ? 15.664 -6.23 -15.719 1 98.06 146 VAL B O 1
ATOM 3611 N N . ASN B 1 147 ? 16.969 -5.672 -17.328 1 93.5 147 ASN B N 1
ATOM 3612 C CA . ASN B 1 147 ? 16.922 -6.965 -18.016 1 93.5 147 ASN B CA 1
ATOM 3613 C C . ASN B 1 147 ? 18.25 -7.277 -18.703 1 93.5 147 ASN B C 1
ATOM 3615 O O . ASN B 1 147 ? 19.281 -6.676 -18.406 1 93.5 147 ASN B O 1
ATOM 3619 N N . THR B 1 148 ? 18.266 -8.336 -19.469 1 89.69 148 THR B 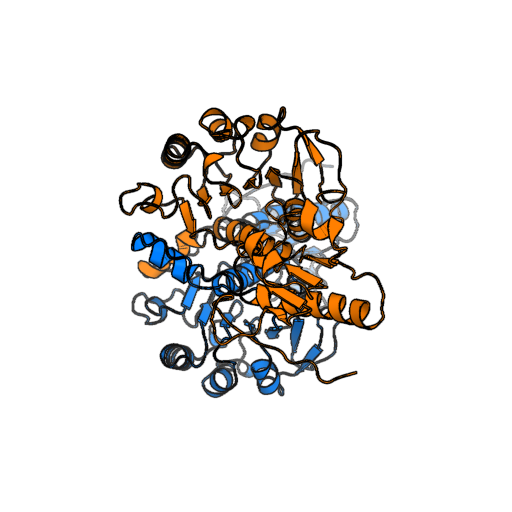N 1
ATOM 3620 C CA . THR B 1 148 ? 19.5 -8.812 -20.078 1 89.69 148 THR B CA 1
ATOM 3621 C C . THR B 1 148 ? 20.062 -7.77 -21.047 1 89.69 148 THR B C 1
ATOM 3623 O O . THR B 1 148 ? 21.266 -7.531 -21.062 1 89.69 148 THR B O 1
ATOM 3626 N N . THR B 1 149 ? 19.203 -7.008 -21.781 1 91.19 149 THR B N 1
ATOM 3627 C CA . THR B 1 149 ? 19.656 -6.176 -22.875 1 91.19 149 THR B CA 1
ATOM 3628 C C . THR B 1 149 ? 19.578 -4.699 -22.516 1 91.19 149 THR B C 1
ATOM 3630 O O . THR B 1 149 ? 20.25 -3.865 -23.125 1 91.19 149 THR B O 1
ATOM 3633 N N . GLY B 1 150 ? 18.625 -4.332 -21.688 1 93.12 150 GLY B N 1
ATOM 3634 C CA . GLY B 1 150 ? 18.406 -2.938 -21.328 1 93.12 150 GLY B CA 1
ATOM 3635 C C . GLY B 1 150 ? 17.562 -2.189 -22.344 1 93.12 150 GLY B C 1
ATOM 3636 O O . GLY B 1 150 ? 17.578 -0.958 -22.391 1 93.12 150 GLY B O 1
ATOM 3637 N N . LYS B 1 151 ? 16.906 -2.984 -23.172 1 93.88 151 LYS B N 1
ATOM 3638 C CA . LYS B 1 151 ? 16.062 -2.338 -24.188 1 93.88 151 LYS B CA 1
ATOM 3639 C C . LYS B 1 151 ? 14.922 -1.558 -23.531 1 93.88 151 LYS B C 1
ATOM 3641 O O . LYS B 1 151 ? 14.273 -2.053 -22.609 1 93.88 151 LYS B O 1
ATOM 3646 N N . PRO B 1 152 ? 14.75 -0.326 -24.062 1 94.12 152 PRO B N 1
ATOM 3647 C CA . PRO B 1 152 ? 13.695 0.507 -23.484 1 94.12 152 PRO B CA 1
ATOM 3648 C C . PRO B 1 152 ? 12.32 -0.159 -23.531 1 94.12 152 PRO B C 1
ATOM 3650 O O . PRO B 1 152 ? 12.055 -0.955 -24.438 1 94.12 152 PRO B O 1
ATOM 3653 N N . HIS B 1 153 ? 11.523 0.143 -22.578 1 94.56 153 HIS B N 1
ATOM 3654 C CA . HIS B 1 153 ? 10.133 -0.306 -22.484 1 94.56 153 HIS B CA 1
ATOM 3655 C C . HIS B 1 153 ? 9.242 0.787 -21.906 1 94.56 153 HIS B C 1
ATOM 3657 O O . HIS B 1 153 ? 9.641 1.49 -20.969 1 94.56 153 HIS B O 1
ATOM 3663 N N . PRO B 1 154 ? 8.016 0.927 -22.344 1 94.31 154 PRO B N 1
ATOM 3664 C CA . PRO B 1 154 ? 7.164 2.066 -22 1 94.31 154 PRO B CA 1
ATOM 3665 C C . PRO B 1 154 ? 6.77 2.084 -20.516 1 94.31 154 PRO B C 1
ATOM 3667 O O . PRO B 1 154 ? 6.477 3.148 -19.969 1 94.31 154 PRO B O 1
ATOM 3670 N N . ASP B 1 155 ? 6.797 1.051 -19.906 1 94.94 155 ASP B N 1
ATOM 3671 C CA . ASP B 1 155 ? 6.332 0.988 -18.531 1 94.94 155 ASP B CA 1
ATOM 3672 C C . ASP B 1 155 ? 7.422 1.452 -17.562 1 94.94 155 ASP B C 1
ATOM 3674 O O . ASP B 1 155 ? 7.164 1.636 -16.375 1 94.94 155 ASP B O 1
ATOM 3678 N N . PHE B 1 156 ? 8.594 1.639 -18.094 1 97.81 156 PHE B N 1
ATOM 3679 C CA . PHE B 1 156 ? 9.734 2.035 -17.266 1 97.81 156 PHE B CA 1
ATOM 3680 C C . PHE B 1 156 ? 10.25 3.408 -17.672 1 97.81 156 PHE B C 1
ATOM 3682 O O . PHE B 1 156 ? 10.234 3.754 -18.859 1 97.81 156 PHE B O 1
ATOM 3689 N N . ASP B 1 157 ? 10.711 4.18 -16.688 1 98.12 157 ASP B N 1
ATOM 3690 C CA . ASP B 1 157 ? 11.273 5.492 -16.984 1 98.12 157 ASP B CA 1
ATOM 3691 C C . ASP B 1 157 ? 12.648 5.367 -17.641 1 98.12 157 ASP B C 1
ATOM 3693 O O . ASP B 1 157 ? 13.031 6.211 -18.453 1 98.12 157 ASP B O 1
ATOM 3697 N N . ALA B 1 158 ? 13.375 4.344 -17.25 1 98.19 158 ALA B N 1
ATOM 3698 C CA . ALA B 1 158 ? 14.664 4.008 -17.844 1 98.19 158 ALA B CA 1
ATOM 3699 C C . ALA B 1 158 ? 14.938 2.512 -17.75 1 98.19 158 ALA B C 1
ATOM 3701 O O . ALA B 1 158 ? 14.5 1.853 -16.797 1 98.19 158 ALA B O 1
ATOM 3702 N N . MET B 1 159 ? 15.656 1.996 -18.734 1 98.38 159 MET B N 1
ATOM 3703 C CA . MET B 1 159 ? 16.031 0.583 -18.781 1 98.38 159 MET B CA 1
ATOM 3704 C C . MET B 1 159 ? 17.547 0.414 -18.781 1 98.38 159 MET B C 1
ATOM 3706 O O . MET B 1 159 ? 18.25 1.2 -19.406 1 98.38 159 MET B O 1
ATOM 3710 N N . PHE B 1 160 ? 17.938 -0.612 -18.125 1 98.31 160 PHE B N 1
ATOM 3711 C CA . PHE B 1 160 ? 19.359 -0.908 -18.016 1 98.31 160 PHE B CA 1
ATOM 3712 C C . PHE B 1 160 ? 19.625 -2.395 -18.219 1 98.31 160 PHE B C 1
ATOM 3714 O O . PHE B 1 160 ? 18.734 -3.221 -18.047 1 98.31 160 PHE B O 1
ATOM 3721 N N . SER B 1 161 ? 20.859 -2.717 -18.625 1 97.25 161 SER B N 1
ATOM 3722 C CA . SER B 1 161 ? 21.266 -4.113 -18.656 1 97.25 161 SER B CA 1
ATOM 3723 C C . SER B 1 161 ? 21.828 -4.555 -17.312 1 97.25 161 SER B C 1
ATOM 3725 O O . SER B 1 161 ? 22.156 -3.721 -16.469 1 97.25 161 SER B O 1
ATOM 3727 N N . MET B 1 162 ? 21.984 -5.832 -17.125 1 95.25 162 MET B N 1
ATOM 3728 C CA . MET B 1 162 ? 22.516 -6.391 -15.891 1 95.25 162 MET B CA 1
ATOM 3729 C C . MET B 1 162 ? 23.953 -5.914 -15.648 1 95.25 162 MET B C 1
ATOM 3731 O O . MET B 1 162 ? 24.391 -5.824 -14.508 1 95.25 162 MET B O 1
ATOM 3735 N N . LYS B 1 163 ? 24.625 -5.539 -16.672 1 95.31 163 LYS B N 1
ATOM 3736 C CA . LYS B 1 163 ? 25.984 -5.043 -16.562 1 95.31 163 LYS B CA 1
ATOM 3737 C C . LYS B 1 163 ? 26.031 -3.691 -15.852 1 95.31 163 LYS B C 1
ATOM 3739 O O . LYS B 1 163 ? 27.062 -3.283 -15.336 1 95.31 163 LYS B O 1
ATOM 3744 N N . GLU B 1 164 ? 24.859 -3.016 -15.805 1 97.44 164 GLU B N 1
ATOM 3745 C CA . GLU B 1 164 ? 24.766 -1.682 -15.219 1 97.44 164 GLU B CA 1
ATOM 3746 C C . GLU B 1 164 ? 24.109 -1.727 -13.844 1 97.44 164 GLU B C 1
ATOM 3748 O O . GLU B 1 164 ? 23.625 -0.708 -13.352 1 97.44 164 GLU B O 1
ATOM 3753 N N . LYS B 1 165 ? 24.094 -2.848 -13.258 1 96.62 165 LYS B N 1
ATOM 3754 C CA . LYS B 1 165 ? 23.359 -3.064 -12.016 1 96.62 165 LYS B CA 1
ATOM 3755 C C . LYS B 1 165 ? 23.844 -2.123 -10.914 1 96.62 165 LYS B C 1
ATOM 3757 O O . LYS B 1 165 ? 23.031 -1.597 -10.148 1 96.62 165 LYS B O 1
ATOM 3762 N N . THR B 1 166 ? 25.141 -1.824 -10.867 1 97.62 166 THR B N 1
ATOM 3763 C CA . THR B 1 166 ? 25.688 -0.966 -9.82 1 97.62 166 THR B CA 1
ATOM 3764 C C . THR B 1 166 ? 25.125 0.451 -9.938 1 97.62 166 THR B C 1
ATOM 3766 O O . THR B 1 166 ? 24.75 1.057 -8.938 1 97.62 166 THR B O 1
ATOM 3769 N N . GLU B 1 167 ? 25.062 0.947 -11.102 1 97.81 167 GLU B N 1
ATOM 3770 C CA . GLU B 1 167 ? 24.5 2.273 -11.352 1 97.81 167 GLU B CA 1
ATOM 3771 C C . GLU B 1 167 ? 23.031 2.344 -10.922 1 97.81 167 GLU B C 1
ATOM 3773 O O . GLU B 1 167 ? 22.609 3.332 -10.328 1 97.81 167 GLU B O 1
ATOM 3778 N N . VAL B 1 168 ? 22.344 1.328 -11.211 1 98.75 168 VAL B N 1
ATOM 3779 C CA . VAL B 1 168 ? 20.938 1.259 -10.875 1 98.75 168 VAL B CA 1
ATOM 3780 C C . VAL B 1 168 ? 20.766 1.254 -9.359 1 98.75 168 VAL B C 1
ATOM 3782 O O . VAL B 1 168 ? 19.922 1.982 -8.812 1 98.75 168 VAL B O 1
ATOM 3785 N N . LEU B 1 169 ? 21.594 0.511 -8.68 1 98.81 169 LEU B N 1
ATOM 3786 C CA . LEU B 1 169 ? 21.5 0.359 -7.234 1 98.81 169 LEU B CA 1
ATOM 3787 C C . LEU B 1 169 ? 21.781 1.68 -6.527 1 98.81 169 LEU B C 1
ATOM 3789 O O . LEU B 1 169 ? 21.109 2.025 -5.551 1 98.81 169 LEU B O 1
ATOM 3793 N N . LYS B 1 170 ? 22.641 2.49 -7.059 1 98.62 170 LYS B N 1
ATOM 3794 C CA . LYS B 1 170 ? 23.016 3.775 -6.473 1 98.62 170 LYS B CA 1
ATOM 3795 C C . LYS B 1 170 ? 21.859 4.766 -6.535 1 98.62 170 LYS B C 1
ATOM 3797 O O . LYS B 1 170 ? 21.797 5.695 -5.73 1 98.62 170 LYS B O 1
ATOM 3802 N N . ARG B 1 171 ? 20.969 4.5 -7.398 1 98.38 171 ARG B N 1
ATOM 3803 C CA . ARG B 1 171 ? 19.891 5.441 -7.645 1 98.38 171 ARG B CA 1
ATOM 3804 C C . ARG B 1 171 ? 18.594 4.98 -6.965 1 98.38 171 ARG B C 1
ATOM 3806 O O . ARG B 1 171 ? 17.609 5.715 -6.934 1 98.38 171 ARG B O 1
ATOM 3813 N N . SER B 1 172 ? 18.609 3.816 -6.422 1 98.81 172 SER B N 1
ATOM 3814 C CA . SER B 1 172 ? 17.359 3.166 -6.023 1 98.81 172 SER B CA 1
ATOM 3815 C C . SER B 1 172 ? 17.062 3.393 -4.547 1 98.81 172 SER B C 1
ATOM 3817 O O . SER B 1 172 ? 17.953 3.27 -3.703 1 98.81 172 SER B O 1
ATOM 3819 N N . ASP B 1 173 ? 15.844 3.766 -4.242 1 98.75 173 ASP B N 1
ATOM 3820 C CA . ASP B 1 173 ? 15.352 3.752 -2.867 1 98.75 173 ASP B CA 1
ATOM 3821 C C . ASP B 1 173 ? 14.805 2.377 -2.494 1 98.75 173 ASP B C 1
ATOM 3823 O O . ASP B 1 173 ? 14.852 1.981 -1.328 1 98.75 173 ASP B O 1
ATOM 3827 N N . PHE B 1 174 ? 14.25 1.707 -3.504 1 98.88 174 PHE B N 1
ATOM 3828 C CA . PHE B 1 174 ? 13.766 0.336 -3.379 1 98.88 174 PHE B CA 1
ATOM 3829 C C . PHE B 1 174 ? 14.258 -0.52 -4.539 1 98.88 174 PHE B C 1
ATOM 3831 O O . PHE B 1 174 ? 14.305 -0.061 -5.68 1 98.88 174 PHE B O 1
ATOM 3838 N N . VAL B 1 175 ? 14.602 -1.794 -4.227 1 98.94 175 VAL B N 1
ATOM 3839 C CA . VAL B 1 175 ? 15.062 -2.762 -5.215 1 98.94 175 VAL B CA 1
ATOM 3840 C C . VAL B 1 175 ? 14.195 -4.016 -5.16 1 98.94 175 VAL B C 1
ATOM 3842 O O . VAL B 1 175 ? 14.078 -4.656 -4.113 1 98.94 175 VAL B O 1
ATOM 3845 N N . VAL B 1 176 ? 13.578 -4.34 -6.258 1 98.88 176 VAL B N 1
ATOM 3846 C CA . VAL B 1 176 ? 12.75 -5.535 -6.344 1 98.88 176 VAL B CA 1
ATOM 3847 C C . VAL B 1 176 ? 13.43 -6.578 -7.227 1 98.88 176 VAL B C 1
ATOM 3849 O O . VAL B 1 176 ? 13.883 -6.266 -8.328 1 98.88 176 VAL B O 1
ATOM 3852 N N . LEU B 1 177 ? 13.484 -7.797 -6.781 1 98.56 177 LEU B N 1
ATOM 3853 C CA . LEU B 1 177 ? 14.117 -8.883 -7.531 1 98.56 177 LEU B CA 1
ATOM 3854 C C . LEU B 1 177 ? 13.078 -9.859 -8.055 1 98.56 177 LEU B C 1
ATOM 3856 O O . LEU B 1 177 ? 12.281 -10.406 -7.285 1 98.56 177 LEU B O 1
ATOM 3860 N N . LEU B 1 178 ? 13.102 -10.078 -9.352 1 96.94 178 LEU B N 1
ATOM 3861 C CA . LEU B 1 178 ? 12.18 -10.984 -10.031 1 96.94 178 LEU B CA 1
ATOM 3862 C C . LEU B 1 178 ? 12.93 -11.891 -11 1 96.94 178 LEU B C 1
ATOM 3864 O O . LEU B 1 178 ? 12.32 -12.539 -11.859 1 96.94 178 LEU B O 1
ATOM 3868 N N . LEU B 1 179 ? 14.211 -11.984 -10.891 1 94.31 179 LEU B N 1
ATOM 3869 C CA . LEU B 1 179 ? 15.023 -12.734 -11.836 1 94.31 179 LEU B CA 1
ATOM 3870 C C . LEU B 1 179 ? 14.875 -14.234 -11.617 1 94.31 179 LEU B C 1
ATOM 3872 O O . LEU B 1 179 ? 14.641 -14.68 -10.492 1 94.31 179 LEU B O 1
ATOM 3876 N N . PRO B 1 180 ? 15.07 -14.992 -12.656 1 88.56 180 PRO B N 1
ATOM 3877 C CA . PRO B 1 180 ? 15.117 -16.453 -12.469 1 88.56 180 PRO B CA 1
ATOM 3878 C C . PRO B 1 180 ? 16.406 -16.906 -11.805 1 88.56 180 PRO B C 1
ATOM 3880 O O . PRO B 1 180 ? 17.422 -16.188 -11.82 1 88.56 180 PRO B O 1
ATOM 3883 N N . ALA B 1 181 ? 16.312 -18.062 -11.211 1 88 181 ALA B N 1
ATOM 3884 C CA . ALA B 1 181 ? 17.516 -18.656 -10.633 1 88 181 ALA B CA 1
ATOM 3885 C C . ALA B 1 181 ? 18.297 -19.422 -11.68 1 88 181 ALA B C 1
ATOM 3887 O O . ALA B 1 181 ? 17.844 -20.453 -12.188 1 88 181 ALA B O 1
ATOM 3888 N N . THR B 1 182 ? 19.391 -18.891 -12.102 1 90.25 182 THR B N 1
ATOM 3889 C CA . THR B 1 182 ? 20.344 -19.516 -13.023 1 90.25 182 THR B CA 1
ATOM 3890 C C . THR B 1 182 ? 21.75 -19.469 -12.453 1 90.25 182 THR B C 1
ATOM 3892 O O . THR B 1 182 ? 21.984 -18.906 -11.383 1 90.25 182 THR B O 1
ATOM 3895 N N . GLU B 1 183 ? 22.641 -20.094 -13.141 1 92.75 183 GLU B N 1
ATOM 3896 C CA . GLU B 1 183 ? 24.031 -20 -12.719 1 92.75 183 GLU B CA 1
ATOM 3897 C C . GLU B 1 183 ? 24.5 -18.547 -12.727 1 92.75 183 GLU B C 1
ATOM 3899 O O . GLU B 1 183 ? 25.25 -18.125 -11.836 1 92.75 183 GLU B O 1
ATOM 3904 N N . GLU B 1 184 ? 24.016 -17.812 -13.633 1 91.75 184 GLU B N 1
ATOM 3905 C CA . GLU B 1 184 ? 24.422 -16.422 -13.812 1 91.75 184 GLU B CA 1
ATOM 3906 C C . GLU B 1 184 ? 23.797 -15.523 -12.742 1 91.75 184 GLU B C 1
ATOM 3908 O O . GLU B 1 184 ? 24.391 -14.5 -12.367 1 91.75 184 GLU B O 1
ATOM 3913 N N . THR B 1 185 ? 22.688 -15.906 -12.172 1 94.94 185 THR B N 1
ATOM 3914 C CA . THR B 1 185 ? 22 -15.023 -11.242 1 94.94 185 THR B CA 1
ATOM 3915 C C . THR B 1 185 ? 22.188 -15.508 -9.805 1 94.94 185 THR B C 1
ATOM 3917 O O . THR B 1 185 ? 21.719 -14.867 -8.859 1 94.94 185 THR B O 1
ATOM 3920 N N . TYR B 1 186 ? 22.891 -16.656 -9.664 1 96.81 186 TYR B N 1
ATOM 3921 C CA . TYR B 1 186 ? 23.156 -17.172 -8.32 1 96.81 186 TYR B CA 1
ATOM 3922 C C . TYR B 1 186 ? 24 -16.188 -7.52 1 96.81 186 TYR B C 1
ATOM 3924 O O . TYR B 1 186 ? 25.125 -15.852 -7.914 1 96.81 186 TYR B O 1
ATOM 3932 N N . HIS B 1 187 ? 23.469 -15.656 -6.41 1 98 187 HIS B N 1
ATOM 3933 C CA . HIS B 1 187 ? 24.125 -14.719 -5.52 1 98 187 HIS B CA 1
ATOM 3934 C C . HIS B 1 187 ? 24.594 -13.469 -6.273 1 98 187 HIS B C 1
ATOM 3936 O O . HIS B 1 187 ? 25.672 -12.938 -6.004 1 98 187 HIS B O 1
ATOM 3942 N N . CYS B 1 188 ? 23.797 -13.102 -7.254 1 96.88 188 CYS B N 1
ATOM 3943 C CA . CYS B 1 188 ? 24.125 -11.883 -7.988 1 96.88 188 CYS B CA 1
ATOM 3944 C C . CYS B 1 188 ? 23.922 -10.648 -7.117 1 96.88 188 CYS B C 1
ATOM 3946 O O . CYS B 1 188 ? 24.312 -9.547 -7.504 1 96.88 188 CYS B O 1
ATOM 3948 N N . PHE B 1 189 ? 23.391 -10.805 -5.957 1 98.38 189 PHE B N 1
ATOM 3949 C CA . PHE B 1 189 ? 23.344 -9.766 -4.93 1 98.38 189 PHE B CA 1
ATOM 3950 C C . PHE B 1 189 ? 24.125 -10.195 -3.697 1 98.38 189 PHE B C 1
ATOM 3952 O O . PHE B 1 189 ? 23.688 -11.055 -2.934 1 98.38 189 PHE B O 1
ATOM 3959 N N . GLY B 1 190 ? 25.234 -9.648 -3.539 1 98.31 190 GLY B N 1
ATOM 3960 C CA . GLY B 1 190 ? 26.141 -9.906 -2.422 1 98.31 190 GLY B CA 1
ATOM 3961 C C . GLY B 1 190 ? 26.734 -8.633 -1.838 1 98.31 190 GLY B C 1
ATOM 3962 O O . GLY B 1 190 ? 26.078 -7.594 -1.798 1 98.31 190 GLY B O 1
ATOM 3963 N N . LYS B 1 191 ? 27.859 -8.742 -1.337 1 98.12 191 LYS B N 1
ATOM 3964 C CA . LYS B 1 191 ? 28.547 -7.668 -0.616 1 98.12 191 LYS B CA 1
ATOM 3965 C C . LYS B 1 191 ? 28.656 -6.418 -1.482 1 98.12 191 LYS B C 1
ATOM 3967 O O . LYS B 1 191 ? 28.328 -5.316 -1.039 1 98.12 191 LYS B O 1
ATOM 3972 N N . LYS B 1 192 ? 29.078 -6.594 -2.701 1 97.88 192 LYS B N 1
ATOM 3973 C CA . LYS B 1 192 ? 29.312 -5.469 -3.605 1 97.88 192 LYS B CA 1
ATOM 3974 C C . LYS B 1 192 ? 28.016 -4.723 -3.895 1 97.88 192 LYS B C 1
ATOM 3976 O O . LYS B 1 192 ? 27.984 -3.49 -3.881 1 97.88 192 LYS B O 1
ATOM 3981 N N . GLU B 1 193 ? 26.984 -5.449 -4.188 1 98.5 193 GLU B N 1
ATOM 3982 C CA . GLU B 1 193 ? 25.688 -4.852 -4.504 1 98.5 193 GLU B CA 1
ATOM 3983 C C . GLU B 1 193 ? 25.109 -4.121 -3.297 1 98.5 193 GLU B C 1
ATOM 3985 O O . GLU B 1 193 ? 24.609 -3.002 -3.422 1 98.5 193 GLU B O 1
ATOM 3990 N N . PHE B 1 194 ? 25.219 -4.684 -2.119 1 98.62 194 PHE B N 1
ATOM 3991 C CA . PHE B 1 194 ? 24.688 -4.059 -0.912 1 98.62 194 PHE B CA 1
ATOM 3992 C C . PHE B 1 194 ? 25.453 -2.789 -0.576 1 98.62 194 PHE B C 1
ATOM 3994 O O . PHE B 1 194 ? 24.875 -1.798 -0.132 1 98.62 194 PHE B O 1
ATOM 4001 N N . ALA B 1 195 ? 26.734 -2.791 -0.871 1 98.19 195 ALA B N 1
ATOM 4002 C CA . ALA B 1 195 ? 27.562 -1.614 -0.629 1 98.19 195 ALA B CA 1
ATOM 4003 C C . ALA B 1 195 ? 27.203 -0.482 -1.587 1 98.19 195 ALA B C 1
ATOM 4005 O O . ALA B 1 195 ? 27.406 0.693 -1.271 1 98.19 195 ALA B O 1
ATOM 4006 N N . ALA B 1 196 ? 26.703 -0.853 -2.715 1 98.44 196 ALA B N 1
ATOM 4007 C CA . ALA B 1 196 ? 26.359 0.139 -3.73 1 98.44 196 ALA B CA 1
ATOM 4008 C C . ALA B 1 196 ? 25 0.769 -3.438 1 98.44 196 ALA B C 1
ATOM 4010 O O . ALA B 1 196 ? 24.703 1.868 -3.912 1 98.44 196 ALA B O 1
ATOM 4011 N N . MET B 1 197 ? 24.125 0.079 -2.713 1 98.69 197 MET B N 1
ATOM 4012 C CA . MET B 1 197 ? 22.797 0.581 -2.4 1 98.69 197 MET B CA 1
ATOM 4013 C C . MET B 1 197 ? 22.859 1.762 -1.438 1 98.69 197 MET B C 1
ATOM 4015 O O . MET B 1 197 ? 23.828 1.898 -0.689 1 98.69 197 MET B O 1
ATOM 4019 N N . LYS B 1 198 ? 21.844 2.619 -1.476 1 98.31 198 LYS B N 1
ATOM 4020 C CA . LYS B 1 198 ? 21.734 3.684 -0.483 1 98.31 198 LYS B CA 1
ATOM 4021 C C . LYS B 1 198 ? 21.547 3.111 0.918 1 98.31 198 LYS B C 1
ATOM 4023 O O . LYS B 1 198 ? 20.844 2.115 1.095 1 98.31 198 LYS B O 1
ATOM 4028 N N . GLN B 1 199 ? 22.016 3.756 1.858 1 97.75 199 GLN B N 1
ATOM 4029 C CA . GLN B 1 199 ? 21.828 3.352 3.246 1 97.75 199 GLN B CA 1
ATOM 4030 C C . GLN B 1 199 ? 20.344 3.35 3.619 1 97.75 199 GLN B C 1
ATOM 4032 O O . GLN B 1 199 ? 19.922 2.592 4.492 1 97.75 199 GLN B O 1
ATOM 4037 N N . THR B 1 200 ? 19.578 4.141 2.914 1 97.19 200 THR B N 1
ATOM 4038 C CA . THR B 1 200 ? 18.156 4.27 3.199 1 97.19 200 THR B CA 1
ATOM 4039 C C . THR B 1 200 ? 17.344 3.281 2.369 1 97.19 200 THR B C 1
ATOM 4041 O O . THR B 1 200 ? 16.109 3.223 2.488 1 97.19 200 THR B O 1
ATOM 4044 N N . ALA B 1 201 ? 17.953 2.475 1.529 1 98.5 201 ALA B N 1
ATOM 4045 C CA . ALA B 1 201 ? 17.25 1.634 0.565 1 98.5 201 ALA B CA 1
ATOM 4046 C C . ALA B 1 201 ? 16.781 0.336 1.213 1 98.5 201 ALA B C 1
ATOM 4048 O O . ALA B 1 201 ? 17.344 -0.103 2.221 1 98.5 201 ALA B O 1
ATOM 4049 N N . CYS B 1 202 ? 15.766 -0.192 0.632 1 98.75 202 CYS B N 1
ATOM 4050 C CA . CYS B 1 202 ? 15.242 -1.491 1.032 1 98.75 202 CYS B CA 1
ATOM 4051 C C . CYS B 1 202 ? 15.234 -2.463 -0.142 1 98.75 202 CYS B C 1
ATOM 4053 O O . CYS B 1 202 ? 15.016 -2.059 -1.286 1 98.75 202 CYS B O 1
ATOM 4055 N N . LEU B 1 203 ? 15.469 -3.705 0.172 1 98.88 203 LEU B N 1
ATOM 4056 C CA . LEU B 1 203 ? 15.453 -4.781 -0.812 1 98.88 203 LEU B CA 1
ATOM 4057 C C . LEU B 1 203 ? 14.211 -5.648 -0.656 1 98.88 203 LEU B C 1
ATOM 4059 O O . LEU B 1 203 ? 13.844 -6.023 0.46 1 98.88 203 LEU B O 1
ATOM 4063 N N . ILE B 1 204 ? 13.531 -5.91 -1.77 1 98.94 204 ILE B N 1
ATOM 4064 C CA . ILE B 1 204 ? 12.359 -6.773 -1.796 1 98.94 204 ILE B CA 1
ATOM 4065 C C . ILE B 1 204 ? 12.586 -7.934 -2.758 1 98.94 204 ILE B C 1
ATOM 4067 O O . ILE B 1 204 ? 12.742 -7.727 -3.965 1 98.94 204 ILE B O 1
ATOM 4071 N N . ASN B 1 205 ? 12.609 -9.141 -2.24 1 98.75 205 ASN B N 1
ATOM 4072 C CA . ASN B 1 205 ? 12.82 -10.297 -3.102 1 98.75 205 ASN B CA 1
ATOM 4073 C C . ASN B 1 205 ? 11.562 -11.156 -3.195 1 98.75 205 ASN B C 1
ATOM 4075 O O . ASN B 1 205 ? 11.172 -11.805 -2.221 1 98.75 205 ASN B O 1
ATOM 4079 N N . ILE B 1 206 ? 10.984 -11.18 -4.34 1 97.75 206 ILE B N 1
ATOM 4080 C CA . ILE B 1 206 ? 9.82 -12.016 -4.605 1 97.75 206 ILE B CA 1
ATOM 4081 C C . ILE B 1 206 ? 10.094 -12.922 -5.801 1 97.75 206 ILE B C 1
ATOM 4083 O O . ILE B 1 206 ? 9.172 -13.422 -6.441 1 97.75 206 ILE B O 1
ATOM 4087 N N . GLY B 1 207 ? 11.32 -13.016 -6.188 1 95.06 207 GLY B N 1
ATOM 4088 C CA . GLY B 1 207 ? 11.766 -13.938 -7.219 1 95.06 207 GLY B CA 1
ATOM 4089 C C . GLY B 1 207 ? 12.227 -15.273 -6.664 1 95.06 207 GLY B C 1
ATOM 4090 O O . GLY B 1 207 ? 11.406 -16.125 -6.316 1 95.06 207 GLY B O 1
ATOM 4091 N N . ARG B 1 208 ? 13.617 -15.336 -6.566 1 95.19 208 ARG B N 1
ATOM 4092 C CA . ARG B 1 208 ? 14.227 -16.562 -6.059 1 95.19 208 ARG B CA 1
ATOM 4093 C C . ARG B 1 208 ? 15.203 -16.266 -4.93 1 95.19 208 ARG B C 1
ATOM 4095 O O . ARG B 1 208 ? 15.953 -15.289 -4.992 1 95.19 208 ARG B O 1
ATOM 4102 N N . GLY B 1 209 ? 15.188 -17.141 -3.887 1 96.81 209 GLY B N 1
ATOM 4103 C CA . GLY B 1 209 ? 16.078 -16.922 -2.748 1 96.81 209 GLY B CA 1
ATOM 4104 C C . GLY B 1 209 ? 17.547 -16.984 -3.117 1 96.81 209 GLY B C 1
ATOM 4105 O O . GLY B 1 209 ? 18.359 -16.25 -2.537 1 96.81 209 GLY B O 1
ATOM 4106 N N . ALA B 1 210 ? 17.875 -17.75 -4.164 1 95.88 210 ALA B N 1
ATOM 4107 C CA . ALA B 1 210 ? 19.266 -18 -4.57 1 95.88 210 ALA B CA 1
ATOM 4108 C C . ALA B 1 210 ? 19.891 -16.766 -5.207 1 95.88 210 ALA B C 1
ATOM 4110 O O . ALA B 1 210 ? 21.094 -16.719 -5.418 1 95.88 210 ALA B O 1
ATOM 4111 N N . LEU B 1 211 ? 19.125 -15.719 -5.391 1 97.69 211 LEU B N 1
ATOM 4112 C CA . LEU B 1 211 ? 19.656 -14.492 -5.98 1 97.69 211 LEU B CA 1
ATOM 4113 C C . LEU B 1 211 ? 20.547 -13.75 -4.988 1 97.69 211 LEU B C 1
ATOM 4115 O O . LEU B 1 211 ? 21.422 -12.992 -5.387 1 97.69 211 LEU B O 1
ATOM 4119 N N . ILE B 1 212 ? 20.281 -13.992 -3.654 1 98.5 212 ILE B N 1
ATOM 4120 C CA . ILE B 1 212 ? 20.891 -13.195 -2.6 1 98.5 212 ILE B CA 1
ATOM 4121 C C . ILE B 1 212 ? 21.859 -14.07 -1.79 1 98.5 212 ILE B C 1
ATOM 4123 O O . ILE B 1 212 ? 21.5 -15.188 -1.394 1 98.5 212 ILE B O 1
ATOM 4127 N N . ASN B 1 213 ? 23.047 -13.641 -1.606 1 98.56 213 ASN B N 1
ATOM 4128 C CA . ASN B 1 213 ? 23.859 -14.195 -0.532 1 98.56 213 ASN B CA 1
ATOM 4129 C C . ASN B 1 213 ? 23.359 -13.758 0.84 1 98.56 213 ASN B C 1
ATOM 4131 O O . ASN B 1 213 ? 23.594 -12.625 1.259 1 98.56 213 ASN B O 1
ATOM 4135 N N . THR B 1 214 ? 22.797 -14.68 1.531 1 98.12 214 THR B N 1
ATOM 4136 C CA . THR B 1 214 ? 22.062 -14.359 2.752 1 98.12 214 THR B CA 1
ATOM 4137 C C . THR B 1 214 ? 23.016 -13.836 3.828 1 98.12 214 THR B C 1
ATOM 4139 O O . THR B 1 214 ? 22.672 -12.906 4.562 1 98.12 214 THR B O 1
ATOM 4142 N N . ASP B 1 215 ? 24.156 -14.438 3.916 1 97.94 215 ASP B N 1
ATOM 4143 C CA . ASP B 1 215 ? 25.125 -13.977 4.906 1 97.94 215 ASP B CA 1
ATOM 4144 C C . ASP B 1 215 ? 25.547 -12.531 4.648 1 97.94 215 ASP B C 1
ATOM 4146 O O . ASP B 1 215 ? 25.641 -11.727 5.582 1 97.94 215 ASP B O 1
ATOM 4150 N N . ASP B 1 216 ? 25.75 -12.227 3.443 1 98.56 216 ASP B N 1
ATOM 4151 C CA . ASP B 1 216 ? 26.109 -10.859 3.08 1 98.56 216 ASP B CA 1
ATOM 4152 C C . ASP B 1 216 ? 24.953 -9.898 3.367 1 98.56 216 ASP B C 1
ATOM 4154 O O . ASP B 1 216 ? 25.172 -8.766 3.799 1 98.56 216 ASP B O 1
ATOM 4158 N N . LEU B 1 217 ? 23.766 -10.328 3.092 1 98.56 217 LEU B N 1
ATOM 4159 C CA . LEU B 1 217 ? 22.594 -9.5 3.389 1 98.56 217 LEU B CA 1
ATOM 4160 C C . LEU B 1 217 ? 22.516 -9.195 4.879 1 98.56 217 LEU B C 1
ATOM 4162 O O . LEU B 1 217 ? 22.359 -8.039 5.27 1 98.56 217 LEU B O 1
ATOM 4166 N N . LEU B 1 218 ? 22.656 -10.227 5.656 1 98.12 218 LEU B N 1
ATOM 4167 C CA . LEU B 1 218 ? 22.562 -10.055 7.102 1 98.12 218 LEU B CA 1
ATOM 4168 C C . LEU B 1 218 ? 23.656 -9.109 7.605 1 98.12 218 LEU B C 1
ATOM 4170 O O . LEU B 1 218 ? 23.391 -8.234 8.43 1 98.12 218 LEU B O 1
ATOM 4174 N N . ALA B 1 219 ? 24.844 -9.297 7.102 1 98 219 ALA B N 1
ATOM 4175 C CA . ALA B 1 219 ? 25.938 -8.422 7.48 1 98 219 ALA B CA 1
ATOM 4176 C C . ALA B 1 219 ? 25.641 -6.973 7.109 1 98 219 ALA B C 1
ATOM 4178 O O . ALA B 1 219 ? 25.906 -6.059 7.891 1 98 219 ALA B O 1
ATOM 4179 N N . SER B 1 220 ? 25.109 -6.734 5.965 1 98.25 220 SER B N 1
ATOM 4180 C CA . SER B 1 220 ? 24.797 -5.395 5.477 1 98.25 220 SER B CA 1
ATOM 4181 C C . SER B 1 220 ? 23.703 -4.742 6.312 1 98.25 220 SER B C 1
ATOM 4183 O O . SER B 1 220 ? 23.734 -3.531 6.547 1 98.25 220 SER B O 1
ATOM 4185 N N . LEU B 1 221 ? 22.766 -5.5 6.727 1 97.81 221 LEU B N 1
ATOM 4186 C CA . LEU B 1 221 ? 21.688 -5 7.574 1 97.81 221 LEU B CA 1
ATOM 4187 C C . LEU B 1 221 ? 22.203 -4.66 8.969 1 97.81 221 LEU B C 1
ATOM 4189 O O . LEU B 1 221 ? 21.844 -3.619 9.523 1 97.81 221 LEU B O 1
ATOM 4193 N N . ASP B 1 222 ? 23.047 -5.477 9.477 1 96.38 222 ASP B N 1
ATOM 4194 C CA . ASP B 1 222 ? 23.609 -5.266 10.805 1 96.38 222 ASP B CA 1
ATOM 4195 C C . ASP B 1 222 ? 24.469 -4.004 10.836 1 96.38 222 ASP B C 1
ATOM 4197 O O . ASP B 1 222 ? 24.453 -3.268 11.828 1 96.38 222 ASP B O 1
ATOM 4201 N N . SER B 1 223 ? 25.172 -3.758 9.758 1 96.5 223 SER B N 1
ATOM 4202 C CA . SER B 1 223 ? 26.047 -2.588 9.672 1 96.5 223 SER B CA 1
ATOM 4203 C C . SER B 1 223 ? 25.281 -1.367 9.172 1 96.5 223 SER B C 1
ATOM 4205 O O . SER B 1 223 ? 25.859 -0.295 8.992 1 96.5 223 SER B O 1
ATOM 4207 N N . ARG B 1 224 ? 24.031 -1.534 8.781 1 95.56 224 ARG B N 1
ATOM 4208 C CA . ARG B 1 224 ? 23.156 -0.465 8.328 1 95.56 224 ARG B CA 1
ATOM 4209 C C . ARG B 1 224 ? 23.609 0.097 6.988 1 95.56 224 ARG B C 1
ATOM 4211 O O . ARG B 1 224 ? 23.547 1.307 6.758 1 95.56 224 ARG B O 1
ATOM 4218 N N . GLU B 1 225 ? 24.188 -0.83 6.297 1 96.56 225 GLU B N 1
ATOM 4219 C CA . GLU B 1 225 ? 24.5 -0.45 4.926 1 96.56 225 GLU B CA 1
ATOM 4220 C C . GLU B 1 225 ? 23.234 -0.231 4.102 1 96.56 225 GLU B C 1
ATOM 4222 O O . GLU B 1 225 ? 23.219 0.594 3.188 1 96.56 225 GLU B O 1
ATOM 4227 N N . ILE B 1 226 ? 22.25 -1 4.371 1 97.81 226 ILE B N 1
ATOM 4228 C CA . ILE B 1 226 ? 20.906 -0.778 3.836 1 97.81 226 ILE B CA 1
ATOM 4229 C C . ILE B 1 226 ? 19.891 -0.763 4.973 1 97.81 226 ILE B C 1
ATOM 4231 O O . ILE B 1 226 ? 20.188 -1.223 6.082 1 97.81 226 ILE B O 1
ATOM 4235 N N . ARG B 1 227 ? 18.75 -0.277 4.691 1 97.31 227 ARG B N 1
ATOM 4236 C CA . ARG B 1 227 ? 17.766 -0.005 5.734 1 97.31 227 ARG B CA 1
ATOM 4237 C C . ARG B 1 227 ? 17.016 -1.277 6.133 1 97.31 227 ARG B C 1
ATOM 4239 O O . ARG B 1 227 ? 16.734 -1.491 7.312 1 97.31 227 ARG B O 1
ATOM 4246 N N . GLY B 1 228 ? 16.656 -2.061 5.137 1 98.06 228 GLY B N 1
ATOM 4247 C CA . GLY B 1 228 ? 15.836 -3.223 5.43 1 98.06 228 GLY B CA 1
ATOM 4248 C C . GLY B 1 228 ? 15.594 -4.102 4.215 1 98.06 228 GLY B C 1
ATOM 4249 O O . GLY B 1 228 ? 16.047 -3.785 3.113 1 98.06 228 GLY B O 1
ATOM 4250 N N . ALA B 1 229 ? 14.914 -5.238 4.461 1 98.75 229 ALA B N 1
ATOM 4251 C CA . ALA B 1 229 ? 14.609 -6.164 3.377 1 98.75 229 ALA B CA 1
ATOM 4252 C C . ALA B 1 229 ? 13.281 -6.875 3.627 1 98.75 229 ALA B C 1
ATOM 4254 O O . ALA B 1 229 ? 12.93 -7.16 4.773 1 98.75 229 ALA B O 1
ATOM 4255 N N . ALA B 1 230 ? 12.562 -7.07 2.604 1 98.81 230 ALA B N 1
ATOM 4256 C CA . ALA B 1 230 ? 11.398 -7.953 2.576 1 98.81 230 ALA B CA 1
ATOM 4257 C C . ALA B 1 230 ? 11.664 -9.188 1.726 1 98.81 230 ALA B C 1
ATOM 4259 O O . ALA B 1 230 ? 11.883 -9.086 0.516 1 98.81 230 ALA B O 1
ATOM 4260 N N . LEU B 1 231 ? 11.633 -10.367 2.373 1 98.69 231 LEU B N 1
ATOM 4261 C CA . LEU B 1 231 ? 11.945 -11.609 1.681 1 98.69 231 LEU B CA 1
ATOM 4262 C C . LEU B 1 231 ? 10.742 -12.539 1.661 1 98.69 231 LEU B C 1
ATOM 4264 O O . LEU B 1 231 ? 10.344 -13.07 2.703 1 98.69 231 LEU B O 1
ATOM 4268 N N . ASP B 1 232 ? 10.219 -12.719 0.5 1 97.88 232 ASP B N 1
ATOM 4269 C CA . ASP B 1 232 ? 9.141 -13.695 0.319 1 97.88 232 ASP B CA 1
ATOM 4270 C C . ASP B 1 232 ? 9.703 -15.07 -0.019 1 97.88 232 ASP B C 1
ATOM 4272 O O . ASP B 1 232 ? 8.977 -16.062 -0.014 1 97.88 232 ASP B O 1
ATOM 4276 N N . VAL B 1 233 ? 10.984 -15.133 -0.399 1 96.88 233 VAL B N 1
ATOM 4277 C CA . VAL B 1 233 ? 11.695 -16.359 -0.755 1 96.88 233 VAL B CA 1
ATOM 4278 C C . VAL B 1 233 ? 13.055 -16.375 -0.06 1 96.88 233 VAL B C 1
ATOM 4280 O O . VAL B 1 233 ? 13.633 -15.328 0.223 1 96.88 233 VAL B O 1
ATOM 4283 N N . THR B 1 234 ? 13.5 -17.531 0.251 1 97.06 234 THR B N 1
ATOM 4284 C CA . THR B 1 234 ? 14.828 -17.75 0.824 1 97.06 234 THR B CA 1
ATOM 4285 C C . THR B 1 234 ? 15.547 -18.891 0.102 1 97.06 234 THR B C 1
ATOM 4287 O O . THR B 1 234 ? 14.953 -19.594 -0.705 1 97.06 234 THR B O 1
ATOM 4290 N N . GLU B 1 235 ? 16.75 -18.969 0.31 1 95.19 235 GLU B N 1
ATOM 4291 C CA . GLU B 1 235 ? 17.531 -20 -0.366 1 95.19 235 GLU B CA 1
ATOM 4292 C C . GLU B 1 235 ? 17 -21.406 -0.035 1 95.19 235 GLU B C 1
ATOM 4294 O O . GLU B 1 235 ? 16.922 -22.266 -0.912 1 95.19 235 GLU B O 1
ATOM 4299 N N . GLU B 1 236 ? 16.734 -21.562 1.213 1 94.44 236 GLU B N 1
ATOM 4300 C CA . GLU B 1 236 ? 16.109 -22.797 1.674 1 94.44 236 GLU B CA 1
ATOM 4301 C C . GLU B 1 236 ? 14.656 -22.578 2.076 1 94.44 236 GLU B C 1
ATOM 4303 O O . GLU B 1 236 ? 14.352 -21.656 2.836 1 94.44 236 GLU B O 1
ATOM 4308 N N . GLU B 1 237 ? 13.773 -23.344 1.55 1 93.19 237 GLU B N 1
ATOM 4309 C CA . GLU B 1 237 ? 12.352 -23.281 1.875 1 93.19 237 GLU B CA 1
ATOM 4310 C C . GLU B 1 237 ? 11.797 -24.672 2.178 1 93.19 237 GLU B C 1
ATOM 4312 O O . GLU B 1 237 ? 11.984 -25.609 1.392 1 93.19 237 GLU B O 1
ATOM 4317 N N . PRO B 1 238 ? 11.281 -24.938 3.318 1 95.75 238 PRO B N 1
ATOM 4318 C CA . PRO B 1 238 ? 10.992 -23.953 4.371 1 95.75 238 PRO B CA 1
ATOM 4319 C C . PRO B 1 238 ? 12.242 -23.469 5.082 1 95.75 238 PRO B C 1
ATOM 4321 O O . PRO B 1 238 ? 13.234 -24.203 5.188 1 95.75 238 PRO B O 1
ATOM 4324 N N . LEU B 1 239 ? 12.133 -22.203 5.551 1 97.06 239 LEU B N 1
ATOM 4325 C CA . LEU B 1 239 ? 13.258 -21.656 6.301 1 97.06 239 LEU B CA 1
ATOM 4326 C C . LEU B 1 239 ? 13.438 -22.375 7.629 1 97.06 239 LEU B C 1
ATOM 4328 O O . LEU B 1 239 ? 12.5 -22.469 8.422 1 97.06 239 LEU B O 1
ATOM 4332 N N . PRO B 1 240 ? 14.656 -22.875 7.828 1 97.06 240 PRO B N 1
ATOM 4333 C CA . PRO B 1 240 ? 14.867 -23.609 9.086 1 97.06 240 PRO B CA 1
ATOM 4334 C C . PRO B 1 240 ? 14.656 -22.734 10.32 1 97.06 240 PRO B C 1
ATOM 4336 O O . PRO B 1 240 ? 15.023 -21.547 10.312 1 97.06 240 PRO B O 1
ATOM 4339 N N . ALA B 1 241 ? 14.18 -23.312 11.359 1 96.25 241 ALA B N 1
ATOM 4340 C CA . ALA B 1 241 ? 13.805 -22.594 12.578 1 96.25 241 ALA B CA 1
ATOM 4341 C C . ALA B 1 241 ? 15.016 -21.938 13.219 1 96.25 241 ALA B C 1
ATOM 4343 O O . ALA B 1 241 ? 14.883 -20.922 13.914 1 96.25 241 ALA B O 1
ATOM 4344 N N . ASN B 1 242 ? 16.172 -22.438 12.953 1 97.06 242 ASN B N 1
ATOM 4345 C CA . ASN B 1 242 ? 17.375 -21.906 13.578 1 97.06 242 ASN B CA 1
ATOM 4346 C C . ASN B 1 242 ? 18.062 -20.859 12.695 1 97.06 242 ASN B C 1
ATOM 4348 O O . ASN B 1 242 ? 19.125 -20.359 13.039 1 97.06 242 ASN B O 1
ATOM 4352 N N . HIS B 1 243 ? 17.484 -20.609 11.672 1 97.5 243 HIS B N 1
ATOM 4353 C CA . HIS B 1 243 ? 18.109 -19.672 10.742 1 97.5 243 HIS B CA 1
ATOM 4354 C C . HIS B 1 243 ? 18.109 -18.25 11.305 1 97.5 243 HIS B C 1
ATOM 4356 O O . HIS B 1 243 ? 17.094 -17.781 11.836 1 97.5 243 HIS B O 1
ATOM 4362 N N . PRO B 1 244 ? 19.125 -17.469 11.117 1 97.06 244 PRO B N 1
ATOM 4363 C CA . PRO B 1 244 ? 19.25 -16.141 11.734 1 97.06 244 PRO B CA 1
ATOM 4364 C C . PRO B 1 244 ? 18.312 -15.102 11.117 1 97.06 244 PRO B C 1
ATOM 4366 O O . PRO B 1 244 ? 18.062 -14.055 11.711 1 97.06 244 PRO B O 1
ATOM 4369 N N . LEU B 1 245 ? 17.781 -15.344 9.992 1 97.44 245 LEU B N 1
ATOM 4370 C CA . LEU B 1 245 ? 16.875 -14.406 9.328 1 97.44 245 LEU B CA 1
ATOM 4371 C C . LEU B 1 245 ? 15.648 -14.141 10.195 1 97.44 245 LEU B C 1
ATOM 4373 O O . LEU B 1 245 ? 15.07 -13.047 10.141 1 97.44 245 LEU B O 1
ATOM 4377 N N . TRP B 1 246 ? 15.289 -15.117 11.016 1 97.44 246 TRP B N 1
ATOM 4378 C CA . TRP B 1 246 ? 14.094 -14.977 11.836 1 97.44 246 TRP B CA 1
ATOM 4379 C C . TRP B 1 246 ? 14.242 -13.836 12.836 1 97.44 246 TRP B C 1
ATOM 4381 O O . TRP B 1 246 ? 13.25 -13.195 13.211 1 97.44 246 TRP B O 1
ATOM 4391 N N . ASP B 1 247 ? 15.445 -13.523 13.164 1 94.88 247 ASP B N 1
ATOM 4392 C CA . ASP B 1 247 ? 15.695 -12.633 14.297 1 94.88 247 ASP B CA 1
ATOM 4393 C C . ASP B 1 247 ? 16.125 -11.242 13.82 1 94.88 247 ASP B C 1
ATOM 4395 O O . ASP B 1 247 ? 16.312 -10.336 14.633 1 94.88 247 ASP B O 1
ATOM 4399 N N . SER B 1 248 ? 16.266 -11.117 12.57 1 93.75 248 SER B N 1
ATOM 4400 C CA . SER B 1 248 ? 16.688 -9.812 12.062 1 93.75 248 SER B CA 1
ATOM 4401 C C . SER B 1 248 ? 15.586 -8.773 12.203 1 93.75 248 SER B C 1
ATOM 4403 O O . SER B 1 248 ? 14.484 -8.953 11.68 1 93.75 248 SER B O 1
ATOM 4405 N N . GLU B 1 249 ? 15.852 -7.68 12.805 1 90.25 249 GLU B N 1
ATOM 4406 C CA . GLU B 1 249 ? 14.852 -6.645 13.07 1 90.25 249 GLU B CA 1
ATOM 4407 C C . GLU B 1 249 ? 14.562 -5.82 11.82 1 90.25 249 GLU B C 1
ATOM 4409 O O . GLU B 1 249 ? 13.586 -5.066 11.781 1 90.25 249 GLU B O 1
ATOM 4414 N N . HIS B 1 250 ? 15.336 -6.004 10.812 1 93.75 250 HIS B N 1
ATOM 4415 C CA . HIS B 1 250 ? 15.227 -5.172 9.625 1 93.75 250 HIS B CA 1
ATOM 4416 C C . HIS B 1 250 ? 14.664 -5.965 8.445 1 93.75 250 HIS B C 1
ATOM 4418 O O . HIS B 1 250 ? 14.68 -5.488 7.309 1 93.75 250 HIS B O 1
ATOM 4424 N N . VAL B 1 251 ? 14.25 -7.215 8.773 1 97.5 251 VAL B N 1
ATOM 4425 C CA . VAL B 1 251 ? 13.758 -8.086 7.711 1 97.5 251 VAL B CA 1
ATOM 4426 C C . VAL B 1 251 ? 12.312 -8.5 8.008 1 97.5 251 VAL B C 1
ATOM 4428 O O . VAL B 1 251 ? 11.984 -8.844 9.148 1 97.5 251 VAL B O 1
ATOM 4431 N N . ILE B 1 252 ? 11.445 -8.344 7.078 1 97.94 252 ILE B N 1
ATOM 4432 C CA . ILE B 1 252 ? 10.148 -8.992 7.152 1 97.94 252 ILE B CA 1
ATOM 4433 C C . ILE B 1 252 ? 10.133 -10.219 6.242 1 97.94 252 ILE B C 1
ATOM 4435 O O . ILE B 1 252 ? 10.594 -10.156 5.102 1 97.94 252 ILE B O 1
ATOM 4439 N N . LEU B 1 253 ? 9.648 -11.336 6.805 1 97.88 253 LEU B N 1
ATOM 4440 C CA . LEU B 1 253 ? 9.617 -12.617 6.105 1 97.88 253 LEU B CA 1
ATOM 4441 C C . LEU B 1 253 ? 8.188 -13.047 5.816 1 97.88 253 LEU B C 1
ATOM 4443 O O . LEU B 1 253 ? 7.316 -12.945 6.684 1 97.88 253 LEU B O 1
ATOM 4447 N N . THR B 1 254 ? 7.957 -13.398 4.621 1 97 254 THR B N 1
ATOM 4448 C CA . THR B 1 254 ? 6.734 -14.094 4.227 1 97 254 THR B CA 1
ATOM 4449 C C . THR B 1 254 ? 7.066 -15.367 3.457 1 97 254 THR B C 1
ATOM 4451 O O . THR B 1 254 ? 8.07 -15.43 2.75 1 97 254 THR B O 1
ATOM 4454 N N . PRO B 1 255 ? 6.324 -16.438 3.604 1 96.19 255 PRO B N 1
ATOM 4455 C CA . PRO B 1 255 ? 6.688 -17.75 3.096 1 96.19 255 PRO B CA 1
ATOM 4456 C C . PRO B 1 255 ? 6.199 -18 1.668 1 96.19 255 PRO B C 1
ATOM 4458 O O . PRO B 1 255 ? 5.391 -18.891 1.431 1 96.19 255 PRO B O 1
ATOM 4461 N N . HIS B 1 256 ? 6.758 -17.234 0.713 1 94.5 256 HIS B N 1
ATOM 4462 C CA . HIS B 1 256 ? 6.508 -17.422 -0.71 1 94.5 256 HIS B CA 1
ATOM 4463 C C . HIS B 1 256 ? 5.023 -17.297 -1.035 1 94.5 256 HIS B C 1
ATOM 4465 O O . HIS B 1 256 ? 4.449 -18.156 -1.709 1 94.5 256 HIS B O 1
ATOM 4471 N N . ILE B 1 257 ? 4.445 -16.156 -0.578 1 93.44 257 ILE B N 1
ATOM 4472 C CA . ILE B 1 257 ? 3.002 -15.984 -0.68 1 93.44 257 ILE B CA 1
ATOM 4473 C C . ILE B 1 257 ? 2.686 -14.781 -1.562 1 93.44 257 ILE B C 1
ATOM 4475 O O . ILE B 1 257 ? 1.522 -14.398 -1.702 1 93.44 257 ILE B O 1
ATOM 4479 N N . ALA B 1 258 ? 3.631 -14.133 -2.141 1 93.88 258 ALA B N 1
ATOM 4480 C CA . ALA B 1 258 ? 3.41 -12.898 -2.887 1 93.88 258 ALA B CA 1
ATOM 4481 C C . ALA B 1 258 ? 2.357 -13.094 -3.975 1 93.88 258 ALA B C 1
ATOM 4483 O O . ALA B 1 258 ? 1.552 -12.195 -4.238 1 93.88 258 ALA B O 1
ATOM 4484 N N . ALA B 1 259 ? 2.334 -14.297 -4.562 1 89.12 259 ALA B N 1
ATOM 4485 C CA . ALA B 1 259 ? 1.43 -14.562 -5.68 1 89.12 259 ALA B CA 1
ATOM 4486 C C . ALA B 1 259 ? 0.195 -15.336 -5.215 1 89.12 259 ALA B C 1
ATOM 4488 O O . ALA B 1 259 ? -0.729 -15.57 -6 1 89.12 259 ALA B O 1
ATOM 4489 N N . ARG B 1 260 ? 0.173 -15.727 -3.99 1 87.06 260 ARG B N 1
ATOM 4490 C CA . ARG B 1 260 ? -0.882 -16.609 -3.508 1 87.06 260 ARG B CA 1
ATOM 4491 C C . ARG B 1 260 ? -2.088 -15.812 -3.021 1 87.06 260 ARG B C 1
ATOM 4493 O O . ARG B 1 260 ? -2.002 -15.094 -2.021 1 87.06 260 ARG B O 1
ATOM 4500 N N . THR B 1 261 ? -3.141 -15.867 -3.682 1 89.69 261 THR B N 1
ATOM 4501 C CA . THR B 1 261 ? -4.352 -15.133 -3.33 1 89.69 261 THR B CA 1
ATOM 4502 C C . THR B 1 261 ? -5.594 -15.969 -3.621 1 89.69 261 THR B C 1
ATOM 4504 O O . THR B 1 261 ? -5.566 -16.859 -4.48 1 89.69 261 THR B O 1
ATOM 4507 N N . TYR B 1 262 ? -6.637 -15.609 -2.926 1 86.38 262 TYR B N 1
ATOM 4508 C CA . TYR B 1 262 ? -7.922 -16.266 -3.146 1 86.38 262 TYR B CA 1
ATOM 4509 C C . TYR B 1 262 ? -8.469 -15.938 -4.531 1 86.38 262 TYR B C 1
ATOM 4511 O O . TYR B 1 262 ? -9.281 -16.688 -5.074 1 86.38 262 TYR B O 1
ATOM 4519 N N . GLN B 1 263 ? -7.977 -14.938 -5.059 1 87.94 263 GLN B N 1
ATOM 4520 C CA . GLN B 1 263 ? -8.531 -14.461 -6.324 1 87.94 263 GLN B CA 1
ATOM 4521 C C . GLN B 1 263 ? -7.98 -15.266 -7.5 1 87.94 263 GLN B C 1
ATOM 4523 O O . GLN B 1 263 ? -8.453 -15.125 -8.625 1 87.94 263 GLN B O 1
ATOM 4528 N N . TYR B 1 264 ? -7.016 -16.094 -7.184 1 83.62 264 TYR B N 1
ATOM 4529 C CA . TYR B 1 264 ? -6.441 -16.922 -8.234 1 83.62 264 TYR B CA 1
ATOM 4530 C C . TYR B 1 264 ? -7.516 -17.781 -8.898 1 83.62 264 TYR B C 1
ATOM 4532 O O . TYR B 1 264 ? -7.613 -17.828 -10.125 1 83.62 264 TYR B O 1
ATOM 4540 N N . PHE B 1 265 ? -8.312 -18.344 -8.07 1 79.06 265 PHE B N 1
ATOM 4541 C CA . PHE B 1 265 ? -9.305 -19.297 -8.562 1 79.06 265 PHE B CA 1
ATOM 4542 C C . PHE B 1 265 ? -10.383 -18.578 -9.367 1 79.06 265 PHE B C 1
ATOM 4544 O O . PHE B 1 265 ? -10.773 -19.031 -10.445 1 79.06 265 PHE B O 1
ATOM 4551 N N . ASN B 1 266 ? -10.742 -17.438 -8.828 1 84.5 266 ASN B N 1
ATOM 4552 C CA . ASN B 1 266 ? -11.742 -16.656 -9.547 1 84.5 266 ASN B CA 1
ATOM 4553 C C . ASN B 1 266 ? -11.227 -16.219 -10.914 1 84.5 266 ASN B C 1
ATOM 4555 O O . ASN B 1 266 ? -11.93 -16.359 -11.922 1 84.5 266 ASN B O 1
ATOM 4559 N N . ARG B 1 267 ? -10.055 -15.82 -10.93 1 85.62 267 ARG B N 1
ATOM 4560 C CA . ARG B 1 267 ? -9.469 -15.375 -12.195 1 85.62 267 ARG B CA 1
ATOM 4561 C C . ARG B 1 267 ? -9.242 -16.547 -13.141 1 85.62 267 ARG B C 1
ATOM 4563 O O . ARG B 1 267 ? -9.461 -16.422 -14.352 1 85.62 267 ARG B O 1
ATOM 4570 N N . ALA B 1 268 ? -8.836 -17.609 -12.539 1 83.62 268 ALA B N 1
ATOM 4571 C CA . ALA B 1 268 ? -8.625 -18.797 -13.344 1 83.62 268 ALA B CA 1
ATOM 4572 C C . ALA B 1 268 ? -9.93 -19.281 -13.977 1 83.62 268 ALA B C 1
ATOM 4574 O O . ALA B 1 268 ? -9.961 -19.609 -15.164 1 83.62 268 ALA B O 1
ATOM 4575 N N . ILE B 1 269 ? -10.969 -19.219 -13.219 1 85.94 269 ILE B N 1
ATOM 4576 C CA . ILE B 1 269 ? -12.266 -19.672 -13.703 1 85.94 269 ILE B CA 1
ATOM 4577 C C . ILE B 1 269 ? -12.773 -18.734 -14.789 1 85.94 269 ILE B C 1
ATOM 4579 O O . ILE B 1 269 ? -13.312 -19.172 -15.805 1 85.94 269 ILE B O 1
ATOM 4583 N N . ASP B 1 270 ? -12.562 -17.484 -14.578 1 87.56 270 ASP B N 1
ATOM 4584 C CA . ASP B 1 270 ? -12.969 -16.516 -15.578 1 87.56 270 ASP B CA 1
ATOM 4585 C C . ASP B 1 270 ? -12.242 -16.734 -16.906 1 87.56 270 ASP B C 1
ATOM 4587 O O . ASP B 1 270 ? -12.852 -16.688 -17.969 1 87.56 270 ASP B O 1
ATOM 4591 N N . LYS B 1 271 ? -11.055 -16.953 -16.781 1 87.44 271 LYS B N 1
ATOM 4592 C CA . LYS B 1 271 ? -10.258 -17.172 -17.984 1 87.44 271 LYS B CA 1
ATOM 4593 C C . LYS B 1 271 ? -10.609 -18.5 -18.656 1 87.44 271 LYS B C 1
ATOM 4595 O O . LYS B 1 271 ? -10.656 -18.578 -19.891 1 87.44 271 LYS B O 1
ATOM 4600 N N . PHE B 1 272 ? -10.914 -19.469 -17.828 1 88.75 272 PHE B N 1
ATOM 4601 C CA . PHE B 1 272 ? -11.375 -20.75 -18.375 1 88.75 272 PHE B CA 1
ATOM 4602 C C . PHE B 1 272 ? -12.703 -20.578 -19.094 1 88.75 272 PHE B C 1
ATOM 4604 O O . PHE B 1 272 ? -12.914 -21.172 -20.172 1 88.75 272 PHE B O 1
ATOM 4611 N N . ALA B 1 273 ? -13.5 -19.719 -18.516 1 91.25 273 ALA B N 1
ATOM 4612 C CA . ALA B 1 273 ? -14.805 -19.469 -19.125 1 91.25 273 ALA B CA 1
ATOM 4613 C C . ALA B 1 273 ? -14.641 -18.844 -20.516 1 91.25 273 ALA B C 1
ATOM 4615 O O . ALA B 1 273 ? -15.383 -19.188 -21.438 1 91.25 273 ALA B O 1
ATOM 4616 N N . LEU B 1 274 ? -13.727 -18.016 -20.609 1 91.69 274 LEU B N 1
ATOM 4617 C CA . LEU B 1 274 ? -13.461 -17.422 -21.906 1 91.69 274 LEU B CA 1
ATOM 4618 C C . LEU B 1 274 ? -12.984 -18.469 -22.906 1 91.69 274 LEU B C 1
ATOM 4620 O O . LEU B 1 274 ? -13.43 -18.5 -24.047 1 91.69 274 LEU B O 1
ATOM 4624 N N . ASN B 1 275 ? -12.094 -19.312 -22.453 1 93.88 275 ASN B N 1
ATOM 4625 C CA . ASN B 1 275 ? -11.625 -20.406 -23.297 1 93.88 275 ASN B CA 1
ATOM 4626 C C . ASN B 1 275 ? -12.766 -21.328 -23.688 1 93.88 275 ASN B C 1
ATOM 4628 O O . ASN B 1 275 ? -12.867 -21.734 -24.859 1 93.88 275 ASN B O 1
ATOM 4632 N N . TRP B 1 276 ? -13.641 -21.578 -22.75 1 92.31 276 TRP B N 1
ATOM 4633 C CA . TRP B 1 276 ? -14.773 -22.484 -22.969 1 92.31 276 TRP B CA 1
ATOM 4634 C C . TRP B 1 276 ? -15.727 -21.891 -24.016 1 92.31 276 TRP B C 1
ATOM 4636 O O . TRP B 1 276 ? -16.203 -22.609 -24.906 1 92.31 276 TRP B O 1
ATOM 4646 N N . GLU B 1 277 ? -15.945 -20.688 -23.828 1 93.81 277 GLU B N 1
ATOM 4647 C CA . GLU B 1 277 ? -16.844 -20.031 -24.766 1 93.81 277 GLU B CA 1
ATOM 4648 C C . GLU B 1 277 ? -16.344 -20.141 -26.203 1 93.81 277 GLU B C 1
ATOM 4650 O O . GLU B 1 277 ? -17.109 -20.469 -27.109 1 93.81 277 GLU B O 1
ATOM 4655 N N . MET B 1 278 ? -15.164 -19.875 -26.375 1 94.88 278 MET B N 1
ATOM 4656 C CA . MET B 1 278 ? -14.586 -19.938 -27.719 1 94.88 278 MET B CA 1
ATOM 4657 C C . MET B 1 278 ? -14.523 -21.391 -28.203 1 94.88 278 MET B C 1
ATOM 4659 O O . MET B 1 278 ? -14.852 -21.672 -29.359 1 94.88 278 MET B O 1
ATOM 4663 N N . TYR B 1 279 ? -14.148 -22.281 -27.344 1 93.75 279 TYR B N 1
ATOM 4664 C CA . TYR B 1 279 ? -14.07 -23.688 -27.688 1 93.75 279 TYR B CA 1
ATOM 4665 C C . TYR B 1 279 ? -15.43 -24.219 -28.125 1 93.75 279 TYR B C 1
ATOM 4667 O O . TYR B 1 279 ? -15.531 -24.969 -29.094 1 93.75 279 TYR B O 1
ATOM 4675 N N . SER B 1 280 ? -16.406 -23.812 -27.406 1 92.38 280 SER B N 1
ATOM 4676 C CA . SER B 1 280 ? -17.766 -24.281 -27.688 1 92.38 280 SER B CA 1
ATOM 4677 C C . SER B 1 280 ? -18.25 -23.766 -29.031 1 92.38 280 SER B C 1
ATOM 4679 O O . SER B 1 280 ? -19.141 -24.375 -29.641 1 92.38 280 SER B O 1
ATOM 4681 N N . LYS B 1 281 ? -17.609 -22.719 -29.5 1 94.06 281 LYS B N 1
ATOM 4682 C CA . LYS B 1 281 ? -17.984 -22.141 -30.781 1 94.06 281 LYS B CA 1
ATOM 4683 C C . LYS B 1 281 ? -17.062 -22.641 -31.891 1 94.06 281 LYS B C 1
ATOM 4685 O O . LYS B 1 281 ? -17.203 -22.25 -33.062 1 94.06 281 LYS B O 1
ATOM 4690 N N . GLY B 1 282 ? -16.188 -23.406 -31.5 1 93.12 282 GLY B N 1
ATOM 4691 C CA . GLY B 1 282 ? -15.242 -23.906 -32.469 1 93.12 282 GLY B CA 1
ATOM 4692 C C . GLY B 1 282 ? -14.172 -22.906 -32.844 1 93.12 282 GLY B C 1
ATOM 4693 O O . GLY B 1 282 ? -13.578 -22.984 -33.938 1 93.12 282 GLY B O 1
ATOM 4694 N N . GLU B 1 283 ? -13.977 -21.938 -31.938 1 94.12 283 GLU B N 1
ATOM 4695 C CA . GLU B 1 283 ? -12.969 -20.891 -32.156 1 94.12 283 GLU B CA 1
ATOM 4696 C C . GLU B 1 283 ? -11.758 -21.109 -31.25 1 94.12 283 GLU B C 1
ATOM 4698 O O . GLU B 1 283 ? -11.812 -21.875 -30.297 1 94.12 283 GLU B O 1
ATOM 4703 N N . GLN B 1 284 ? -10.695 -20.469 -31.641 1 93 284 GLN B N 1
ATOM 4704 C CA . GLN B 1 284 ? -9.477 -20.594 -30.844 1 93 284 GLN B CA 1
ATOM 4705 C C . GLN B 1 284 ? -9.602 -19.844 -29.531 1 93 284 GLN B C 1
ATOM 4707 O O . GLN B 1 284 ? -9.898 -18.656 -29.516 1 93 284 GLN B O 1
ATOM 4712 N N . PRO B 1 285 ? -9.367 -20.578 -28.469 1 94.5 285 PRO B N 1
ATOM 4713 C CA . PRO B 1 285 ? -9.422 -19.891 -27.172 1 94.5 285 PRO B CA 1
ATOM 4714 C C . PRO B 1 285 ? -8.352 -18.812 -27.031 1 94.5 285 PRO B C 1
ATOM 4716 O O . PRO B 1 285 ? -7.266 -18.938 -27.609 1 94.5 285 PRO B O 1
ATOM 4719 N N . PRO B 1 286 ? -8.609 -17.797 -26.297 1 90.44 286 PRO B N 1
ATOM 4720 C CA . PRO B 1 286 ? -7.68 -16.672 -26.141 1 90.44 286 PRO B CA 1
ATOM 4721 C C . PRO B 1 286 ? -6.379 -17.078 -25.453 1 90.44 286 PRO B C 1
ATOM 4723 O O . PRO B 1 286 ? -5.336 -16.453 -25.672 1 90.44 286 PRO B O 1
ATOM 4726 N N . TYR B 1 287 ? -6.414 -18.141 -24.688 1 90 287 TYR B N 1
ATOM 4727 C CA . TYR B 1 287 ? -5.219 -18.531 -23.938 1 90 287 TYR B CA 1
ATOM 4728 C C . TYR B 1 287 ? -4.672 -19.859 -24.469 1 90 287 TYR B C 1
ATOM 4730 O O . TYR B 1 287 ? -4.211 -20.703 -23.688 1 90 287 TYR B O 1
ATOM 4738 N N . TYR B 1 288 ? -4.75 -19.969 -25.672 1 91.69 288 TYR B N 1
ATOM 4739 C CA . TYR B 1 288 ? -4.199 -21.109 -26.391 1 91.69 288 TYR B CA 1
ATOM 4740 C C . TYR B 1 288 ? -2.678 -21.125 -26.297 1 91.69 288 TYR B C 1
ATOM 4742 O O . TYR B 1 288 ? -2.037 -20.078 -26.359 1 91.69 288 TYR B O 1
ATOM 4750 N N . VAL B 1 289 ? -2.109 -22.312 -26 1 88.56 289 VAL B N 1
ATOM 4751 C CA . VAL B 1 289 ? -0.663 -22.5 -25.984 1 88.56 289 VAL B CA 1
ATOM 4752 C C . VAL B 1 289 ? -0.202 -23.109 -27.297 1 88.56 289 VAL B C 1
ATOM 4754 O O . VAL B 1 289 ? -0.665 -24.188 -27.688 1 88.56 289 VAL B O 1
ATOM 4757 N N . ASP B 1 290 ? 0.577 -22.312 -27.969 1 82.19 290 ASP B N 1
ATOM 4758 C CA . ASP B 1 290 ? 1.154 -22.875 -29.188 1 82.19 290 ASP B CA 1
ATOM 4759 C C . ASP B 1 290 ? 2.256 -23.891 -28.859 1 82.19 290 ASP B C 1
ATOM 4761 O O . ASP B 1 290 ? 3.375 -23.5 -28.516 1 82.19 290 ASP B O 1
ATOM 4765 N N . VAL B 1 291 ? 1.914 -25.141 -28.875 1 72.06 291 VAL B N 1
ATOM 4766 C CA . VAL B 1 291 ? 2.787 -26.25 -28.484 1 72.06 291 VAL B CA 1
ATOM 4767 C C . VAL B 1 291 ? 3.984 -26.312 -29.422 1 72.06 291 VAL B C 1
ATOM 4769 O O . VAL B 1 291 ? 5.02 -26.891 -29.094 1 72.06 291 VAL B O 1
ATOM 4772 N N . LYS B 1 292 ? 3.797 -25.797 -30.578 1 64.25 292 LYS B N 1
ATOM 4773 C CA . LYS B 1 292 ? 4.922 -25.75 -31.516 1 64.25 292 LYS B CA 1
ATOM 4774 C C . LYS B 1 292 ? 5.965 -24.734 -31.078 1 64.25 292 LYS B C 1
ATOM 4776 O O . LYS B 1 292 ? 7.156 -24.906 -31.328 1 64.25 292 LYS B O 1
ATOM 4781 N N . LYS B 1 293 ? 5.449 -23.766 -30.344 1 57.25 293 LYS B N 1
ATOM 4782 C CA . LYS B 1 293 ? 6.344 -22.688 -29.938 1 57.25 293 LYS B CA 1
ATOM 4783 C C . LYS B 1 293 ? 6.734 -22.828 -28.469 1 57.25 293 LYS B C 1
ATOM 4785 O O . LYS B 1 293 ? 7.637 -22.141 -27.984 1 57.25 293 LYS B O 1
ATOM 4790 N N . GLU B 1 294 ? 6.438 -23.844 -27.969 1 48.69 294 GLU B N 1
ATOM 4791 C CA . GLU B 1 294 ? 6.684 -24.156 -26.562 1 48.69 294 GLU B CA 1
ATOM 4792 C C . GLU B 1 294 ? 6.316 -22.984 -25.656 1 48.69 294 GLU B C 1
ATOM 4794 O O . GLU B 1 294 ? 6.957 -22.766 -24.625 1 48.69 294 GLU B O 1
ATOM 4799 N N . TYR B 1 295 ? 5.805 -21.891 -26.156 1 46.03 295 TYR B N 1
ATOM 4800 C CA . TYR B 1 295 ? 5.328 -20.828 -25.297 1 46.03 295 TYR B CA 1
ATOM 4801 C C . TYR B 1 295 ? 3.902 -20.422 -25.656 1 46.03 295 TYR B C 1
ATOM 4803 O O . TYR B 1 295 ? 3.465 -20.609 -26.797 1 46.03 295 TYR B O 1
#

Solvent-accessible surface area (backbone atoms only — not comparable to full-atom values): 31352 Å² total; per-residue (Å²): 125,78,88,78,86,83,83,90,67,95,55,80,78,40,84,88,49,70,46,48,71,32,41,64,46,80,42,69,48,87,71,51,37,69,67,49,48,65,52,22,72,49,44,44,32,40,40,25,73,30,66,74,67,82,80,44,56,47,67,62,36,55,76,65,64,36,44,41,30,41,40,73,85,72,44,31,61,43,36,30,51,41,53,51,34,51,52,36,40,59,28,57,39,45,68,58,34,54,51,26,34,75,66,44,50,68,66,64,82,71,68,28,52,64,64,56,70,34,27,38,31,32,38,28,60,50,73,54,35,39,43,32,30,48,56,44,40,75,53,46,28,44,35,37,30,24,35,87,77,23,68,77,50,90,57,35,79,42,46,30,26,63,90,44,46,62,64,52,33,55,62,23,43,31,39,37,38,51,44,72,82,42,85,83,33,48,41,66,37,30,60,69,52,46,68,40,28,33,46,81,13,33,40,35,35,72,42,46,22,48,32,44,32,61,68,40,49,52,52,33,49,75,70,49,36,26,52,33,35,38,34,26,44,48,72,54,79,71,56,59,69,81,44,68,70,56,71,40,90,46,46,49,58,44,53,65,46,51,63,45,37,64,56,50,58,57,51,48,50,52,52,47,49,52,29,47,54,26,46,76,69,73,40,80,34,87,43,56,45,43,65,91,65,74,85,125,78,86,78,86,84,84,89,68,95,56,82,79,41,83,87,48,70,48,48,72,32,40,65,47,80,44,68,47,86,70,51,38,69,66,49,48,66,50,22,73,50,44,44,34,40,40,26,74,33,66,76,65,82,80,44,54,48,67,62,36,57,76,67,63,35,44,41,31,41,40,72,86,72,43,31,62,44,36,30,52,41,52,51,33,51,53,36,38,59,28,59,40,44,68,59,33,54,51,26,34,74,67,44,50,70,66,65,83,71,68,25,52,63,63,55,70,34,27,38,31,32,37,28,60,50,74,54,36,39,42,32,30,47,56,43,41,74,52,47,28,43,34,35,30,24,34,87,78,24,66,78,52,90,56,33,78,42,45,30,25,62,91,43,45,61,65,53,32,56,64,22,44,31,41,37,39,51,44,71,80,44,84,84,32,50,41,66,36,30,59,68,51,47,67,41,30,33,46,79,14,34,40,34,36,72,42,45,21,49,31,44,32,60,67,40,50,51,52,33,47,74,70,49,35,26,54,32,35,39,34,24,44,48,71,52,80,71,57,60,70,82,44,70,70,55,72,39,90,46,47,49,58,44,55,64,46,51,62,46,37,63,58,50,58,57,51,47,50,52,52,47,47,51,29,47,55,26,47,76,69,73,41,80,33,86,42,55,45,45,67,90,65,75,87